Protein AF-A0A8J5YWN2-F1 (afdb_monomer)

Organism: NCBI:txid47600

Solvent-accessible surface area (backbone atoms only — not comparable to full-atom values): 24657 Å² total; per-residue (Å²): 137,87,89,81,82,81,86,78,93,75,89,74,90,76,80,82,78,80,81,81,81,83,70,90,70,84,77,57,94,82,54,81,76,76,64,88,44,32,68,82,71,42,60,74,86,57,84,79,57,93,48,93,56,39,66,53,30,51,52,41,50,40,53,24,44,36,60,58,33,50,69,51,30,52,51,49,53,61,62,59,67,63,71,79,61,71,66,58,51,74,66,56,51,41,61,66,37,40,84,48,77,64,69,61,51,90,58,63,90,65,41,41,44,52,54,22,48,33,15,13,51,46,42,37,70,62,40,73,84,46,62,65,56,25,50,39,34,52,47,38,67,59,22,48,50,39,52,37,73,74,55,64,45,45,57,62,53,58,29,58,61,77,36,49,64,37,39,25,42,80,57,81,69,38,82,76,44,78,35,34,80,70,12,76,50,56,78,30,82,64,17,46,34,92,45,34,78,55,56,80,43,61,22,59,91,74,52,53,52,44,51,27,13,29,54,48,34,32,45,38,38,60,76,34,66,43,71,66,54,71,55,46,51,50,30,28,46,46,69,43,27,46,32,39,82,74,67,60,44,73,59,63,34,37,30,72,70,52,60,64,36,45,61,57,38,57,58,49,50,52,28,63,65,50,41,58,58,87,75,79,73,66,58,82,78,48,44,67,59,54,52,54,53,47,54,74,41,38,84,30,62,26,65,79,90,78,82,90,74,81,90,83,77,82,90,75,73,93,78,86,85,83,88,76,98,67,76,77,70,63,64,63,63,61,54,61,59,54,55,59,52,53,58,53,53,56,52,62,66,67,70,76,76,74,88,82,90,81,84,92,83,84,82,95,82,84,78,80,81,75,77,80,73,73,79,81,76,84,80,75,85,87,78,83,87,83,77,99,80,79,90,86,84,88,86,91,130

Sequence (397 aa):
MTILIDQPELGVEAGVNKLDNADNELVLDGGFVVPQTNSFGHTFRDYHVESERQQGVENFYRTNHINQTYDFVKRMRTEYGKLNKMEMGIWECCELLNDVIDESDPDLDEPQIEHLLQTAEAIRKDYPNEDWMHLTGLIHDLGKVLLHPGFGELPQWAVVGDTFPVGCAFDKSIVHHKYFEENPDYHNSDYNTKYGVYSEGCGLNNVMMSWGHDDYMYLVAKGNNTTLPPAALFIIRYHSFYALHKSGAYRHLMNEEDTENMKWLQIFNKYDLYSKSKVRIDVEKVKPYYLSLIEKVGKTILPGEVKMVNPGFSPSRQFNASASGTEIAEFGKRREGIENGREKAFKLAGESLKWSGGVLRGCGVCLGLWFSLTSILASFPCPKSASLEQIFNHHLH

Radius of gyration: 29.63 Å; Cα contacts (8 Å, |Δi|>4): 449; chains: 1; bounding box: 76×90×94 Å

Foldseek 3Di:
DDDDDDDDDDDDPDDDDDDDPDDDDPPDPQADDFDCAFQVRHHFPPLPDDDPLNVLLLVLVLVLLQPQAPVVLVVVCVVLLVLPLDQDFLVVLLVVQQPPAQSNGPRDDGGSNQLLQLLLVNCCRHPVPPLLLSLLSNQLQSLQCCCPVSNPNDDSSQADAAKDFHQAADDPLHPSSVSNVNHPQCPPPQHNHHARVHDFQQACVPTRMRHYSLVSLLSLCVVLVFPRDPLSSLLSNCLRHCCCLPVVPPNRNHHPVNVVSSVSSNVSNSSSRRSNYPDGDPCVVCVVVSVVSSPVRHSRSHDDDDDDDDPDDDDDDDDDDDDDPDPVVVVVVVVVVVVVVVVVVVVVVVPPDDDDDDDDDDDPDPDPPPPPPPPPPPDDDDDDDDDPDPPPDDDDD

Nearest PDB structures (foldseek):
  2huo-assembly1_A  TM=9.763E-01  e=1.876E-24  Mus musculus
  2ibn-assembly1_A  TM=9.650E-01  e=3.205E-22  Homo sapiens
  2ibn-assembly2_B  TM=9.661E-01  e=1.354E-20  Homo sapiens

Secondary structure (DSSP, 8-state):
----PPP---------------------TT-PPPPSS-TTSSPTT-SSS--TTHHHHHHHHHHHHHH--HHHHHHHHHHHTT--S----HHHHHHHGGG---TT-SS--S-HHHHHHHHHHHHHHH-TT-HHHHHHHHHTTGGGGGGSTTTT---GGGTSS---BSSSPPPTTSTTGGGGGGSTTTT-TTTSSSSTT--TT--GGGS-B-SSHHHHHHHHHHHTT----HHHHHHHHHTT-HHHHTT-TTGGG--HHHHHHHHHHHHHHHHHHH---SS---HHHHHHHHHHHHHHT-STTS--------S---------------TTHHHHHHHHHHHHHHHHHHHHHHSS---------S----SSSSSSSSSSSSSSPPPP---S-SSS-----

Mean predicted aligned error: 16.4 Å

Structure (mmCIF, N/CA/C/O backbone):
data_AF-A0A8J5YWN2-F1
#
_entry.id   AF-A0A8J5YWN2-F1
#
loop_
_atom_site.group_PDB
_atom_site.id
_atom_site.type_symbol
_atom_site.label_atom_id
_atom_site.label_alt_id
_atom_site.label_comp_id
_atom_site.label_asym_id
_atom_site.label_entity_id
_atom_site.label_seq_id
_atom_site.pdbx_PDB_ins_code
_atom_site.Cartn_x
_atom_site.Cartn_y
_atom_site.Cartn_z
_atom_site.occupancy
_atom_site.B_iso_or_equiv
_atom_site.auth_seq_id
_atom_site.auth_comp_id
_atom_site.auth_asym_id
_atom_site.auth_atom_id
_atom_site.pdbx_PDB_model_num
ATOM 1 N N . MET A 1 1 ? -33.348 -33.681 -59.989 1.00 39.16 1 MET A N 1
ATOM 2 C CA . MET A 1 1 ? -32.250 -33.929 -59.032 1.00 39.16 1 MET A CA 1
ATOM 3 C C . MET A 1 1 ? -31.462 -32.638 -58.931 1.00 39.16 1 MET A C 1
ATOM 5 O O . MET A 1 1 ? -31.354 -31.961 -59.946 1.00 39.16 1 MET A O 1
ATOM 9 N N . THR A 1 2 ? -30.978 -32.333 -57.730 1.00 31.42 2 THR A N 1
ATOM 10 C CA . THR A 1 2 ? -30.247 -31.116 -57.336 1.00 31.42 2 THR A CA 1
ATOM 11 C C . THR A 1 2 ? -31.142 -29.936 -56.943 1.00 31.42 2 THR A C 1
ATOM 13 O O . THR A 1 2 ? -31.740 -29.255 -57.768 1.00 31.42 2 THR A O 1
ATOM 16 N N . ILE A 1 3 ? -31.239 -29.773 -55.625 1.00 29.27 3 ILE A N 1
ATOM 17 C CA . ILE A 1 3 ? -31.877 -28.688 -54.885 1.00 29.27 3 ILE A CA 1
ATOM 18 C C . ILE A 1 3 ? -30.840 -27.562 -54.777 1.00 29.27 3 ILE A C 1
ATOM 20 O O . ILE A 1 3 ? -29.749 -27.795 -54.262 1.00 29.27 3 ILE A O 1
ATOM 24 N N . LEU A 1 4 ? -31.180 -26.370 -55.259 1.00 29.19 4 LEU A N 1
ATOM 25 C CA . LEU A 1 4 ? -30.517 -25.109 -54.931 1.00 29.19 4 LEU A CA 1
ATOM 26 C C . LEU A 1 4 ? -31.583 -24.262 -54.235 1.00 29.19 4 LEU A C 1
ATOM 28 O O . LEU A 1 4 ? -32.593 -23.927 -54.849 1.00 29.19 4 LEU A O 1
ATOM 32 N N . ILE A 1 5 ? -31.405 -24.028 -52.937 1.00 34.31 5 ILE A N 1
ATOM 33 C CA . ILE A 1 5 ? -32.246 -23.124 -52.151 1.00 34.31 5 ILE A CA 1
ATOM 34 C C . ILE A 1 5 ? -31.440 -21.843 -51.971 1.00 34.31 5 ILE A C 1
ATOM 36 O O . ILE A 1 5 ? -30.341 -21.876 -51.416 1.00 34.31 5 ILE A O 1
ATOM 40 N N . ASP A 1 6 ? -32.003 -20.755 -52.488 1.00 30.94 6 ASP A N 1
ATOM 41 C CA . ASP A 1 6 ? -31.512 -19.388 -52.362 1.00 30.94 6 ASP A CA 1
ATOM 42 C C . ASP A 1 6 ? -31.489 -18.928 -50.898 1.00 30.94 6 ASP A C 1
ATOM 44 O O . ASP A 1 6 ? -32.380 -19.237 -50.102 1.00 30.94 6 ASP A O 1
ATOM 48 N N . GLN A 1 7 ? -30.454 -18.159 -50.558 1.00 30.91 7 GLN A N 1
ATOM 49 C CA . GLN A 1 7 ? -30.352 -17.419 -49.303 1.00 30.91 7 GLN A CA 1
ATOM 50 C C . GLN A 1 7 ? -31.442 -16.343 -49.204 1.00 30.91 7 GLN A C 1
ATOM 52 O O . GLN A 1 7 ? -31.690 -15.639 -50.184 1.00 30.91 7 GLN A O 1
ATOM 57 N N . PRO A 1 8 ? -31.969 -16.085 -47.998 1.00 32.00 8 PRO A N 1
ATOM 58 C CA . PRO A 1 8 ? -32.418 -14.759 -47.623 1.00 32.00 8 PRO A CA 1
ATOM 59 C C . PRO A 1 8 ? -31.433 -14.112 -46.640 1.00 32.00 8 PRO A C 1
ATOM 61 O O . PRO A 1 8 ? -30.993 -14.724 -45.663 1.00 32.00 8 PRO A O 1
ATOM 64 N N . GLU A 1 9 ? -31.113 -12.850 -46.916 1.00 31.11 9 GLU A N 1
ATOM 65 C CA . GLU A 1 9 ? -30.471 -11.921 -45.991 1.00 31.11 9 GLU A CA 1
ATOM 66 C C . GLU A 1 9 ? -31.263 -11.832 -44.680 1.00 31.11 9 GLU A C 1
ATOM 68 O O . GLU A 1 9 ? -32.478 -11.630 -44.681 1.00 31.11 9 GLU A O 1
ATOM 73 N N . LEU A 1 10 ? -30.557 -11.926 -43.554 1.00 29.16 10 LEU A N 1
ATOM 74 C CA . LEU A 1 10 ? -31.067 -11.559 -42.239 1.00 29.16 10 LEU A CA 1
ATOM 75 C C . LEU A 1 10 ? -30.013 -10.700 -41.547 1.00 29.16 10 LEU A C 1
ATOM 77 O O . LEU A 1 10 ? -28.978 -11.191 -41.095 1.00 29.16 10 LEU A O 1
ATOM 81 N N . GLY A 1 11 ? -30.295 -9.398 -41.491 1.00 28.94 11 GLY A N 1
ATOM 82 C CA . GLY A 1 11 ? -29.666 -8.496 -40.540 1.00 28.94 11 GLY A CA 1
ATOM 83 C C . GLY A 1 11 ? -30.003 -8.940 -39.120 1.00 28.94 11 GLY A C 1
ATOM 84 O O . GLY A 1 11 ? -31.151 -9.264 -38.817 1.00 28.94 11 GLY A O 1
ATOM 85 N N . VAL A 1 12 ? -28.989 -8.970 -38.261 1.00 28.70 12 VAL A N 1
ATOM 86 C CA . VAL A 1 12 ? -29.143 -9.264 -36.838 1.00 28.70 12 VAL A CA 1
ATOM 87 C C . VAL A 1 12 ? -28.513 -8.119 -36.056 1.00 28.70 12 VAL A C 1
ATOM 89 O O . VAL A 1 12 ? -27.294 -8.022 -35.936 1.00 28.70 12 VAL A O 1
ATOM 92 N N . GLU A 1 13 ? -29.375 -7.254 -35.522 1.00 32.03 13 GLU A N 1
ATOM 93 C CA . GLU A 1 13 ? -29.114 -6.547 -34.272 1.00 32.03 13 GLU A CA 1
ATOM 94 C C . GLU A 1 13 ? -28.974 -7.605 -33.170 1.00 32.03 13 GLU A C 1
ATOM 96 O O . GLU A 1 13 ? -29.942 -8.269 -32.803 1.00 32.03 13 GLU A O 1
ATOM 101 N N . ALA A 1 14 ? -27.760 -7.800 -32.660 1.00 29.70 14 ALA A N 1
ATOM 102 C CA . ALA A 1 14 ? -27.519 -8.641 -31.496 1.00 29.70 14 ALA A CA 1
ATOM 103 C C . ALA A 1 14 ? -27.317 -7.741 -30.274 1.00 29.70 14 ALA A C 1
ATOM 105 O O . ALA A 1 14 ? -26.235 -7.200 -30.045 1.00 29.70 14 ALA A O 1
ATOM 106 N N . GLY A 1 15 ? -28.390 -7.585 -29.496 1.00 25.73 15 GLY A N 1
ATOM 107 C CA . GLY A 1 15 ? -28.325 -7.097 -28.126 1.00 25.73 15 GLY A CA 1
ATOM 108 C C . GLY A 1 15 ? -27.440 -8.015 -27.285 1.00 25.73 15 GLY A C 1
ATOM 109 O O . GLY A 1 15 ? -27.593 -9.237 -27.288 1.00 25.73 15 GLY A O 1
ATOM 110 N N . VAL A 1 16 ? -26.486 -7.416 -26.579 1.00 29.31 16 VAL A N 1
ATOM 111 C CA . VAL A 1 16 ? -25.602 -8.122 -25.654 1.00 29.31 16 VAL A CA 1
ATOM 112 C C . VAL A 1 16 ? -26.405 -8.465 -24.400 1.00 29.31 16 VAL A C 1
ATOM 114 O O . VAL A 1 16 ? -26.721 -7.594 -23.592 1.00 29.31 16 VAL A O 1
ATOM 117 N N . ASN A 1 17 ? -26.751 -9.744 -24.253 1.00 26.98 17 ASN A N 1
ATOM 118 C CA . ASN A 1 17 ? -27.293 -10.294 -23.016 1.00 26.98 17 ASN A CA 1
ATOM 119 C C . ASN A 1 17 ? -26.248 -10.166 -21.898 1.00 26.98 17 ASN A C 1
ATOM 121 O O . ASN A 1 17 ? -25.153 -10.723 -21.993 1.00 26.98 17 ASN A O 1
ATOM 125 N N . LYS A 1 18 ? -26.614 -9.448 -20.831 1.00 28.05 18 LYS A N 1
ATOM 126 C CA . LYS A 1 18 ? -25.945 -9.513 -19.529 1.00 28.05 18 LYS A CA 1
ATOM 127 C C . LYS A 1 18 ? -26.074 -10.937 -18.988 1.00 28.05 18 LYS A C 1
ATOM 129 O O . LYS A 1 18 ? -27.179 -11.452 -18.846 1.00 28.05 18 LYS A O 1
ATOM 134 N N . LEU A 1 19 ? -24.937 -11.561 -18.708 1.00 27.02 19 LEU A N 1
ATOM 135 C CA . LEU A 1 19 ? -24.856 -12.723 -17.834 1.00 27.02 19 LEU A CA 1
ATOM 136 C C . LEU A 1 19 ? -24.873 -12.206 -16.395 1.00 27.02 19 LEU A C 1
ATOM 138 O O . LEU A 1 19 ? -23.890 -11.633 -15.928 1.00 27.02 19 LEU A O 1
ATOM 142 N N . ASP A 1 20 ? -26.009 -12.382 -15.728 1.00 29.42 20 ASP A N 1
ATOM 143 C CA . ASP A 1 20 ? -26.150 -12.163 -14.294 1.00 29.42 20 ASP A CA 1
ATOM 144 C C . ASP A 1 20 ? -25.442 -13.307 -13.550 1.00 29.42 20 ASP A C 1
ATOM 146 O O . ASP A 1 20 ? -25.958 -14.421 -13.453 1.00 29.42 20 ASP A O 1
ATOM 150 N N . ASN A 1 21 ? -24.243 -13.038 -13.028 1.00 31.05 21 ASN A N 1
ATOM 151 C CA . ASN A 1 21 ? -23.646 -13.860 -11.978 1.00 31.05 21 ASN A CA 1
ATOM 152 C C . ASN A 1 21 ? -24.302 -13.472 -10.652 1.00 31.05 21 ASN A C 1
ATOM 154 O O . ASN A 1 21 ? -23.911 -12.501 -10.007 1.00 31.05 21 ASN A O 1
ATOM 158 N N . ALA A 1 22 ? -25.329 -14.225 -10.274 1.00 35.41 22 ALA A N 1
ATOM 159 C CA . ALA A 1 22 ? -25.917 -14.177 -8.947 1.00 35.41 22 ALA A CA 1
ATOM 160 C C . ALA A 1 22 ? -25.082 -15.044 -7.992 1.00 35.41 22 ALA A C 1
ATOM 162 O O . ALA A 1 22 ? -25.392 -16.216 -7.781 1.00 35.41 22 ALA A O 1
ATOM 163 N N . ASP A 1 23 ? -24.031 -14.462 -7.417 1.00 37.50 23 ASP A N 1
ATOM 164 C CA . ASP A 1 23 ? -23.497 -14.949 -6.147 1.00 37.50 23 ASP A CA 1
ATOM 165 C C . ASP A 1 23 ? -24.292 -14.286 -5.017 1.00 37.50 23 ASP A C 1
ATOM 167 O O . ASP A 1 23 ? -24.532 -13.080 -5.028 1.00 37.50 23 ASP A O 1
ATOM 171 N N . ASN A 1 24 ? -24.758 -15.106 -4.074 1.00 38.47 24 ASN A N 1
ATOM 172 C CA . ASN A 1 24 ? -25.557 -14.708 -2.917 1.00 38.47 24 ASN A CA 1
ATOM 173 C C . ASN A 1 24 ? -24.786 -13.722 -2.020 1.00 38.47 24 ASN A C 1
ATOM 175 O O . ASN A 1 24 ? -24.173 -14.117 -1.028 1.00 38.47 24 ASN A O 1
ATOM 179 N N . GLU A 1 25 ? -24.845 -12.435 -2.348 1.00 40.97 25 GLU A N 1
ATOM 180 C CA . GLU A 1 25 ? -24.493 -11.353 -1.439 1.00 40.97 25 GLU A CA 1
ATOM 181 C C . GLU A 1 25 ? -25.590 -11.292 -0.364 1.00 40.97 25 GLU A C 1
ATOM 183 O O . GLU A 1 25 ? -26.769 -11.077 -0.656 1.00 40.97 25 GLU A O 1
ATOM 188 N N . LEU A 1 26 ? -25.224 -11.542 0.896 1.00 36.91 26 LEU A N 1
ATOM 189 C CA . LEU A 1 26 ? -26.076 -11.247 2.047 1.00 36.91 26 LEU A CA 1
ATOM 190 C C . LEU A 1 26 ? -26.235 -9.723 2.128 1.00 36.91 26 LEU A C 1
ATOM 192 O O . LEU A 1 26 ? -25.510 -9.046 2.850 1.00 36.91 26 LEU A O 1
ATOM 196 N N . VAL A 1 27 ? -27.173 -9.176 1.355 1.00 35.78 27 VAL A N 1
ATOM 197 C CA . VAL A 1 27 ? -27.560 -7.768 1.435 1.00 35.78 27 VAL A CA 1
ATOM 198 C C . VAL A 1 27 ? -28.302 -7.580 2.755 1.00 35.78 27 VAL A C 1
ATOM 200 O O . VAL A 1 27 ? -29.499 -7.849 2.866 1.00 35.78 27 VAL A O 1
ATOM 203 N N . LEU A 1 28 ? -27.571 -7.162 3.786 1.00 41.88 28 LEU A N 1
ATOM 204 C CA . LEU A 1 28 ? -28.171 -6.617 4.996 1.00 41.88 28 LEU A CA 1
ATOM 205 C C . LEU A 1 28 ? -28.912 -5.334 4.603 1.00 41.88 28 LEU A C 1
ATOM 207 O O . LEU A 1 28 ? -28.330 -4.425 4.005 1.00 41.88 28 LEU A O 1
ATOM 211 N N . ASP A 1 29 ? -30.203 -5.278 4.918 1.00 38.31 29 ASP A N 1
ATOM 212 C CA . ASP A 1 29 ? -31.035 -4.091 4.727 1.00 38.31 29 ASP A CA 1
ATOM 213 C C . ASP A 1 29 ? -30.392 -2.915 5.494 1.00 38.31 29 ASP A C 1
ATOM 215 O O . ASP A 1 29 ? -30.360 -2.910 6.726 1.00 38.31 29 ASP A O 1
ATOM 219 N N . GLY A 1 30 ? -29.768 -1.974 4.769 1.00 53.38 30 GLY A N 1
ATOM 220 C CA . GLY A 1 30 ? -29.025 -0.838 5.338 1.00 53.38 30 GLY A CA 1
ATOM 221 C C . GLY A 1 30 ? -27.506 -0.763 5.084 1.00 53.38 30 GLY A C 1
ATOM 222 O O . GLY A 1 30 ? -26.877 0.143 5.642 1.00 53.38 30 GLY A O 1
ATOM 223 N N . GLY A 1 31 ? -26.917 -1.638 4.257 1.00 59.56 31 GLY A N 1
ATOM 224 C CA . GLY A 1 31 ? -25.475 -1.642 3.934 1.00 59.56 31 GLY A CA 1
ATOM 225 C C . GLY A 1 31 ? -24.917 -0.368 3.259 1.00 59.56 31 GLY A C 1
ATOM 226 O O . GLY A 1 31 ? -25.648 0.578 2.944 1.00 59.56 31 GLY A O 1
ATOM 227 N N . PHE A 1 32 ? -23.598 -0.296 3.068 1.00 75.38 32 PHE A N 1
ATOM 228 C CA . PHE A 1 32 ? -22.908 0.806 2.398 1.00 75.38 32 PHE A CA 1
ATOM 229 C C . PHE A 1 32 ? -23.333 0.889 0.928 1.00 75.38 32 PHE A C 1
ATOM 231 O O . PHE A 1 32 ? -23.123 -0.036 0.136 1.00 75.38 32 PHE A O 1
ATOM 238 N N . VAL A 1 33 ? -23.930 2.025 0.565 1.00 75.19 33 VAL A N 1
ATOM 239 C CA . VAL A 1 33 ? -24.380 2.303 -0.798 1.00 75.19 33 VAL A CA 1
ATOM 240 C C . VAL A 1 33 ? -23.217 2.905 -1.572 1.00 75.19 33 VAL A C 1
ATOM 242 O O . VAL A 1 33 ? -22.754 3.994 -1.241 1.00 75.19 33 VAL A O 1
ATOM 245 N N . VAL A 1 34 ? -22.770 2.205 -2.614 1.00 74.81 34 VAL A N 1
ATOM 246 C CA . VAL A 1 34 ? -21.711 2.687 -3.505 1.00 74.81 34 VAL A CA 1
ATOM 247 C C . VAL A 1 34 ? -22.213 3.935 -4.253 1.00 74.81 34 VAL A C 1
ATOM 249 O O . VAL A 1 34 ? -23.219 3.843 -4.966 1.00 74.81 34 VAL A O 1
ATOM 252 N N . PRO A 1 35 ? -21.564 5.104 -4.096 1.00 71.62 35 PRO A N 1
ATOM 253 C CA . PRO A 1 35 ? -21.924 6.307 -4.827 1.00 71.62 35 PRO A CA 1
ATOM 254 C C . PRO A 1 35 ? -21.654 6.136 -6.326 1.00 71.62 35 PRO A C 1
ATOM 256 O O . PRO A 1 35 ? -20.716 5.458 -6.740 1.00 71.62 35 PRO A O 1
ATOM 259 N N . GLN A 1 36 ? -22.479 6.780 -7.155 1.00 68.75 36 GLN A N 1
ATOM 260 C CA . GLN A 1 36 ? -22.327 6.731 -8.615 1.00 68.75 36 GLN A CA 1
ATOM 261 C C . GLN A 1 36 ? -21.135 7.562 -9.120 1.00 68.75 36 GLN A C 1
ATOM 263 O O . GLN A 1 36 ? -20.625 7.289 -10.203 1.00 68.75 36 GLN A O 1
ATOM 268 N N . THR A 1 37 ? -20.694 8.560 -8.348 1.00 68.25 37 THR A N 1
ATOM 269 C CA . THR A 1 37 ? -19.619 9.499 -8.707 1.00 68.25 37 THR A CA 1
ATOM 270 C C . THR A 1 37 ? -18.738 9.829 -7.501 1.00 68.25 37 THR A C 1
ATOM 272 O O . THR A 1 37 ? -19.221 9.797 -6.368 1.00 68.25 37 THR A O 1
ATOM 275 N N . ASN A 1 38 ? -17.477 10.187 -7.745 1.00 73.81 38 ASN A N 1
ATOM 276 C CA . ASN A 1 38 ? -16.508 10.620 -6.737 1.00 73.81 38 ASN A CA 1
ATOM 277 C C . ASN A 1 38 ? -16.830 12.019 -6.169 1.00 73.81 38 ASN A C 1
ATOM 279 O O . ASN A 1 38 ? -17.791 12.681 -6.580 1.00 73.81 38 ASN A O 1
ATOM 283 N N . SER A 1 39 ? -15.991 12.503 -5.249 1.00 60.78 39 SER A N 1
ATOM 284 C CA . SER A 1 39 ? -16.116 13.824 -4.606 1.00 60.78 39 SER A CA 1
ATOM 285 C C . SER A 1 39 ? -16.089 15.015 -5.582 1.00 60.78 39 SER A C 1
ATOM 287 O O . SER A 1 39 ? -16.487 16.127 -5.210 1.00 60.78 39 SER A O 1
ATOM 289 N N . PHE A 1 40 ? -15.666 14.794 -6.828 1.00 56.03 40 PHE A N 1
ATOM 290 C CA . PHE A 1 40 ? -15.620 15.779 -7.911 1.00 56.03 40 PHE A CA 1
ATOM 291 C C . PHE A 1 40 ? -16.742 15.611 -8.943 1.00 56.03 40 PHE A C 1
ATOM 293 O O . PHE A 1 40 ? -16.840 16.413 -9.866 1.00 56.03 40 PHE A O 1
ATOM 300 N N . GLY A 1 41 ? -17.624 14.620 -8.779 1.00 54.88 41 GLY A N 1
ATOM 301 C CA . GLY A 1 41 ? -18.723 14.353 -9.709 1.00 54.88 41 GLY A CA 1
ATOM 302 C C . GLY A 1 41 ? -18.323 13.542 -10.946 1.00 54.88 41 GLY A C 1
ATOM 303 O O . GLY A 1 41 ? -19.103 13.465 -11.891 1.00 54.88 41 GLY A O 1
ATOM 304 N N . HIS A 1 42 ? -17.136 12.930 -10.951 1.00 64.94 42 HIS A N 1
ATOM 305 C CA . HIS A 1 42 ? -16.658 12.050 -12.022 1.00 64.94 42 HIS A CA 1
ATOM 306 C C . HIS A 1 42 ? -16.818 10.572 -11.650 1.00 64.94 42 HIS A C 1
ATOM 308 O O . HIS A 1 42 ? -17.080 10.231 -10.496 1.00 64.94 42 HIS A O 1
ATOM 314 N N . THR A 1 43 ? -16.645 9.674 -12.619 1.00 69.62 43 THR A N 1
ATOM 315 C CA . THR A 1 43 ? -16.496 8.241 -12.329 1.00 69.62 43 THR A CA 1
ATOM 316 C C . THR A 1 43 ? -15.229 8.026 -11.496 1.00 69.62 43 THR A C 1
ATOM 318 O O . THR A 1 43 ? -14.200 8.641 -11.767 1.00 69.62 43 THR A O 1
ATOM 321 N N . PHE A 1 44 ? -15.289 7.152 -10.490 1.00 68.31 44 PHE A N 1
ATOM 322 C CA . PHE A 1 44 ? -14.119 6.807 -9.676 1.00 68.31 44 PHE A CA 1
ATOM 323 C C . PHE A 1 44 ? -12.976 6.258 -10.531 1.00 68.31 44 PHE A C 1
ATOM 325 O O . PHE A 1 44 ? -13.203 5.394 -11.389 1.00 68.31 44 PHE A O 1
ATOM 332 N N . ARG A 1 45 ? -11.747 6.697 -10.230 1.00 72.62 45 ARG A N 1
ATOM 333 C CA . ARG A 1 45 ? -10.519 6.268 -10.925 1.00 72.62 45 ARG A CA 1
ATOM 334 C C . ARG A 1 45 ? -10.565 6.475 -12.440 1.00 72.62 45 ARG A C 1
ATOM 336 O O . ARG A 1 45 ? -10.101 5.625 -13.206 1.00 72.62 45 ARG A O 1
ATOM 343 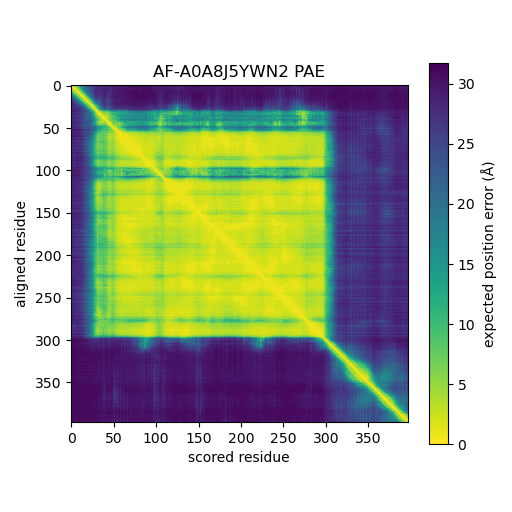N N . ASP A 1 46 ? -11.157 7.579 -12.877 1.00 73.12 46 ASP A N 1
ATOM 344 C CA . ASP A 1 46 ? -11.143 7.970 -14.280 1.00 73.12 46 ASP A CA 1
ATOM 345 C C . ASP A 1 46 ? -9.876 8.772 -14.605 1.00 73.12 46 ASP A C 1
ATOM 347 O O . ASP A 1 46 ? -9.772 9.962 -14.315 1.00 73.12 46 ASP A O 1
ATOM 351 N N . TYR A 1 47 ? -8.899 8.101 -15.215 1.00 70.81 47 TYR A N 1
ATOM 352 C CA . TYR A 1 47 ? -7.631 8.708 -15.638 1.00 70.81 47 TYR A CA 1
ATOM 353 C C . TYR A 1 47 ? -7.718 9.399 -17.012 1.00 70.81 47 TYR A C 1
ATOM 355 O O . TYR A 1 47 ? -6.742 9.993 -17.479 1.00 70.81 47 TYR A O 1
ATOM 363 N N . HIS A 1 48 ? -8.861 9.304 -17.697 1.00 66.94 48 HIS A N 1
ATOM 364 C CA . HIS A 1 48 ? -9.045 9.818 -19.055 1.00 66.94 48 HIS A CA 1
ATOM 365 C C . HIS A 1 48 ? -9.866 11.109 -19.110 1.00 66.94 48 HIS A C 1
ATOM 367 O O . HIS A 1 48 ? -9.797 11.811 -20.119 1.00 66.94 48 HIS A O 1
ATOM 373 N N . VAL A 1 49 ? -10.596 11.448 -18.046 1.00 61.94 49 VAL A N 1
ATOM 374 C CA . VAL A 1 49 ? -11.329 12.716 -17.947 1.00 61.94 49 VAL A CA 1
ATOM 375 C C . VAL A 1 49 ? -10.365 13.893 -17.812 1.00 61.94 49 VAL A C 1
ATOM 377 O O . VAL A 1 49 ? -9.536 13.936 -16.900 1.00 61.94 49 VAL A O 1
ATOM 380 N N . GLU A 1 50 ? -10.527 14.879 -18.701 1.00 62.09 50 GLU A N 1
ATOM 381 C CA . GLU A 1 50 ? -9.860 16.177 -18.590 1.00 62.09 50 GLU A CA 1
ATOM 382 C C . GLU A 1 50 ? -10.229 16.838 -17.258 1.00 62.09 50 GLU A C 1
ATOM 384 O O . GLU A 1 50 ? -11.371 17.233 -17.018 1.00 62.09 50 GLU A O 1
ATOM 389 N N . SER A 1 51 ? -9.246 16.938 -16.368 1.00 66.50 51 SER A N 1
ATOM 390 C CA . SER A 1 51 ? -9.356 17.614 -15.078 1.00 66.50 51 SER A CA 1
ATOM 391 C C . SER A 1 51 ? -8.046 18.327 -14.758 1.00 66.50 51 SER A C 1
ATOM 393 O O . SER A 1 51 ? -6.989 17.947 -15.262 1.00 66.50 51 SER A O 1
ATOM 395 N N . GLU A 1 52 ? -8.089 19.336 -13.882 1.00 65.00 52 GLU A N 1
ATOM 396 C CA . GLU A 1 52 ? -6.881 20.055 -13.440 1.00 65.00 52 GLU A CA 1
ATOM 397 C C . GLU A 1 52 ? -5.831 19.111 -12.819 1.00 65.00 52 GLU A C 1
ATOM 399 O O . GLU A 1 52 ? -4.634 19.381 -12.892 1.00 65.00 52 GLU A O 1
ATOM 404 N N . ARG A 1 53 ? -6.269 17.967 -12.271 1.00 69.62 53 ARG A N 1
ATOM 405 C CA . ARG A 1 53 ? -5.407 16.938 -11.673 1.00 69.62 53 ARG A CA 1
ATOM 406 C C . ARG A 1 53 ? -4.843 15.928 -12.671 1.00 69.62 53 ARG A C 1
ATOM 408 O O . ARG A 1 53 ? -3.808 15.334 -12.384 1.00 69.62 53 ARG A O 1
ATOM 415 N N . GLN A 1 54 ? -5.464 15.748 -13.839 1.00 76.31 54 GLN A N 1
ATOM 416 C CA . GLN A 1 54 ? -5.104 14.683 -14.783 1.00 76.31 54 GLN A CA 1
ATOM 417 C C . GLN A 1 54 ? -3.623 14.733 -15.181 1.00 76.31 54 GLN A C 1
ATOM 419 O O . GLN A 1 54 ? -2.934 13.717 -15.141 1.00 76.31 54 GLN A O 1
ATOM 424 N N . GLN A 1 55 ? -3.113 15.923 -15.513 1.00 80.44 55 GLN A N 1
ATOM 425 C CA . GLN A 1 55 ? -1.712 16.087 -15.904 1.00 80.44 55 GLN A CA 1
ATOM 426 C C . GLN A 1 55 ? -0.748 15.805 -14.740 1.00 80.44 55 GLN A C 1
ATOM 428 O O . GLN A 1 55 ? 0.338 15.269 -14.958 1.00 80.44 55 GLN A O 1
ATOM 433 N N . GLY A 1 56 ? -1.142 16.145 -13.508 1.00 84.12 56 GLY A N 1
ATOM 434 C CA . GLY A 1 56 ? -0.380 15.827 -12.299 1.00 84.12 56 GLY A CA 1
ATOM 435 C C . GLY A 1 56 ? -0.288 14.319 -12.075 1.00 84.12 56 GLY A C 1
ATOM 436 O O . GLY A 1 56 ? 0.814 13.785 -11.973 1.00 84.12 56 GLY A O 1
ATOM 437 N N . VAL A 1 57 ? -1.432 13.629 -12.114 1.00 84.88 57 VAL A N 1
ATOM 438 C CA . VAL A 1 57 ? -1.530 12.172 -11.933 1.00 84.88 57 VAL A CA 1
ATOM 439 C C . VAL A 1 57 ? -0.778 11.415 -13.037 1.00 84.88 57 VAL A C 1
ATOM 441 O O . VAL A 1 57 ? -0.048 10.465 -12.758 1.00 84.88 57 VAL A O 1
ATOM 444 N N . GLU A 1 58 ? -0.874 11.849 -14.296 1.00 88.75 58 GLU A N 1
ATOM 445 C CA . GLU A 1 58 ? -0.137 11.216 -15.396 1.00 88.75 58 GLU A CA 1
ATOM 446 C C . GLU A 1 58 ? 1.386 11.402 -15.249 1.00 88.75 58 GLU A C 1
ATOM 448 O O . GLU A 1 58 ? 2.147 10.447 -15.421 1.00 88.75 58 GLU A O 1
ATOM 453 N N . ASN A 1 59 ? 1.846 12.603 -14.873 1.00 91.69 59 ASN A N 1
ATOM 454 C CA . ASN A 1 59 ? 3.267 12.869 -14.612 1.00 91.69 59 ASN A CA 1
ATOM 455 C C . ASN A 1 59 ? 3.795 12.093 -13.395 1.00 91.69 59 ASN A C 1
ATOM 457 O O . ASN A 1 59 ? 4.939 11.619 -13.411 1.00 91.69 59 ASN A O 1
ATOM 461 N N . PHE A 1 60 ? 2.963 11.942 -12.363 1.00 93.31 60 PHE A N 1
ATOM 462 C CA . PHE A 1 60 ? 3.236 11.096 -11.209 1.00 93.31 60 PHE A CA 1
ATOM 463 C C . PHE A 1 60 ? 3.493 9.653 -11.658 1.00 93.31 60 PHE A C 1
ATOM 465 O O . PHE A 1 60 ? 4.580 9.121 -11.418 1.00 93.31 60 PHE A O 1
ATOM 472 N N . TYR A 1 61 ? 2.545 9.046 -12.385 1.00 94.81 61 TYR A N 1
ATOM 473 C CA . TYR A 1 61 ? 2.660 7.653 -12.822 1.00 94.81 61 TYR A CA 1
ATOM 474 C C . TYR A 1 61 ? 3.790 7.457 -13.829 1.00 94.81 61 TYR A C 1
ATOM 476 O O . TYR A 1 61 ? 4.493 6.453 -13.764 1.00 94.81 61 TYR A O 1
ATOM 484 N N . ARG A 1 62 ? 4.055 8.434 -14.704 1.00 96.50 62 ARG A N 1
ATOM 485 C CA . ARG A 1 62 ? 5.249 8.418 -15.559 1.00 96.50 62 ARG A CA 1
ATOM 486 C C . ARG A 1 62 ? 6.524 8.291 -14.726 1.00 96.50 62 ARG A C 1
ATOM 488 O O . ARG A 1 62 ? 7.355 7.430 -15.000 1.00 96.50 62 ARG A O 1
ATOM 495 N N . THR A 1 63 ? 6.677 9.129 -13.703 1.00 97.62 63 THR A N 1
ATOM 496 C CA . THR A 1 63 ? 7.871 9.117 -12.845 1.00 97.62 63 THR A CA 1
ATOM 497 C C . THR A 1 63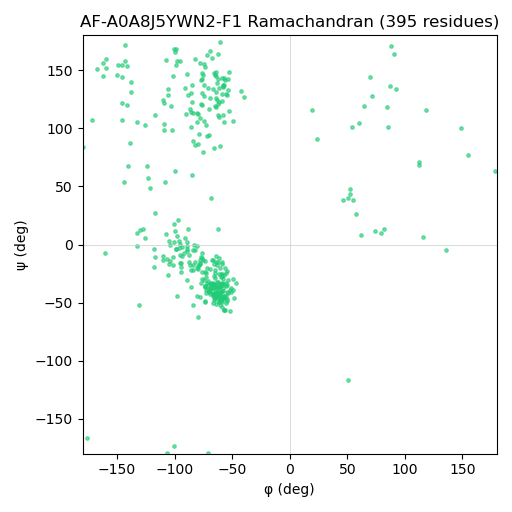 ? 7.959 7.827 -12.031 1.00 97.62 63 THR A C 1
ATOM 499 O O . THR A 1 63 ? 9.039 7.243 -11.945 1.00 97.62 63 THR A O 1
ATOM 502 N N . ASN A 1 64 ? 6.838 7.349 -11.488 1.00 98.19 64 ASN A N 1
ATOM 503 C CA . ASN A 1 64 ? 6.758 6.071 -10.785 1.00 98.19 64 ASN A CA 1
ATOM 504 C C . ASN A 1 64 ? 7.221 4.915 -11.690 1.00 98.19 64 ASN A C 1
ATOM 506 O O . ASN A 1 64 ? 8.196 4.238 -11.362 1.00 98.19 64 ASN A O 1
ATOM 510 N N . HIS A 1 65 ? 6.600 4.747 -12.862 1.00 98.50 65 HIS A N 1
ATOM 511 C CA . HIS A 1 65 ? 6.886 3.629 -13.761 1.00 98.50 65 HIS A CA 1
ATOM 512 C C . HIS A 1 65 ? 8.314 3.638 -14.286 1.00 98.50 65 HIS A C 1
ATOM 514 O O . HIS A 1 65 ? 8.871 2.566 -14.474 1.00 98.50 65 HIS A O 1
ATOM 520 N N . ILE A 1 66 ? 8.932 4.804 -14.489 1.00 98.50 66 ILE A N 1
ATOM 521 C CA . ILE A 1 66 ? 10.332 4.897 -14.933 1.00 98.50 66 ILE A CA 1
ATOM 522 C C . ILE A 1 66 ? 11.307 4.458 -13.832 1.00 98.50 66 ILE A C 1
ATOM 524 O O . ILE A 1 66 ? 12.313 3.811 -14.123 1.00 98.50 66 ILE A O 1
ATOM 528 N N . ASN A 1 67 ? 11.036 4.821 -12.574 1.00 98.56 67 ASN A N 1
ATOM 529 C CA . ASN A 1 67 ? 12.020 4.719 -11.490 1.00 98.56 67 ASN A CA 1
ATOM 530 C C . ASN A 1 67 ? 11.834 3.501 -10.568 1.00 98.56 67 ASN A C 1
ATOM 532 O O . ASN A 1 67 ? 12.776 3.124 -9.866 1.00 98.56 67 ASN A O 1
ATOM 536 N N . GLN A 1 68 ? 10.663 2.861 -10.570 1.00 98.62 68 GLN A N 1
ATOM 537 C CA . GLN A 1 68 ? 10.405 1.617 -9.838 1.00 98.62 68 GLN A CA 1
ATOM 538 C C . GLN A 1 68 ? 11.066 0.425 -10.553 1.00 98.62 68 GLN A C 1
ATOM 540 O O . GLN A 1 68 ? 10.428 -0.332 -11.285 1.00 98.62 68 GLN A O 1
ATOM 545 N N . THR A 1 69 ? 12.374 0.271 -10.354 1.00 98.75 69 THR A N 1
ATOM 546 C CA . THR A 1 69 ? 13.151 -0.883 -10.831 1.00 98.75 69 THR A CA 1
ATOM 547 C C . THR A 1 69 ? 13.297 -1.944 -9.745 1.00 98.75 69 THR A C 1
ATOM 549 O O . THR A 1 69 ? 13.235 -1.657 -8.547 1.00 98.75 69 THR A O 1
ATOM 552 N N . TYR A 1 70 ? 13.564 -3.182 -10.144 1.00 98.56 70 TYR A N 1
ATOM 553 C CA . TYR A 1 70 ? 13.823 -4.305 -9.251 1.00 98.56 70 TYR A CA 1
ATOM 554 C C . TYR A 1 70 ? 14.957 -3.999 -8.259 1.00 98.56 70 TYR A C 1
ATOM 556 O O . TYR A 1 70 ? 14.844 -4.272 -7.060 1.00 98.56 70 TYR A O 1
ATOM 564 N N . ASP A 1 71 ? 16.019 -3.342 -8.730 1.00 98.56 71 ASP A N 1
ATOM 565 C CA . ASP A 1 71 ? 17.140 -2.909 -7.895 1.00 98.56 71 ASP A CA 1
ATOM 566 C C . ASP A 1 71 ? 16.767 -1.775 -6.938 1.00 98.56 71 ASP A C 1
ATOM 568 O O . ASP A 1 71 ? 17.213 -1.773 -5.786 1.00 98.56 71 ASP A O 1
ATOM 572 N N . PHE A 1 72 ? 15.966 -0.802 -7.388 1.00 98.75 72 PHE A N 1
ATOM 573 C CA . PHE A 1 72 ? 15.452 0.253 -6.516 1.00 98.75 72 PHE A CA 1
ATOM 574 C C . PHE A 1 72 ? 14.653 -0.350 -5.363 1.00 98.75 72 PHE A C 1
ATOM 576 O O . PHE A 1 72 ? 14.998 -0.133 -4.200 1.00 98.75 72 PHE A O 1
ATOM 583 N N . VAL A 1 73 ? 13.667 -1.188 -5.675 1.00 98.75 73 VAL A N 1
ATOM 584 C CA . VAL A 1 73 ? 12.795 -1.798 -4.670 1.00 98.75 73 VAL A CA 1
ATOM 585 C C . VAL A 1 73 ? 13.580 -2.666 -3.687 1.00 98.75 73 VAL A C 1
ATOM 587 O O . VAL A 1 73 ? 13.376 -2.563 -2.477 1.00 98.75 73 VAL A O 1
ATOM 590 N N . LYS A 1 74 ? 14.546 -3.465 -4.162 1.00 98.50 74 LYS A N 1
ATOM 591 C CA . LYS A 1 74 ? 15.442 -4.236 -3.284 1.00 98.50 74 LYS A CA 1
ATOM 592 C C . LYS A 1 74 ? 16.169 -3.357 -2.267 1.00 98.50 74 LYS A C 1
ATOM 594 O O . LYS A 1 74 ? 16.248 -3.723 -1.089 1.00 98.50 74 LYS A O 1
ATOM 599 N N . ARG A 1 75 ? 16.703 -2.208 -2.700 1.00 98.56 75 ARG A N 1
ATOM 600 C CA . ARG A 1 75 ? 17.379 -1.257 -1.801 1.00 98.56 75 ARG A CA 1
ATOM 601 C C . ARG A 1 75 ? 16.406 -0.667 -0.789 1.00 98.56 75 ARG A C 1
ATOM 603 O O . ARG A 1 75 ? 16.729 -0.647 0.396 1.00 98.56 75 ARG A O 1
ATOM 610 N N . MET A 1 76 ? 15.225 -0.249 -1.237 1.00 98.38 76 MET A N 1
ATOM 611 C CA . MET A 1 76 ? 14.202 0.326 -0.363 1.00 98.38 76 MET A CA 1
ATOM 612 C C . MET A 1 76 ? 13.752 -0.669 0.705 1.00 98.38 76 MET A C 1
ATOM 614 O O . MET A 1 76 ? 13.837 -0.371 1.894 1.00 98.38 76 MET A O 1
ATOM 618 N N . ARG A 1 77 ? 13.408 -1.897 0.308 1.00 97.88 77 ARG A N 1
ATOM 619 C CA . ARG A 1 77 ? 13.014 -2.960 1.239 1.00 97.88 77 ARG A CA 1
ATOM 620 C C . ARG A 1 77 ? 14.124 -3.307 2.235 1.00 97.88 77 ARG A C 1
ATOM 622 O O . ARG A 1 77 ? 13.839 -3.546 3.404 1.00 97.88 77 ARG A O 1
ATOM 629 N N . THR A 1 78 ? 15.388 -3.284 1.805 1.00 98.00 78 THR A N 1
ATOM 630 C CA . THR A 1 78 ? 16.549 -3.499 2.694 1.00 98.00 78 THR A CA 1
ATOM 631 C C . THR A 1 78 ? 16.715 -2.370 3.709 1.00 98.00 78 THR A C 1
ATOM 633 O O . THR A 1 78 ? 17.017 -2.619 4.875 1.00 98.00 78 THR A O 1
ATOM 636 N N . GLU A 1 79 ? 16.555 -1.122 3.275 1.00 97.06 79 GLU A N 1
ATOM 637 C CA . GLU A 1 79 ? 16.747 0.045 4.132 1.00 97.06 79 GLU A CA 1
ATOM 638 C C . GLU A 1 79 ? 15.602 0.212 5.132 1.00 97.06 79 GLU A C 1
ATOM 640 O O . GLU A 1 79 ? 15.837 0.347 6.331 1.00 97.06 79 GLU A O 1
ATOM 645 N N . TYR A 1 80 ? 14.363 0.149 4.655 1.00 96.69 80 TYR A N 1
ATOM 646 C CA . TYR A 1 80 ? 13.171 0.389 5.463 1.00 96.69 80 TYR A CA 1
ATOM 647 C C . TYR A 1 80 ? 12.712 -0.843 6.241 1.00 96.69 80 TYR A C 1
ATOM 649 O O . TYR A 1 80 ? 12.103 -0.696 7.296 1.00 96.69 80 TYR A O 1
ATOM 657 N N . GLY A 1 81 ? 13.094 -2.051 5.814 1.00 95.81 81 GLY A N 1
ATOM 658 C CA . GLY A 1 81 ? 12.874 -3.282 6.578 1.00 95.81 81 GLY A CA 1
ATOM 659 C C . GLY A 1 81 ? 13.629 -3.339 7.912 1.00 95.81 81 GLY A C 1
ATOM 660 O O . GLY A 1 81 ? 13.348 -4.210 8.729 1.00 95.81 81 GLY A O 1
ATOM 661 N N . LYS A 1 82 ? 14.557 -2.404 8.167 1.00 95.38 82 LYS A N 1
ATOM 662 C CA . LYS A 1 82 ? 15.209 -2.231 9.477 1.00 95.38 82 LYS A CA 1
ATOM 663 C C . LYS A 1 82 ? 14.273 -1.647 10.537 1.00 95.38 82 LYS A C 1
ATOM 665 O O . LYS A 1 82 ? 14.586 -1.769 11.716 1.00 95.38 82 LYS A O 1
ATOM 670 N N . LEU A 1 83 ? 13.184 -0.988 10.120 1.00 94.00 83 LEU A N 1
ATOM 671 C CA . LEU A 1 83 ? 12.159 -0.395 10.990 1.00 94.00 83 LEU A CA 1
ATOM 672 C C . LEU A 1 83 ? 12.730 0.500 12.106 1.00 94.00 83 LEU A C 1
ATOM 674 O O . LEU A 1 83 ? 12.269 0.482 13.241 1.00 94.00 83 LEU A O 1
ATOM 678 N N . ASN A 1 84 ? 13.756 1.289 11.782 1.00 92.62 84 ASN A N 1
ATOM 679 C CA . ASN A 1 84 ? 14.529 2.081 12.743 1.00 92.62 84 ASN A CA 1
ATOM 680 C C . ASN A 1 84 ? 14.429 3.597 12.499 1.00 92.62 84 ASN A C 1
ATOM 682 O O . ASN A 1 84 ? 15.366 4.333 12.806 1.00 92.62 84 ASN A O 1
ATOM 686 N N . LYS A 1 85 ? 13.325 4.055 11.894 1.00 89.69 85 LYS A N 1
ATOM 687 C CA . LYS A 1 85 ? 13.107 5.474 11.572 1.00 89.69 85 LYS A CA 1
ATOM 688 C C . LYS A 1 85 ? 12.547 6.254 12.762 1.00 89.69 85 LYS A C 1
ATOM 690 O O . LYS A 1 85 ? 13.116 7.275 13.133 1.00 89.69 85 LYS A O 1
ATOM 695 N N . MET A 1 86 ? 11.461 5.767 13.367 1.00 87.31 86 MET A N 1
ATOM 696 C CA . MET A 1 86 ? 10.750 6.454 14.449 1.00 87.31 86 MET A CA 1
ATOM 697 C C . MET A 1 86 ? 9.896 5.481 15.276 1.00 87.31 86 MET A C 1
ATOM 699 O O . MET A 1 86 ? 9.420 4.475 14.753 1.00 87.31 86 MET A O 1
ATOM 703 N N . GLU A 1 87 ? 9.683 5.822 16.548 1.00 85.12 87 GLU A N 1
ATOM 704 C CA . GLU A 1 87 ? 8.730 5.184 17.466 1.00 85.12 87 GLU A CA 1
ATOM 705 C C . GLU A 1 87 ? 7.521 6.116 17.655 1.00 85.12 87 GLU A C 1
ATOM 707 O O . GLU A 1 87 ? 7.717 7.299 17.935 1.00 85.12 87 GLU A O 1
ATOM 712 N N . MET A 1 88 ? 6.291 5.624 17.475 1.00 85.88 88 MET A N 1
ATOM 713 C CA . MET A 1 88 ? 5.064 6.437 17.550 1.00 85.88 88 MET A CA 1
ATOM 714 C C . MET A 1 88 ? 3.815 5.545 17.747 1.00 85.88 88 MET A C 1
ATOM 716 O O . MET A 1 88 ? 3.809 4.358 17.437 1.00 85.88 88 MET A O 1
ATOM 720 N N . GLY A 1 89 ? 2.725 6.066 18.299 1.00 88.62 89 GLY A N 1
ATOM 721 C CA . GLY A 1 89 ? 1.450 5.345 18.364 1.00 88.62 89 GLY A CA 1
ATOM 722 C C . GLY A 1 89 ? 0.737 5.287 17.005 1.00 88.62 89 GLY A C 1
ATOM 723 O O . GLY A 1 89 ? 0.899 6.171 16.174 1.00 88.62 89 GLY A O 1
ATOM 724 N N . ILE A 1 90 ? -0.135 4.295 16.781 1.00 91.75 90 ILE A N 1
ATOM 725 C CA . ILE A 1 90 ? -0.971 4.236 15.558 1.00 91.75 90 ILE A CA 1
ATOM 726 C C . ILE A 1 90 ? -1.819 5.504 15.414 1.00 91.75 90 ILE A C 1
ATOM 728 O O . ILE A 1 90 ? -1.912 6.072 14.332 1.00 91.75 90 ILE A O 1
ATOM 732 N N . TRP A 1 91 ? -2.429 5.961 16.509 1.00 93.00 91 TRP A N 1
ATOM 733 C CA . TRP A 1 91 ? -3.265 7.158 16.467 1.00 93.00 91 TRP A CA 1
ATOM 734 C C . TRP A 1 91 ? -2.442 8.434 16.247 1.00 93.00 91 TRP A C 1
ATOM 736 O O . TRP A 1 91 ? -2.842 9.295 15.473 1.00 93.00 91 TRP A O 1
ATOM 746 N N . GLU A 1 92 ? -1.258 8.522 16.857 1.00 90.69 92 GLU A N 1
ATOM 747 C CA . GLU A 1 92 ? -0.309 9.617 16.608 1.00 90.69 92 GLU A CA 1
ATOM 748 C C . GLU A 1 92 ? 0.139 9.633 15.135 1.00 90.69 92 GLU A C 1
ATOM 750 O O . GLU A 1 92 ? 0.254 10.694 14.534 1.00 90.69 92 GLU A O 1
ATOM 755 N N . CYS A 1 93 ? 0.307 8.458 14.521 1.00 91.12 93 CYS A N 1
ATOM 756 C CA . CYS A 1 93 ? 0.592 8.308 13.095 1.00 91.12 93 CYS A CA 1
ATOM 757 C C . CYS A 1 93 ? -0.561 8.824 12.214 1.00 91.12 93 CYS A C 1
ATOM 759 O O . CYS A 1 93 ? -0.323 9.525 11.232 1.00 91.12 93 CYS A O 1
ATOM 761 N N . CYS A 1 94 ? -1.813 8.537 12.595 1.00 90.94 94 CYS A N 1
ATOM 762 C CA . CYS A 1 94 ? -2.994 9.085 11.920 1.00 90.94 94 CYS A CA 1
ATOM 763 C C . CYS A 1 94 ? -3.008 10.622 11.983 1.00 90.94 94 CYS A C 1
ATOM 765 O O . CYS A 1 94 ? -3.296 11.279 10.987 1.00 90.94 94 CYS A O 1
ATOM 767 N N . GLU A 1 95 ? -2.674 11.194 13.145 1.00 90.06 95 GLU A N 1
ATOM 768 C CA . GLU A 1 95 ? -2.599 12.645 13.350 1.00 90.06 95 GLU A CA 1
ATOM 769 C C . GLU A 1 95 ? -1.423 13.274 12.575 1.00 90.06 95 GLU A C 1
ATOM 771 O O . GLU A 1 95 ? -1.580 14.354 12.009 1.00 90.06 95 GLU A O 1
ATOM 776 N N . LEU A 1 96 ? -0.278 12.585 12.470 1.00 88.50 96 LEU A N 1
ATOM 777 C CA . LEU A 1 96 ? 0.890 13.044 11.705 1.00 88.50 96 LEU A CA 1
ATOM 778 C C . LEU A 1 96 ? 0.590 13.193 10.206 1.00 88.50 96 LEU A C 1
ATOM 780 O O . LEU A 1 96 ? 1.096 14.107 9.559 1.00 88.50 96 LEU A O 1
ATOM 784 N N . LEU A 1 97 ? -0.225 12.298 9.648 1.00 86.06 97 LEU A N 1
ATOM 785 C CA . LEU A 1 97 ? -0.566 12.293 8.224 1.00 86.06 97 LEU A CA 1
ATOM 786 C C . LEU A 1 97 ? -1.661 13.294 7.842 1.00 86.06 97 LEU A C 1
ATOM 788 O O . LEU A 1 97 ? -1.997 13.405 6.667 1.00 86.06 97 LEU A O 1
ATOM 792 N N . ASN A 1 98 ? -2.208 14.045 8.797 1.00 83.19 98 ASN A N 1
ATOM 793 C CA . ASN A 1 98 ? -3.303 14.978 8.542 1.00 83.19 98 ASN A CA 1
ATOM 794 C C . ASN A 1 98 ? -2.934 16.094 7.539 1.00 83.19 98 ASN A C 1
ATOM 796 O O . ASN A 1 98 ? -3.811 16.608 6.852 1.00 83.19 98 ASN A O 1
ATOM 800 N N . ASP A 1 99 ? -1.645 16.426 7.414 1.00 75.12 99 ASP A N 1
ATOM 801 C CA . ASP A 1 99 ? -1.144 17.449 6.483 1.00 75.12 99 ASP A CA 1
ATOM 802 C C . ASP A 1 99 ? -0.642 16.870 5.141 1.00 75.12 99 ASP A C 1
ATOM 804 O O . ASP A 1 99 ? -0.133 17.607 4.294 1.00 75.12 99 ASP A O 1
ATOM 808 N N . VAL A 1 100 ? -0.755 15.553 4.929 1.00 75.94 100 VAL A N 1
ATOM 809 C CA . VAL A 1 100 ? -0.324 14.881 3.695 1.00 75.94 100 VAL A CA 1
ATOM 810 C C . VAL A 1 100 ? -1.456 14.876 2.667 1.00 75.94 100 VAL A C 1
ATOM 812 O O . VAL A 1 100 ? -2.560 14.425 2.958 1.00 75.94 100 VAL A O 1
ATOM 815 N N . ILE A 1 101 ? -1.151 15.328 1.446 1.00 72.56 101 ILE A N 1
ATOM 816 C CA . ILE A 1 101 ? -2.040 15.251 0.278 1.00 72.56 101 ILE A CA 1
ATOM 817 C C . ILE A 1 101 ? -1.457 14.235 -0.712 1.00 72.56 101 ILE A C 1
ATOM 819 O O . ILE A 1 101 ? -0.309 14.380 -1.138 1.00 72.56 101 ILE A O 1
ATOM 823 N N . ASP A 1 102 ? -2.248 13.226 -1.082 1.00 74.50 102 ASP A N 1
ATOM 824 C CA . ASP A 1 102 ? -1.874 12.180 -2.042 1.00 74.50 102 ASP A CA 1
ATOM 825 C C . ASP A 1 102 ? -2.018 12.683 -3.490 1.00 74.50 102 ASP A C 1
ATOM 827 O O . ASP A 1 102 ? -3.123 12.934 -3.971 1.00 74.50 102 ASP A O 1
ATOM 831 N N . GLU A 1 103 ? -0.896 12.841 -4.196 1.00 75.38 103 GLU A N 1
ATOM 832 C CA . GLU A 1 103 ? -0.865 13.329 -5.585 1.00 75.38 103 GLU A CA 1
ATOM 833 C C . GLU A 1 103 ? -1.304 12.282 -6.622 1.00 75.38 103 GLU A C 1
ATOM 835 O O . GLU A 1 103 ? -1.544 12.629 -7.781 1.00 75.38 103 GLU A O 1
ATOM 840 N N . SER A 1 104 ? -1.394 11.005 -6.238 1.00 72.94 104 SER A N 1
ATOM 841 C CA . SER A 1 104 ? -1.794 9.920 -7.140 1.00 72.94 104 SER A CA 1
ATOM 842 C C . SER A 1 104 ? -3.308 9.721 -7.212 1.00 72.94 104 SER A C 1
ATOM 844 O O . SER A 1 104 ? -3.796 9.092 -8.158 1.00 72.94 104 SER A O 1
ATOM 846 N N . ASP A 1 105 ? -4.044 10.255 -6.232 1.00 73.88 105 ASP A N 1
ATOM 847 C CA . ASP A 1 105 ? -5.480 10.057 -6.083 1.00 73.88 105 ASP A CA 1
ATOM 848 C C . ASP A 1 105 ? -6.287 11.077 -6.917 1.00 73.88 105 ASP A C 1
ATOM 850 O O . ASP A 1 105 ? -6.277 12.283 -6.630 1.00 73.88 105 ASP A O 1
ATOM 854 N N . PRO A 1 106 ? -7.033 10.636 -7.948 1.00 68.56 106 PRO A N 1
ATOM 855 C CA . PRO A 1 106 ? -7.907 11.525 -8.706 1.00 68.56 106 PRO A CA 1
ATOM 856 C C . PRO A 1 106 ? -9.207 11.873 -7.956 1.00 68.56 106 PRO A C 1
ATOM 858 O O . PRO A 1 106 ? -9.968 12.710 -8.442 1.00 68.56 106 PRO A O 1
ATOM 861 N N . ASP A 1 107 ? -9.485 11.238 -6.809 1.00 63.66 107 ASP A N 1
ATOM 862 C CA . ASP A 1 107 ? -10.799 11.222 -6.161 1.00 63.66 107 ASP A CA 1
ATOM 863 C C . ASP A 1 107 ? -10.881 12.027 -4.835 1.00 63.66 107 ASP A C 1
ATOM 865 O O . ASP A 1 107 ? -12.001 12.252 -4.357 1.00 63.66 107 ASP A O 1
ATOM 869 N N . LEU A 1 108 ? -9.761 12.511 -4.257 1.00 65.50 108 LEU A N 1
ATOM 870 C CA . LEU A 1 108 ? -9.750 13.162 -2.928 1.00 65.50 108 LEU A CA 1
ATOM 871 C C . LEU A 1 108 ? -8.736 14.325 -2.719 1.00 65.50 108 LEU A C 1
ATOM 873 O O . LEU A 1 108 ? -7.589 14.254 -3.157 1.00 65.50 108 LEU A O 1
ATOM 877 N N . ASP A 1 109 ? -9.153 15.348 -1.948 1.00 69.38 109 ASP A N 1
ATOM 878 C CA . ASP A 1 109 ? -8.334 16.484 -1.437 1.00 69.38 109 ASP A CA 1
ATOM 879 C C . ASP A 1 109 ? -8.413 16.643 0.104 1.00 69.38 109 ASP A C 1
ATOM 881 O O . ASP A 1 109 ? -7.944 17.635 0.662 1.00 69.38 109 ASP A O 1
ATOM 885 N N . GLU A 1 110 ? -9.070 15.719 0.808 1.00 71.25 110 GLU A N 1
ATOM 886 C CA . GLU A 1 110 ? -9.274 15.792 2.260 1.00 71.25 110 GLU A CA 1
ATOM 887 C C . GLU A 1 110 ? -8.048 15.291 3.046 1.00 71.25 110 GLU A C 1
ATOM 889 O O . GLU A 1 110 ? -7.241 14.526 2.512 1.00 71.25 110 GLU A O 1
ATOM 894 N N . PRO A 1 111 ? -7.919 15.675 4.330 1.00 80.88 111 PRO A N 1
ATOM 895 C CA . PRO A 1 111 ? -6.864 15.164 5.195 1.00 80.88 111 PRO A CA 1
ATOM 896 C C . PRO A 1 111 ? -6.871 13.636 5.287 1.00 80.88 111 PRO A C 1
ATOM 898 O O . PRO A 1 111 ? -7.932 13.018 5.402 1.00 80.88 111 PRO A O 1
ATOM 901 N N . GLN A 1 112 ? -5.687 13.024 5.328 1.00 85.19 112 GLN A N 1
ATOM 902 C CA . GLN A 1 112 ? -5.542 11.565 5.303 1.00 85.19 112 GLN A CA 1
ATOM 903 C C . GLN A 1 112 ? -6.338 10.859 6.417 1.00 85.19 112 GLN A C 1
ATOM 905 O O . GLN A 1 112 ? -6.900 9.793 6.181 1.00 85.19 112 GLN A O 1
ATOM 910 N N . ILE A 1 113 ? -6.452 11.448 7.615 1.00 87.19 113 ILE A N 1
ATOM 911 C CA . ILE A 1 113 ? -7.213 10.845 8.724 1.00 87.19 113 ILE A CA 1
ATOM 912 C C . ILE A 1 113 ? -8.707 10.678 8.408 1.00 87.19 113 ILE A C 1
ATOM 914 O O . ILE A 1 113 ? -9.319 9.713 8.867 1.00 87.19 113 ILE A O 1
ATOM 918 N N . GLU A 1 114 ? -9.292 11.573 7.606 1.00 89.62 114 GLU A N 1
ATOM 919 C CA . GLU A 1 114 ? -10.689 11.454 7.182 1.00 89.62 114 GLU A CA 1
ATOM 920 C C . GLU A 1 114 ? -10.859 10.234 6.280 1.00 89.62 114 GLU A C 1
ATOM 922 O O . GLU A 1 114 ? -11.765 9.443 6.516 1.00 89.62 114 GLU A O 1
ATOM 927 N N . HIS A 1 115 ? -9.950 10.013 5.323 1.00 90.69 115 HIS A N 1
ATOM 928 C CA . HIS A 1 115 ? -9.965 8.819 4.466 1.00 90.69 115 HIS A CA 1
ATOM 929 C C . HIS A 1 115 ? -9.876 7.520 5.279 1.00 90.69 115 HIS A C 1
ATOM 931 O O . HIS A 1 115 ? -10.677 6.597 5.094 1.00 90.69 115 HIS A O 1
ATOM 937 N N . LEU A 1 116 ? -8.947 7.467 6.239 1.00 93.62 116 LEU A N 1
ATOM 938 C CA . LEU A 1 116 ? -8.773 6.305 7.117 1.00 93.62 116 LEU A CA 1
ATOM 939 C C . LEU A 1 116 ? -10.057 5.999 7.903 1.00 93.62 116 LEU A C 1
ATOM 941 O O . LEU A 1 116 ? -10.501 4.850 7.966 1.00 93.62 116 LEU A O 1
ATOM 945 N N . LEU A 1 117 ? -10.678 7.029 8.485 1.00 95.31 117 LEU A N 1
ATOM 946 C CA . LEU A 1 117 ? -11.899 6.881 9.277 1.00 95.31 117 LEU A CA 1
ATOM 947 C C . LEU A 1 117 ? -13.136 6.611 8.418 1.00 95.31 117 LEU A C 1
ATOM 949 O O . LEU A 1 117 ? -13.989 5.835 8.841 1.00 95.31 117 LEU A O 1
ATOM 953 N N . GLN A 1 118 ? -13.240 7.196 7.225 1.00 94.38 118 GLN A N 1
ATOM 954 C CA . GLN A 1 118 ? -14.314 6.913 6.268 1.00 94.38 118 GLN A CA 1
ATOM 955 C C . GLN A 1 118 ? -14.289 5.445 5.852 1.00 94.38 118 GLN A C 1
ATOM 957 O O . GLN A 1 118 ? -15.318 4.769 5.933 1.00 94.38 118 GLN A O 1
ATOM 962 N N . THR A 1 119 ? -13.105 4.934 5.513 1.00 95.88 119 THR A N 1
ATOM 963 C CA . THR A 1 119 ? -12.908 3.524 5.172 1.00 95.88 119 THR A CA 1
ATOM 964 C C . THR A 1 119 ? -13.284 2.632 6.353 1.00 95.88 119 THR A C 1
ATOM 966 O O . THR A 1 119 ? -14.112 1.729 6.219 1.00 95.88 119 THR A O 1
ATOM 969 N N . ALA A 1 120 ? -12.737 2.911 7.538 1.00 97.25 120 ALA A N 1
ATOM 970 C CA . ALA A 1 120 ? -12.964 2.099 8.727 1.00 97.25 120 ALA A CA 1
ATOM 971 C C . ALA A 1 120 ? -14.431 2.102 9.200 1.00 97.25 120 ALA A C 1
ATOM 973 O O . ALA A 1 120 ? -14.982 1.041 9.502 1.00 97.25 120 ALA A O 1
ATOM 974 N N . GLU A 1 121 ? -15.099 3.260 9.221 1.00 97.06 121 GLU A N 1
ATOM 975 C CA . GLU A 1 121 ? -16.500 3.368 9.643 1.00 97.06 121 GLU A CA 1
ATOM 976 C C . GLU A 1 121 ? -17.462 2.774 8.605 1.00 97.06 121 GLU A C 1
ATOM 978 O O . GLU A 1 121 ? -18.477 2.184 8.986 1.00 97.06 121 GLU A O 1
ATOM 983 N N . ALA A 1 122 ? -17.146 2.862 7.307 1.00 96.06 122 ALA A N 1
ATOM 984 C CA . ALA A 1 122 ? -17.941 2.215 6.267 1.00 96.06 122 ALA A CA 1
ATOM 985 C C . ALA A 1 122 ? -17.869 0.682 6.374 1.00 96.06 122 ALA A C 1
ATOM 987 O O . ALA A 1 122 ? -18.910 0.024 6.318 1.00 96.06 122 ALA A O 1
ATOM 988 N N . ILE A 1 123 ? -16.679 0.120 6.626 1.00 97.12 123 ILE A N 1
ATOM 989 C CA . ILE A 1 123 ? -16.522 -1.314 6.922 1.00 97.12 123 ILE A CA 1
ATOM 990 C C . ILE A 1 123 ? -17.305 -1.668 8.187 1.00 97.12 123 ILE A C 1
ATOM 992 O O . ILE A 1 123 ? -18.086 -2.615 8.182 1.00 97.12 123 ILE A O 1
ATOM 996 N N . ARG A 1 124 ? -17.144 -0.889 9.264 1.00 97.00 124 ARG A N 1
ATOM 997 C CA . ARG A 1 124 ? -17.800 -1.140 10.554 1.00 97.00 124 ARG A CA 1
ATOM 998 C C . ARG A 1 124 ? -19.319 -1.171 10.470 1.00 97.00 124 ARG A C 1
ATOM 1000 O O . ARG A 1 124 ? -19.959 -1.910 11.219 1.00 97.00 124 ARG A O 1
ATOM 1007 N N . LYS A 1 125 ? -19.902 -0.362 9.589 1.00 95.44 125 LYS A N 1
ATOM 1008 C CA . LYS A 1 125 ? -21.345 -0.342 9.354 1.00 95.44 125 LYS A CA 1
ATOM 1009 C C . LYS A 1 125 ? -21.844 -1.669 8.771 1.00 95.44 125 LYS A C 1
ATOM 1011 O O . LYS A 1 125 ? -22.877 -2.164 9.215 1.00 95.44 125 LYS A O 1
ATOM 1016 N N . ASP A 1 126 ? -21.113 -2.230 7.813 1.00 95.38 126 ASP A N 1
ATOM 1017 C CA . ASP A 1 126 ? -21.527 -3.425 7.069 1.00 95.38 126 ASP A CA 1
ATOM 1018 C C . ASP A 1 126 ? -21.086 -4.732 7.740 1.00 95.38 126 ASP A C 1
ATOM 1020 O O . ASP A 1 126 ? -21.789 -5.739 7.661 1.00 95.38 126 ASP A O 1
ATOM 1024 N N . TYR A 1 127 ? -19.954 -4.707 8.445 1.00 95.75 127 TYR A N 1
ATOM 1025 C CA . TYR A 1 127 ? -19.333 -5.862 9.092 1.00 95.75 127 TYR A CA 1
ATOM 1026 C C . TYR A 1 127 ? -19.126 -5.640 10.596 1.00 95.75 127 TYR A C 1
ATOM 1028 O O . TYR A 1 127 ? -18.014 -5.790 11.086 1.00 95.75 127 TYR A O 1
ATOM 1036 N N . PRO A 1 128 ? -20.174 -5.353 11.389 1.00 96.19 128 PRO A N 1
ATOM 1037 C CA . PRO A 1 128 ? -20.039 -4.888 12.776 1.00 96.19 128 PRO A CA 1
ATOM 1038 C C . PRO A 1 128 ? -19.285 -5.836 13.727 1.00 96.19 128 PRO A C 1
ATOM 1040 O O . PRO A 1 128 ? -18.860 -5.404 14.800 1.00 96.19 128 PRO A O 1
ATOM 1043 N N . ASN A 1 129 ? -19.125 -7.109 13.352 1.00 95.81 129 ASN A N 1
ATOM 1044 C CA . ASN A 1 129 ? -18.434 -8.131 1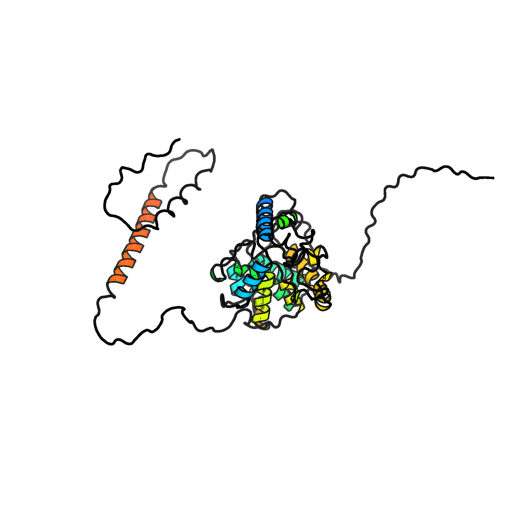4.138 1.00 95.81 129 ASN A CA 1
ATOM 1045 C C . ASN A 1 129 ? -16.978 -8.383 13.693 1.00 95.81 129 ASN A C 1
ATOM 1047 O O . ASN A 1 129 ? -16.289 -9.155 14.353 1.00 95.81 129 ASN A O 1
ATOM 1051 N N . GLU A 1 130 ? -16.500 -7.747 12.620 1.00 96.56 130 GLU A N 1
ATOM 1052 C CA . GLU A 1 130 ? -15.153 -7.948 12.063 1.00 96.56 130 GLU A CA 1
ATOM 1053 C C . GLU A 1 130 ? -14.203 -6.827 12.512 1.00 96.56 130 GLU A C 1
ATOM 1055 O O . GLU A 1 130 ? -13.693 -6.037 11.716 1.00 96.56 130 GLU A O 1
ATOM 1060 N N . ASP A 1 131 ? -13.957 -6.738 13.823 1.00 96.62 131 ASP A N 1
ATOM 1061 C CA . ASP A 1 131 ? -13.189 -5.638 14.420 1.00 96.62 131 ASP A CA 1
ATOM 1062 C C . ASP A 1 131 ? -11.758 -5.494 13.864 1.00 96.62 131 ASP A C 1
ATOM 1064 O O . ASP A 1 131 ? -11.267 -4.375 13.684 1.00 96.62 131 ASP A O 1
ATOM 1068 N N . TRP A 1 132 ? -11.115 -6.605 13.496 1.00 96.69 132 TRP A N 1
ATOM 1069 C CA . TRP A 1 132 ? -9.832 -6.614 12.790 1.00 96.69 132 TRP A CA 1
ATOM 1070 C C . TRP A 1 132 ? -9.896 -5.895 11.434 1.00 96.69 132 TRP A C 1
ATOM 1072 O O . TRP A 1 132 ? -8.921 -5.257 11.034 1.00 96.69 132 TRP A O 1
ATOM 1082 N N . MET A 1 133 ? -11.028 -5.963 10.727 1.00 97.56 133 MET A N 1
ATOM 1083 C CA . MET A 1 133 ? -11.206 -5.338 9.417 1.00 97.56 133 MET A CA 1
ATOM 1084 C C . MET A 1 133 ? -11.429 -3.831 9.557 1.00 97.56 133 MET A C 1
ATOM 1086 O O . MET A 1 133 ? -10.926 -3.060 8.743 1.00 97.56 133 MET A O 1
ATOM 1090 N N . HIS A 1 134 ? -12.085 -3.393 10.636 1.00 97.88 134 HIS A N 1
ATOM 1091 C CA . HIS A 1 134 ? -12.213 -1.966 10.953 1.00 97.88 134 HIS A CA 1
ATOM 1092 C C . HIS A 1 134 ? -10.835 -1.361 11.218 1.00 97.88 134 HIS A C 1
ATOM 1094 O O . HIS A 1 134 ? -10.500 -0.304 10.687 1.00 97.88 134 HIS A O 1
ATOM 1100 N N . LEU A 1 135 ? -10.009 -2.058 12.010 1.00 97.12 135 LEU A N 1
ATOM 1101 C CA . LEU A 1 135 ? -8.643 -1.617 12.266 1.00 97.12 135 LEU A CA 1
ATOM 1102 C C . LEU A 1 135 ? -7.791 -1.649 10.994 1.00 97.12 135 LEU A C 1
ATOM 1104 O O . LEU A 1 135 ? -7.009 -0.734 10.778 1.00 97.12 135 LEU A O 1
ATOM 1108 N N . THR A 1 136 ? -7.976 -2.653 10.134 1.00 97.88 136 THR A N 1
ATOM 1109 C CA . THR A 1 136 ? -7.322 -2.709 8.816 1.00 97.88 136 THR A CA 1
ATOM 1110 C C . THR A 1 136 ? -7.664 -1.467 7.987 1.00 97.88 136 THR A C 1
ATOM 1112 O O . THR A 1 136 ? -6.759 -0.832 7.455 1.00 97.88 136 THR A O 1
ATOM 1115 N N . GLY A 1 137 ? -8.938 -1.052 7.965 1.00 97.56 137 GLY A N 1
ATOM 1116 C CA . GLY A 1 137 ? -9.376 0.211 7.358 1.00 97.56 137 GLY A CA 1
ATOM 1117 C C . GLY A 1 137 ? -8.697 1.442 7.946 1.00 97.56 137 GLY A C 1
ATOM 1118 O O . GLY A 1 137 ? -8.272 2.311 7.195 1.00 97.56 137 GLY A O 1
ATOM 1119 N N . LEU A 1 138 ? -8.499 1.493 9.263 1.00 96.50 138 LEU A N 1
ATOM 1120 C CA . LEU A 1 138 ? -7.807 2.616 9.896 1.00 96.50 138 LEU A CA 1
ATOM 1121 C C . LEU A 1 138 ? -6.315 2.679 9.530 1.00 96.50 138 LEU A C 1
ATOM 1123 O O . LEU A 1 138 ? -5.758 3.769 9.477 1.00 96.50 138 LEU A O 1
ATOM 1127 N N . ILE A 1 139 ? -5.650 1.534 9.328 1.00 95.88 139 ILE A N 1
ATOM 1128 C CA . ILE A 1 139 ? -4.181 1.495 9.233 1.00 95.88 139 ILE A CA 1
ATOM 1129 C C . ILE A 1 139 ? -3.615 1.277 7.828 1.00 95.88 139 ILE A C 1
ATOM 1131 O O . ILE A 1 139 ? -2.407 1.437 7.667 1.00 95.88 139 ILE A O 1
ATOM 1135 N N . HIS A 1 140 ? -4.434 0.891 6.841 1.00 96.81 140 HIS A N 1
ATOM 1136 C CA . HIS A 1 140 ? -3.963 0.474 5.508 1.00 96.81 140 HIS A CA 1
ATOM 1137 C C . HIS A 1 140 ? -2.996 1.479 4.866 1.00 96.81 140 HIS A C 1
ATOM 1139 O O . HIS A 1 140 ? -1.946 1.095 4.356 1.00 96.81 140 HIS A O 1
ATOM 1145 N N . ASP A 1 141 ? -3.308 2.764 5.013 1.00 96.00 141 ASP A N 1
ATOM 1146 C CA . ASP A 1 141 ? -2.613 3.872 4.369 1.00 96.00 141 ASP A CA 1
ATOM 1147 C C . ASP A 1 141 ? -1.528 4.522 5.246 1.00 96.00 141 ASP A C 1
ATOM 1149 O O . ASP A 1 141 ? -0.849 5.462 4.830 1.00 96.00 141 ASP A O 1
ATOM 1153 N N . LEU A 1 142 ? -1.306 4.028 6.472 1.00 95.19 142 LEU A N 1
ATOM 1154 C CA . LEU A 1 142 ? -0.320 4.624 7.385 1.00 95.19 142 LEU A CA 1
ATOM 1155 C C . LEU A 1 142 ? 1.121 4.478 6.894 1.00 95.19 142 LEU A C 1
ATOM 1157 O O . LEU A 1 142 ? 2.007 5.181 7.376 1.00 95.19 142 LEU A O 1
ATOM 1161 N N . GLY A 1 143 ? 1.374 3.637 5.889 1.00 95.88 143 GLY A N 1
ATOM 1162 C CA . GLY A 1 143 ? 2.670 3.590 5.223 1.00 95.88 143 GLY A CA 1
ATOM 1163 C C . GLY A 1 143 ? 3.047 4.897 4.510 1.00 95.88 143 GLY A C 1
ATOM 1164 O O . GLY A 1 143 ? 4.226 5.118 4.231 1.00 95.88 143 GLY A O 1
ATOM 1165 N N . LYS A 1 144 ? 2.088 5.808 4.292 1.00 95.62 144 LYS A N 1
ATOM 1166 C CA . LYS A 1 144 ? 2.321 7.150 3.739 1.00 95.62 144 LYS A CA 1
ATOM 1167 C C . LYS A 1 144 ? 3.226 8.027 4.606 1.00 95.62 144 LYS A C 1
ATOM 1169 O O . LYS A 1 144 ? 3.748 9.026 4.116 1.00 95.62 144 LYS A O 1
ATOM 1174 N N . VAL A 1 145 ? 3.521 7.626 5.850 1.00 93.81 145 VAL A N 1
ATOM 1175 C CA . VAL A 1 145 ? 4.511 8.318 6.701 1.00 93.81 145 VAL A CA 1
ATOM 1176 C C . VAL A 1 145 ? 5.883 8.437 6.064 1.00 93.81 145 VAL A C 1
ATOM 1178 O O . VAL A 1 145 ? 6.629 9.327 6.444 1.00 93.81 145 VAL A O 1
ATOM 1181 N N . LEU A 1 146 ? 6.207 7.606 5.071 1.00 95.44 146 LEU A N 1
ATOM 1182 C CA . LEU A 1 146 ? 7.426 7.719 4.272 1.00 95.44 146 LEU A CA 1
ATOM 1183 C C . LEU A 1 146 ? 7.627 9.104 3.623 1.00 95.44 146 LEU A C 1
ATOM 1185 O O . LEU A 1 146 ? 8.767 9.470 3.335 1.00 95.44 146 LEU A O 1
ATOM 1189 N N . LEU A 1 147 ? 6.553 9.878 3.429 1.00 94.06 147 LEU A N 1
ATOM 1190 C CA . LEU A 1 147 ? 6.597 11.263 2.944 1.00 94.06 147 LEU A CA 1
ATOM 1191 C C . LEU A 1 147 ? 7.123 12.246 3.995 1.00 94.06 147 LEU A C 1
ATOM 1193 O O . LEU A 1 147 ? 7.631 13.312 3.662 1.00 94.06 147 LEU A O 1
ATOM 1197 N N . HIS A 1 148 ? 7.009 11.906 5.277 1.00 91.38 148 HIS A N 1
ATOM 1198 C CA . HIS A 1 148 ? 7.409 12.787 6.360 1.00 91.38 148 HIS A CA 1
ATOM 1199 C C . HIS A 1 148 ? 8.947 12.797 6.523 1.00 91.38 148 HIS A C 1
ATOM 1201 O O . HIS A 1 148 ? 9.583 11.734 6.464 1.00 91.38 148 HIS A O 1
ATOM 1207 N N . PRO A 1 149 ? 9.577 13.953 6.824 1.00 90.25 149 PRO A N 1
ATOM 1208 C CA . PRO A 1 149 ? 11.030 14.055 7.001 1.00 90.25 149 PRO A CA 1
ATOM 1209 C C . PRO A 1 149 ? 11.622 13.098 8.039 1.00 90.25 149 PRO A C 1
ATOM 1211 O O . PRO A 1 149 ? 12.723 12.582 7.867 1.00 90.25 149 PRO A O 1
ATOM 1214 N N . GLY A 1 150 ? 10.867 12.795 9.099 1.00 89.31 150 GLY A N 1
ATOM 1215 C CA . GLY A 1 150 ? 11.269 11.824 10.124 1.00 89.31 150 GLY A CA 1
ATOM 1216 C C . GLY A 1 150 ? 11.378 10.375 9.628 1.00 89.31 150 GLY A C 1
ATOM 1217 O O . GLY A 1 150 ? 12.005 9.554 10.290 1.00 89.31 150 GLY A O 1
ATOM 1218 N N . PHE A 1 151 ? 10.797 10.060 8.469 1.00 91.06 151 PHE A N 1
ATOM 1219 C CA . PHE A 1 151 ? 10.821 8.725 7.874 1.00 91.06 151 PHE A CA 1
ATOM 1220 C C . PHE A 1 151 ? 11.686 8.641 6.620 1.00 91.06 151 PHE A C 1
ATOM 1222 O O . PHE A 1 151 ? 12.044 7.537 6.230 1.00 91.06 151 PHE A O 1
ATOM 1229 N N . GLY A 1 152 ? 12.101 9.769 6.044 1.00 91.88 152 GLY A N 1
ATOM 1230 C CA . GLY A 1 152 ? 13.032 9.802 4.917 1.00 91.88 152 GLY A CA 1
ATOM 1231 C C . GLY A 1 152 ? 12.656 10.766 3.801 1.00 91.88 152 GLY A C 1
ATOM 1232 O O . GLY A 1 152 ? 13.463 10.909 2.888 1.00 91.88 152 GLY A O 1
ATOM 1233 N N . GLU A 1 153 ? 11.486 11.416 3.879 1.00 94.38 153 GLU A N 1
ATOM 1234 C CA . GLU A 1 153 ? 11.021 12.390 2.878 1.00 94.38 153 GLU A CA 1
ATOM 1235 C C . GLU A 1 153 ? 11.079 11.823 1.454 1.00 94.38 153 GLU A C 1
ATOM 1237 O O . GLU A 1 153 ? 11.649 12.410 0.530 1.00 94.38 153 GLU A O 1
ATOM 1242 N N . LEU A 1 154 ? 10.556 10.607 1.283 1.00 96.62 154 LEU A N 1
ATOM 1243 C CA . LEU A 1 154 ? 10.541 9.986 -0.031 1.00 96.62 154 LEU A CA 1
ATOM 1244 C C . LEU A 1 154 ? 9.647 10.788 -0.983 1.00 96.62 154 LEU A C 1
ATOM 1246 O O . LEU A 1 154 ? 8.617 11.315 -0.564 1.00 96.62 154 LEU A O 1
ATOM 1250 N N . PRO A 1 155 ? 9.997 10.860 -2.277 1.00 96.62 155 PRO A N 1
ATOM 1251 C CA . PRO A 1 155 ? 9.109 11.468 -3.255 1.00 96.62 155 PRO A CA 1
ATOM 1252 C C . PRO A 1 155 ? 7.812 10.657 -3.359 1.00 96.62 155 PRO A C 1
ATOM 1254 O O . PRO A 1 155 ? 7.848 9.431 -3.244 1.00 96.62 155 PRO A O 1
ATOM 1257 N N . GLN A 1 156 ? 6.685 11.317 -3.649 1.00 94.62 156 GLN A N 1
ATOM 1258 C CA . GLN A 1 156 ? 5.367 10.666 -3.691 1.00 94.62 156 GLN A CA 1
ATOM 1259 C C . GLN A 1 156 ? 5.342 9.413 -4.575 1.00 94.62 156 GLN A C 1
ATOM 1261 O O . GLN A 1 156 ? 4.771 8.398 -4.185 1.00 94.62 156 GLN A O 1
ATOM 1266 N N . TRP A 1 157 ? 6.024 9.433 -5.727 1.00 96.81 157 TRP A N 1
ATOM 1267 C CA . TRP A 1 157 ? 6.075 8.286 -6.644 1.00 96.81 157 TRP A CA 1
ATOM 1268 C C . TRP A 1 157 ? 6.685 7.020 -6.020 1.00 96.81 157 TRP A C 1
ATOM 1270 O O . TRP A 1 157 ? 6.455 5.926 -6.524 1.00 96.81 157 TRP A O 1
ATOM 1280 N N . ALA A 1 158 ? 7.458 7.148 -4.940 1.00 97.62 158 ALA A N 1
ATOM 1281 C CA . ALA A 1 158 ? 8.045 6.042 -4.188 1.00 97.62 158 ALA A CA 1
ATOM 1282 C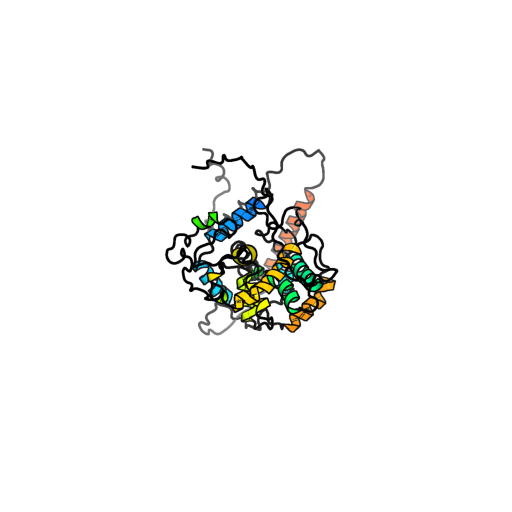 C . ALA A 1 158 ? 7.255 5.697 -2.909 1.00 97.62 158 ALA A C 1
ATOM 1284 O O . ALA A 1 158 ? 7.773 4.981 -2.050 1.00 97.62 158 ALA A O 1
ATOM 1285 N N . VAL A 1 159 ? 6.045 6.243 -2.742 1.00 97.25 159 VAL A N 1
ATOM 1286 C CA . VAL A 1 159 ? 5.203 6.034 -1.557 1.00 97.25 159 VAL A CA 1
ATOM 1287 C C . VAL A 1 159 ? 3.772 5.660 -1.927 1.00 97.25 159 VAL A C 1
ATOM 1289 O O . VAL A 1 159 ? 3.277 4.658 -1.421 1.00 97.25 159 VAL A O 1
ATOM 1292 N N . VAL A 1 160 ? 3.106 6.434 -2.780 1.00 95.38 160 VAL A N 1
ATOM 1293 C CA . VAL A 1 160 ? 1.674 6.277 -3.098 1.00 95.38 160 VAL A CA 1
ATOM 1294 C C . VAL A 1 160 ? 1.455 5.683 -4.495 1.00 95.38 160 VAL A C 1
ATOM 1296 O O . VAL A 1 160 ? 2.420 5.392 -5.207 1.00 95.38 160 VAL A O 1
ATOM 1299 N N . GLY A 1 161 ? 0.191 5.516 -4.884 1.00 94.06 161 GLY A N 1
ATOM 1300 C CA . GLY A 1 161 ? -0.223 5.033 -6.201 1.00 94.06 161 GLY A CA 1
ATOM 1301 C C . GLY A 1 161 ? -0.328 3.513 -6.328 1.00 94.06 161 GLY A C 1
ATOM 1302 O O . GLY A 1 161 ? 0.088 2.754 -5.453 1.00 94.06 161 GLY A O 1
ATOM 1303 N N . ASP A 1 162 ? -0.893 3.081 -7.457 1.00 97.00 162 ASP A N 1
ATOM 1304 C CA . ASP A 1 162 ? -1.072 1.667 -7.784 1.00 97.00 162 ASP A CA 1
ATOM 1305 C C . ASP A 1 162 ? 0.262 0.911 -7.796 1.00 97.00 162 ASP A C 1
ATOM 1307 O O . ASP A 1 162 ? 1.253 1.362 -8.378 1.00 97.00 162 ASP A O 1
ATOM 1311 N N . THR A 1 163 ? 0.264 -0.287 -7.213 1.00 98.62 163 THR A N 1
ATOM 1312 C CA . THR A 1 163 ? 1.441 -1.151 -7.141 1.00 98.62 163 THR A CA 1
ATOM 1313 C C . THR A 1 163 ? 1.444 -2.229 -8.221 1.00 98.62 163 THR A C 1
ATOM 1315 O O . THR A 1 163 ? 0.408 -2.654 -8.741 1.00 98.62 163 THR A O 1
ATOM 1318 N N . PHE A 1 164 ? 2.641 -2.698 -8.571 1.00 98.75 164 PHE A N 1
ATOM 1319 C CA . PHE A 1 164 ? 2.857 -3.752 -9.562 1.00 98.75 164 PHE A CA 1
ATOM 1320 C C . PHE A 1 164 ? 4.111 -4.580 -9.241 1.00 98.75 164 PHE A C 1
ATOM 1322 O O . PHE A 1 164 ? 5.034 -4.077 -8.600 1.00 98.75 164 PHE A O 1
ATOM 1329 N N . PRO A 1 165 ? 4.198 -5.845 -9.687 1.00 98.69 165 PRO A N 1
ATOM 1330 C CA . PRO A 1 165 ? 5.409 -6.645 -9.558 1.00 98.69 165 PRO A CA 1
ATOM 1331 C C . PRO A 1 165 ? 6.568 -6.049 -10.360 1.00 98.69 165 PRO A C 1
ATOM 1333 O O . PRO A 1 165 ? 6.428 -5.768 -11.550 1.00 98.69 165 PRO A O 1
ATOM 1336 N N . VAL A 1 166 ? 7.733 -5.916 -9.728 1.00 98.81 166 VAL A N 1
ATOM 1337 C CA . VAL A 1 166 ? 9.012 -5.637 -10.404 1.00 98.81 166 VAL A CA 1
ATOM 1338 C C . VAL A 1 166 ? 9.792 -6.937 -10.601 1.00 98.81 166 VAL A C 1
ATOM 1340 O O . VAL A 1 166 ? 9.573 -7.906 -9.880 1.00 98.81 166 VAL A O 1
ATOM 1343 N N . GLY A 1 167 ? 10.722 -6.992 -11.556 1.00 98.56 167 GLY A N 1
ATOM 1344 C CA . GLY A 1 167 ? 11.504 -8.210 -11.831 1.00 98.56 167 GLY A CA 1
ATOM 1345 C C . GLY A 1 167 ? 10.771 -9.278 -12.656 1.00 98.56 167 GLY A C 1
ATOM 1346 O O . GLY A 1 167 ? 11.276 -10.390 -12.786 1.00 98.56 167 GLY A O 1
ATOM 1347 N N . CYS A 1 168 ? 9.604 -8.951 -13.217 1.00 98.69 168 CYS A N 1
ATOM 1348 C CA . CYS A 1 168 ? 8.918 -9.687 -14.283 1.00 98.69 168 CYS A CA 1
ATOM 1349 C C . CYS A 1 168 ? 8.233 -8.693 -15.241 1.00 98.69 168 CYS A C 1
ATOM 1351 O O . CYS A 1 168 ? 8.169 -7.499 -14.949 1.00 98.69 168 CYS A O 1
ATOM 1353 N N . ALA A 1 169 ? 7.709 -9.174 -16.372 1.00 98.44 169 ALA A N 1
ATOM 1354 C CA . ALA A 1 169 ? 7.094 -8.314 -17.378 1.00 98.44 169 ALA A CA 1
ATOM 1355 C C . ALA A 1 169 ? 5.937 -7.469 -16.806 1.00 98.44 169 ALA A C 1
ATOM 1357 O O . ALA A 1 169 ? 5.076 -7.970 -16.073 1.00 98.44 169 ALA A O 1
ATOM 1358 N N . PHE A 1 170 ? 5.893 -6.192 -17.192 1.00 98.50 170 PHE A N 1
ATOM 1359 C CA . PHE A 1 170 ? 4.817 -5.271 -16.826 1.00 98.50 170 PHE A CA 1
ATOM 1360 C C . PHE A 1 170 ? 3.563 -5.538 -17.671 1.00 98.50 170 PHE A C 1
ATOM 1362 O O . PHE A 1 170 ? 3.599 -5.452 -18.903 1.00 98.50 170 PHE A O 1
ATOM 1369 N N . ASP A 1 171 ? 2.452 -5.862 -17.012 1.00 98.12 171 ASP A N 1
ATOM 1370 C CA . ASP A 1 171 ? 1.176 -6.174 -17.650 1.00 98.12 171 ASP A CA 1
ATOM 1371 C C . ASP A 1 171 ? 0.469 -4.903 -18.144 1.00 98.12 171 ASP A C 1
ATOM 1373 O O . ASP A 1 171 ? 0.481 -3.865 -17.484 1.00 98.12 171 ASP A O 1
ATOM 1377 N N . LYS A 1 172 ? -0.196 -4.988 -19.301 1.00 97.06 172 LYS A N 1
ATOM 1378 C CA . LYS A 1 172 ? -0.870 -3.845 -19.945 1.00 97.06 172 LYS A CA 1
ATOM 1379 C C . LYS A 1 172 ? -2.037 -3.271 -19.138 1.00 97.06 172 LYS A C 1
ATOM 1381 O O . LYS A 1 172 ? -2.506 -2.185 -19.462 1.00 97.06 172 LYS A O 1
ATOM 1386 N N . SER A 1 173 ? -2.529 -4.003 -18.141 1.00 96.25 173 SER A N 1
ATOM 1387 C CA . SER A 1 173 ? -3.583 -3.545 -17.236 1.00 96.25 173 SER A CA 1
ATOM 1388 C C . SER A 1 173 ? -3.110 -2.549 -16.175 1.00 96.25 173 SER A C 1
ATOM 1390 O O . SER A 1 173 ? -3.955 -1.940 -15.520 1.00 96.25 173 SER A O 1
ATOM 1392 N N . ILE A 1 174 ? -1.796 -2.364 -16.004 1.00 96.94 174 ILE A N 1
ATOM 1393 C CA . ILE A 1 174 ? -1.252 -1.322 -15.130 1.00 96.94 174 ILE A CA 1
ATOM 1394 C C . ILE A 1 174 ? -1.585 0.049 -15.735 1.00 96.94 174 ILE A C 1
ATOM 1396 O O . ILE A 1 174 ? -1.428 0.272 -16.941 1.00 96.94 174 ILE A O 1
ATOM 1400 N N . VAL A 1 175 ? -2.064 0.970 -14.896 1.00 93.38 175 VAL A N 1
ATOM 1401 C CA . VAL A 1 175 ? -2.419 2.335 -15.305 1.00 93.38 175 VAL A CA 1
ATOM 1402 C C . VAL A 1 175 ? -1.239 3.005 -16.019 1.00 93.38 175 VAL A C 1
ATOM 1404 O O . VAL A 1 175 ? -0.093 2.757 -15.684 1.00 93.38 175 VAL A O 1
ATOM 1407 N N . HIS A 1 176 ? -1.487 3.801 -17.064 1.00 94.00 176 HIS A N 1
ATOM 1408 C CA . HIS A 1 176 ? -0.442 4.457 -17.871 1.00 94.00 176 HIS A CA 1
ATOM 1409 C C . HIS A 1 176 ? 0.748 3.556 -18.296 1.00 94.00 176 HIS A C 1
ATOM 1411 O O . HIS A 1 176 ? 1.887 4.026 -18.374 1.00 94.00 176 HIS A O 1
ATOM 1417 N N . HIS A 1 177 ? 0.480 2.286 -18.644 1.00 96.38 177 HIS A N 1
ATOM 1418 C CA . HIS A 1 177 ? 1.486 1.278 -19.035 1.00 96.38 177 HIS A CA 1
ATOM 1419 C C . HIS A 1 177 ? 2.536 1.761 -20.051 1.00 96.38 177 HIS A C 1
ATOM 1421 O O . HIS A 1 177 ? 3.697 1.371 -19.974 1.00 96.38 177 HIS A O 1
ATOM 1427 N N . LYS A 1 178 ? 2.155 2.662 -20.967 1.00 96.56 178 LYS A N 1
ATOM 1428 C CA . LYS A 1 178 ? 3.035 3.242 -21.999 1.00 96.56 178 LYS A CA 1
ATOM 1429 C C . LYS A 1 178 ? 4.370 3.783 -21.463 1.00 96.56 178 LYS A C 1
ATOM 1431 O O . LYS A 1 178 ? 5.354 3.761 -22.189 1.00 96.56 178 LYS A O 1
ATOM 1436 N N . TYR A 1 179 ? 4.426 4.248 -20.213 1.00 97.62 179 TYR A N 1
ATOM 1437 C CA . TYR A 1 179 ? 5.655 4.803 -19.635 1.00 97.62 179 TYR A CA 1
ATOM 1438 C C . TYR A 1 179 ? 6.677 3.753 -19.198 1.00 97.62 179 TYR A C 1
ATOM 1440 O O . TYR A 1 179 ? 7.836 4.101 -18.987 1.00 97.62 179 TYR A O 1
ATOM 1448 N N . PHE A 1 180 ? 6.298 2.474 -19.108 1.00 98.25 180 PHE A N 1
ATOM 1449 C CA . PHE A 1 180 ? 7.262 1.418 -18.805 1.00 98.25 180 PHE A CA 1
ATOM 1450 C C . PHE A 1 180 ? 8.309 1.238 -19.902 1.00 98.25 180 PHE A C 1
ATOM 1452 O O . PHE A 1 180 ? 9.390 0.765 -19.589 1.00 98.25 180 PHE A O 1
ATOM 1459 N N . GLU A 1 181 ? 8.058 1.658 -21.147 1.00 97.56 181 GLU A N 1
ATOM 1460 C CA . GLU A 1 181 ? 9.069 1.610 -22.217 1.00 97.56 181 GLU A CA 1
ATOM 1461 C C . GLU A 1 181 ? 10.337 2.418 -21.869 1.00 97.56 181 GLU A C 1
ATOM 1463 O O . GLU A 1 181 ? 11.430 2.100 -22.330 1.00 97.56 181 GLU A O 1
ATOM 1468 N N . GLU A 1 182 ? 10.213 3.422 -20.994 1.00 98.25 182 GLU A N 1
ATOM 1469 C CA . GLU A 1 182 ? 11.329 4.223 -20.483 1.00 98.25 182 GLU A CA 1
ATOM 1470 C C . GLU A 1 182 ? 11.997 3.613 -19.224 1.00 98.25 182 GLU A C 1
ATOM 1472 O O . GLU A 1 182 ? 13.049 4.092 -18.794 1.00 98.25 182 GLU A O 1
ATOM 1477 N N . ASN A 1 183 ? 11.424 2.565 -18.616 1.00 98.56 183 ASN A N 1
ATOM 1478 C CA . ASN A 1 183 ? 12.001 1.889 -17.448 1.00 98.56 183 ASN A CA 1
ATOM 1479 C C . ASN A 1 183 ? 13.182 0.988 -17.875 1.00 98.56 183 ASN A C 1
ATOM 1481 O O . ASN A 1 183 ? 13.016 0.146 -18.763 1.00 98.56 183 ASN A O 1
ATOM 1485 N N . PRO A 1 184 ? 14.356 1.076 -17.218 1.00 98.00 184 PRO A N 1
ATOM 1486 C CA . PRO A 1 184 ? 15.509 0.223 -17.523 1.00 98.00 184 PRO A CA 1
ATOM 1487 C C . PRO A 1 184 ? 15.229 -1.291 -17.505 1.00 98.00 184 PRO A C 1
ATOM 1489 O O . PRO A 1 184 ? 15.846 -2.042 -18.262 1.00 98.00 184 PRO A O 1
ATOM 1492 N N . ASP A 1 185 ? 14.291 -1.747 -16.675 1.00 98.50 185 ASP A N 1
ATOM 1493 C CA . ASP A 1 185 ? 13.934 -3.160 -16.538 1.00 98.50 185 ASP A CA 1
ATOM 1494 C C . ASP A 1 185 ? 13.027 -3.666 -17.670 1.00 98.50 185 ASP A C 1
ATOM 1496 O O . ASP A 1 185 ? 12.964 -4.872 -17.904 1.00 98.50 185 ASP A O 1
ATOM 1500 N N . TYR A 1 186 ? 12.365 -2.779 -18.423 1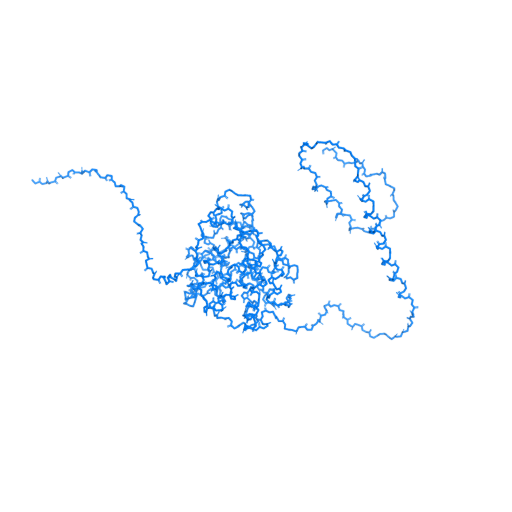.00 98.06 186 TYR A N 1
ATOM 1501 C CA . TYR A 1 186 ? 11.426 -3.161 -19.488 1.00 98.06 186 TYR A CA 1
ATOM 1502 C C . TYR A 1 186 ? 12.099 -3.923 -20.635 1.00 98.06 186 TYR A C 1
ATOM 1504 O O . TYR A 1 186 ? 11.536 -4.864 -21.198 1.00 98.06 186 TYR A O 1
ATOM 1512 N N . HIS A 1 187 ? 13.337 -3.554 -20.961 1.00 95.81 187 HIS A N 1
ATOM 1513 C CA . HIS A 1 187 ? 14.141 -4.226 -21.983 1.00 95.81 187 HIS A CA 1
ATOM 1514 C C . HIS A 1 187 ? 15.177 -5.198 -21.402 1.00 95.81 187 HIS A C 1
ATOM 1516 O O . HIS A 1 187 ? 15.919 -5.820 -22.164 1.00 95.81 187 HIS A O 1
ATOM 1522 N N . ASN A 1 188 ? 15.225 -5.365 -20.078 1.00 97.44 188 ASN A N 1
ATOM 1523 C CA . ASN A 1 188 ? 16.153 -6.283 -19.430 1.00 97.44 188 ASN A CA 1
ATOM 1524 C C . ASN A 1 188 ? 15.670 -7.733 -19.595 1.00 97.44 188 ASN A C 1
ATOM 1526 O O . ASN A 1 188 ? 14.587 -8.083 -19.129 1.00 97.44 188 ASN A O 1
ATOM 1530 N N . SER A 1 189 ? 16.480 -8.591 -20.225 1.00 97.38 189 SER A N 1
ATOM 1531 C CA . SER A 1 189 ? 16.135 -9.998 -20.485 1.00 97.38 189 SER A CA 1
ATOM 1532 C C . SER A 1 189 ? 15.856 -10.821 -19.228 1.00 97.38 189 SER A C 1
ATOM 1534 O O . SER A 1 189 ? 15.127 -11.809 -19.300 1.00 97.38 189 SER A O 1
ATOM 1536 N N . ASP A 1 190 ? 16.414 -10.421 -18.085 1.00 97.06 190 ASP A N 1
ATOM 1537 C CA . ASP A 1 190 ? 16.208 -11.114 -16.812 1.00 97.06 190 ASP A CA 1
ATOM 1538 C C . ASP A 1 190 ? 14.822 -10.811 -16.219 1.00 97.06 190 ASP A C 1
ATOM 1540 O O . ASP A 1 190 ? 14.284 -11.605 -15.445 1.00 97.06 190 ASP A O 1
ATOM 1544 N N . TYR A 1 191 ? 14.218 -9.677 -16.595 1.00 97.62 191 TYR A N 1
ATOM 1545 C CA . TYR A 1 191 ? 12.990 -9.153 -15.990 1.00 97.62 191 TYR A CA 1
ATOM 1546 C C . TYR A 1 191 ? 11.827 -9.047 -16.977 1.00 97.62 191 TYR A C 1
ATOM 1548 O O . TYR A 1 191 ? 10.685 -9.019 -16.553 1.00 97.62 191 TYR A O 1
ATOM 1556 N N . ASN A 1 192 ? 12.052 -9.036 -18.289 1.00 95.50 192 ASN A N 1
ATOM 1557 C CA . ASN A 1 192 ? 10.998 -8.760 -19.272 1.00 95.50 192 ASN A CA 1
ATOM 1558 C C . ASN A 1 192 ? 10.199 -9.992 -19.742 1.00 95.50 192 ASN A C 1
ATOM 1560 O O . ASN A 1 192 ? 9.452 -9.919 -20.720 1.00 95.50 192 ASN A O 1
ATOM 1564 N N . THR A 1 193 ? 10.328 -11.128 -19.055 1.00 98.12 193 THR A N 1
ATOM 1565 C CA . THR A 1 193 ? 9.546 -12.342 -19.336 1.00 98.12 193 THR A CA 1
ATOM 1566 C C . THR A 1 193 ? 8.374 -12.490 -18.363 1.00 98.12 193 THR A C 1
ATOM 1568 O O . THR A 1 193 ? 8.331 -11.843 -17.317 1.00 98.12 193 THR A O 1
ATOM 1571 N N . LYS A 1 194 ? 7.411 -13.371 -18.680 1.00 97.88 194 LYS A N 1
ATOM 1572 C CA . LYS A 1 194 ? 6.203 -13.613 -17.859 1.00 97.88 194 LYS A CA 1
ATOM 1573 C C . LYS A 1 194 ? 6.514 -13.852 -16.375 1.00 97.88 194 LYS A C 1
ATOM 1575 O O . LYS A 1 194 ? 5.757 -13.404 -15.516 1.00 97.88 194 LYS A O 1
ATOM 1580 N N . TYR A 1 195 ? 7.591 -14.583 -16.093 1.00 98.31 195 TYR A N 1
ATOM 1581 C CA . TYR A 1 195 ? 8.008 -14.901 -14.730 1.00 98.31 195 TYR A CA 1
ATOM 1582 C C . TYR A 1 195 ? 9.234 -14.094 -14.292 1.00 98.31 195 TYR A C 1
ATOM 1584 O O . TYR A 1 195 ? 9.376 -13.853 -13.099 1.00 98.31 195 TYR A O 1
ATOM 1592 N N . GLY A 1 196 ? 10.083 -13.641 -15.223 1.00 98.31 196 GLY A N 1
ATOM 1593 C CA . GLY A 1 196 ? 11.331 -12.950 -14.901 1.00 98.31 196 GLY A CA 1
ATOM 1594 C C . GLY A 1 196 ? 12.153 -13.746 -13.887 1.00 98.31 196 GLY A C 1
ATOM 1595 O O . GLY A 1 196 ? 12.524 -14.888 -14.150 1.00 98.31 196 GLY A O 1
ATOM 1596 N N . VAL A 1 197 ? 12.363 -13.170 -12.702 1.00 98.44 197 VAL A N 1
ATOM 1597 C CA . VAL A 1 197 ? 13.092 -13.795 -11.580 1.00 98.44 197 VAL A CA 1
ATOM 1598 C C . VAL A 1 197 ? 12.258 -14.757 -10.721 1.00 98.44 197 VAL A C 1
ATOM 1600 O O . VAL A 1 197 ? 12.790 -15.357 -9.786 1.00 98.44 197 VAL A O 1
ATOM 1603 N N . TYR A 1 198 ? 10.957 -14.882 -10.979 1.00 98.62 198 TYR A N 1
ATOM 1604 C CA . TYR A 1 198 ? 10.024 -15.672 -10.173 1.00 98.62 198 TYR A CA 1
ATOM 1605 C C . TYR A 1 198 ? 9.757 -17.058 -10.766 1.00 98.62 198 TYR A C 1
ATOM 1607 O O . TYR A 1 198 ? 10.076 -17.350 -11.917 1.00 98.62 198 TYR A O 1
ATOM 1615 N N . SER A 1 199 ? 9.122 -17.920 -9.972 1.00 98.44 199 SER A N 1
ATOM 1616 C CA . SER A 1 199 ? 8.551 -19.186 -10.432 1.00 98.44 199 SER A CA 1
ATOM 1617 C C . SER A 1 199 ? 7.025 -19.117 -10.458 1.00 98.44 199 SER A C 1
ATOM 1619 O O . SER A 1 199 ? 6.413 -18.300 -9.769 1.00 98.44 199 SER A O 1
ATOM 1621 N N . GLU A 1 200 ? 6.397 -19.997 -11.234 1.00 98.38 200 GLU A N 1
ATOM 1622 C CA . GLU A 1 200 ? 4.943 -20.159 -11.220 1.00 98.38 200 GLU A CA 1
ATOM 1623 C C . GLU A 1 200 ? 4.432 -20.510 -9.819 1.00 98.38 200 GLU A C 1
ATOM 1625 O O . GLU A 1 200 ? 5.036 -21.328 -9.122 1.00 98.38 200 GLU A O 1
ATOM 1630 N N . GLY A 1 201 ? 3.341 -19.859 -9.409 1.00 98.44 201 GLY A N 1
ATOM 1631 C CA . GLY A 1 201 ? 2.695 -20.095 -8.120 1.00 98.44 201 GLY A CA 1
ATOM 1632 C C . GLY A 1 201 ? 3.603 -19.880 -6.908 1.00 98.44 201 GLY A C 1
ATOM 1633 O O . GLY A 1 201 ? 3.382 -20.499 -5.868 1.00 98.44 201 GLY A O 1
ATOM 1634 N N . CYS A 1 202 ? 4.644 -19.041 -7.023 1.00 98.62 202 CYS A N 1
ATOM 1635 C CA . CYS A 1 202 ? 5.586 -18.797 -5.927 1.00 98.62 202 CYS A CA 1
ATOM 1636 C C . CYS A 1 202 ? 4.926 -18.159 -4.696 1.00 98.62 202 CYS A C 1
ATOM 1638 O O . CYS A 1 202 ? 5.488 -18.224 -3.604 1.00 98.62 202 CYS A O 1
ATOM 1640 N N . GLY A 1 203 ? 3.743 -17.576 -4.859 1.00 98.56 203 GLY A N 1
ATOM 1641 C CA . GLY A 1 203 ? 3.035 -16.821 -3.845 1.00 98.56 203 GLY A CA 1
ATOM 1642 C C . GLY A 1 203 ? 3.471 -15.362 -3.846 1.00 98.56 203 GLY A C 1
ATOM 1643 O O . GLY A 1 203 ? 4.668 -15.060 -3.882 1.00 98.56 203 GLY A O 1
ATOM 1644 N N . LEU A 1 204 ? 2.514 -14.442 -3.742 1.00 98.56 204 LEU A N 1
ATOM 1645 C CA . LEU A 1 204 ? 2.773 -13.001 -3.804 1.00 98.56 204 LEU A CA 1
ATOM 1646 C C . LEU A 1 204 ? 3.733 -12.535 -2.705 1.00 98.56 204 LEU A C 1
ATOM 1648 O O . LEU A 1 204 ? 4.502 -11.600 -2.906 1.00 98.56 204 LEU A O 1
ATOM 1652 N N . ASN A 1 205 ? 3.777 -13.231 -1.563 1.00 97.44 205 ASN A N 1
ATOM 1653 C CA . ASN A 1 205 ? 4.733 -12.922 -0.499 1.00 97.44 205 ASN A CA 1
ATOM 1654 C C . ASN A 1 205 ? 6.206 -13.004 -0.959 1.00 97.44 205 ASN A C 1
ATOM 1656 O O . ASN A 1 205 ? 7.048 -12.300 -0.395 1.00 97.44 205 ASN A O 1
ATOM 1660 N N . ASN A 1 206 ? 6.495 -13.820 -1.980 1.00 98.31 206 ASN A N 1
ATOM 1661 C CA . ASN A 1 206 ? 7.811 -13.987 -2.602 1.00 98.31 206 ASN A CA 1
ATOM 1662 C C . ASN A 1 206 ? 8.026 -13.083 -3.829 1.00 98.31 206 ASN A C 1
ATOM 1664 O O . ASN A 1 206 ? 9.109 -13.095 -4.418 1.00 98.31 206 ASN A O 1
ATOM 1668 N N . VAL A 1 207 ? 7.017 -12.300 -4.211 1.00 98.69 207 VAL A N 1
ATOM 1669 C CA . VAL A 1 207 ? 7.089 -11.325 -5.297 1.00 98.69 207 VAL A CA 1
ATOM 1670 C C . VAL A 1 207 ? 7.526 -9.979 -4.731 1.00 98.69 207 VAL A C 1
ATOM 1672 O O . VAL A 1 207 ? 7.056 -9.525 -3.685 1.00 98.69 207 VAL A O 1
ATOM 1675 N N . MET A 1 208 ? 8.460 -9.335 -5.421 1.00 98.50 208 MET A N 1
ATOM 1676 C CA . MET A 1 208 ? 8.866 -7.976 -5.107 1.00 98.50 208 MET A CA 1
ATOM 1677 C C . MET A 1 208 ? 7.890 -7.011 -5.789 1.00 98.50 208 MET A C 1
ATOM 1679 O O . MET A 1 208 ? 7.833 -6.945 -7.016 1.00 98.50 208 MET A O 1
ATOM 1683 N N . MET A 1 209 ? 7.111 -6.289 -4.990 1.00 98.75 209 MET A N 1
ATOM 1684 C CA . MET A 1 209 ? 6.170 -5.269 -5.460 1.00 98.75 209 MET A CA 1
ATOM 1685 C C . MET A 1 209 ? 6.873 -3.915 -5.537 1.00 98.75 209 MET A C 1
ATOM 1687 O O . MET A 1 209 ? 7.742 -3.649 -4.712 1.00 98.75 209 MET A O 1
ATOM 1691 N N . SER A 1 210 ? 6.502 -3.056 -6.488 1.00 98.81 210 SER A N 1
ATOM 1692 C CA . SER A 1 210 ? 6.898 -1.643 -6.522 1.00 98.81 210 SER A CA 1
ATOM 1693 C C . SER A 1 210 ? 6.807 -1.031 -5.120 1.00 98.81 210 SER A C 1
ATOM 1695 O O . SER A 1 210 ? 5.811 -1.225 -4.421 1.00 98.81 210 SER A O 1
ATOM 1697 N N . TRP A 1 211 ? 7.854 -0.327 -4.694 1.00 98.81 211 TRP A N 1
ATOM 1698 C CA . TRP A 1 211 ? 7.981 0.126 -3.312 1.00 98.81 211 TRP A CA 1
ATOM 1699 C C . TRP A 1 211 ? 6.977 1.238 -2.998 1.00 98.81 211 TRP A C 1
ATOM 1701 O O . TRP A 1 211 ? 6.870 2.194 -3.767 1.00 98.81 211 TRP A O 1
ATOM 1711 N N . GLY A 1 212 ? 6.303 1.137 -1.852 1.00 98.31 212 GLY A N 1
ATOM 1712 C CA . GLY A 1 212 ? 5.322 2.119 -1.407 1.00 98.31 212 GLY A CA 1
ATOM 1713 C C . GLY A 1 212 ? 4.761 1.828 -0.015 1.00 98.31 212 GLY A C 1
ATOM 1714 O O . GLY A 1 212 ? 5.299 1.007 0.738 1.00 98.31 212 GLY A O 1
ATOM 1715 N N . HIS A 1 213 ? 3.675 2.523 0.316 1.00 97.94 213 HIS A N 1
ATOM 1716 C CA . HIS A 1 213 ? 2.986 2.470 1.602 1.00 97.94 213 HIS A CA 1
ATOM 1717 C C . HIS A 1 213 ? 2.480 1.064 1.950 1.00 97.94 213 HIS A C 1
ATOM 1719 O O . HIS A 1 213 ? 2.685 0.652 3.091 1.00 97.94 213 HIS A O 1
ATOM 1725 N N . ASP A 1 214 ? 1.935 0.301 0.993 1.00 98.50 214 ASP A N 1
ATOM 1726 C CA . ASP A 1 214 ? 1.486 -1.084 1.195 1.00 98.50 214 ASP A CA 1
ATOM 1727 C C . ASP A 1 214 ? 2.578 -1.963 1.827 1.00 98.50 214 ASP A C 1
ATOM 1729 O O . ASP A 1 214 ? 2.413 -2.576 2.886 1.00 98.50 214 ASP A O 1
ATOM 1733 N N . ASP A 1 215 ? 3.732 -2.027 1.158 1.00 97.81 215 ASP A N 1
ATOM 1734 C CA . ASP A 1 215 ? 4.805 -2.951 1.507 1.00 97.81 215 ASP A CA 1
ATOM 1735 C C . ASP A 1 215 ? 5.526 -2.490 2.780 1.00 97.81 215 ASP A C 1
ATOM 1737 O O . ASP A 1 215 ? 5.876 -3.312 3.630 1.00 97.81 215 ASP A O 1
ATOM 1741 N N . TYR A 1 216 ? 5.677 -1.174 2.969 1.00 98.19 216 TYR A N 1
ATOM 1742 C CA . TYR A 1 216 ? 6.208 -0.623 4.213 1.00 98.19 216 TYR A CA 1
ATOM 1743 C C . TYR A 1 216 ? 5.280 -0.892 5.400 1.00 98.19 216 TYR A C 1
ATOM 1745 O O . TYR A 1 216 ? 5.745 -1.387 6.428 1.00 98.19 216 TYR A O 1
ATOM 1753 N N . MET A 1 217 ? 3.975 -0.648 5.267 1.00 97.38 217 MET A N 1
ATOM 1754 C CA . MET A 1 217 ? 3.022 -0.883 6.351 1.00 97.38 217 MET A CA 1
ATOM 1755 C C . MET A 1 217 ? 2.908 -2.375 6.690 1.00 97.38 217 MET A C 1
ATOM 1757 O O . MET A 1 217 ? 2.834 -2.745 7.864 1.00 97.38 217 MET A O 1
ATOM 1761 N N . TYR A 1 218 ? 3.001 -3.255 5.689 1.00 97.62 218 TYR A N 1
ATOM 1762 C CA . TYR A 1 218 ? 3.125 -4.695 5.909 1.00 97.62 218 TYR A CA 1
ATOM 1763 C C . TYR A 1 218 ? 4.386 -5.062 6.706 1.00 97.62 218 TYR A C 1
ATOM 1765 O O . TYR A 1 218 ? 4.307 -5.852 7.651 1.00 97.62 218 TYR A O 1
ATOM 1773 N N . LEU A 1 219 ? 5.549 -4.491 6.360 1.00 96.44 219 LEU A N 1
ATOM 1774 C CA . LEU A 1 219 ? 6.794 -4.711 7.103 1.00 96.44 219 LEU A CA 1
ATOM 1775 C C . LEU A 1 219 ? 6.677 -4.223 8.547 1.00 96.44 219 LEU A C 1
ATOM 1777 O O . LEU A 1 219 ? 7.082 -4.946 9.453 1.00 96.44 219 LEU A O 1
ATOM 1781 N N . VAL A 1 220 ? 6.083 -3.047 8.767 1.00 95.00 220 VAL A N 1
ATOM 1782 C CA . VAL A 1 220 ? 5.816 -2.493 10.101 1.00 95.00 220 VAL A CA 1
ATOM 1783 C C . VAL A 1 220 ? 4.927 -3.444 10.908 1.00 95.00 220 VAL A C 1
ATOM 1785 O O . VAL A 1 220 ? 5.286 -3.815 12.027 1.00 95.00 220 VAL A O 1
ATOM 1788 N N . ALA A 1 221 ? 3.811 -3.905 10.340 1.00 93.00 221 ALA A N 1
ATOM 1789 C CA . ALA A 1 221 ? 2.888 -4.816 11.013 1.00 93.00 221 ALA A CA 1
ATOM 1790 C C . ALA A 1 221 ? 3.547 -6.166 11.361 1.00 93.00 221 ALA A C 1
ATOM 1792 O O . ALA A 1 221 ? 3.412 -6.658 12.484 1.00 93.00 221 ALA A O 1
ATOM 1793 N N . LYS A 1 222 ? 4.307 -6.751 10.422 1.00 91.94 222 LYS A N 1
ATOM 1794 C CA . LYS A 1 222 ? 5.056 -8.002 10.638 1.00 91.94 222 LYS A CA 1
ATOM 1795 C C . LYS A 1 222 ? 6.173 -7.843 11.668 1.00 91.94 222 LYS A C 1
ATOM 1797 O O . LYS A 1 222 ? 6.295 -8.687 12.549 1.00 91.94 222 LYS A O 1
ATOM 1802 N N . GLY A 1 223 ? 6.986 -6.795 11.551 1.00 91.62 223 GLY A N 1
ATOM 1803 C CA . GLY A 1 223 ? 8.151 -6.562 12.406 1.00 91.62 223 GLY A CA 1
ATOM 1804 C C . GLY A 1 223 ? 7.796 -6.208 13.847 1.00 91.62 223 GLY A C 1
ATOM 1805 O O . GLY A 1 223 ? 8.606 -6.429 14.742 1.00 91.62 223 GLY A O 1
ATOM 1806 N N . ASN A 1 224 ? 6.574 -5.724 14.079 1.00 87.00 224 ASN A N 1
ATOM 1807 C CA . ASN A 1 224 ? 6.040 -5.474 15.413 1.00 87.00 224 ASN A CA 1
ATOM 1808 C C . ASN A 1 224 ? 5.089 -6.581 15.908 1.00 87.00 224 ASN A C 1
ATOM 1810 O O . ASN A 1 224 ? 4.351 -6.379 16.864 1.00 87.00 224 ASN A O 1
ATOM 1814 N N . ASN A 1 225 ? 5.111 -7.772 15.303 1.00 87.88 225 ASN A N 1
ATOM 1815 C CA . ASN A 1 225 ? 4.375 -8.948 15.782 1.00 87.88 225 ASN A CA 1
ATOM 1816 C C . ASN A 1 225 ? 2.874 -8.691 16.016 1.00 87.88 225 ASN A C 1
ATOM 1818 O O . ASN A 1 225 ? 2.321 -9.116 17.034 1.00 87.88 225 ASN A O 1
ATOM 1822 N N . THR A 1 226 ? 2.219 -7.990 15.087 1.00 89.00 226 THR A N 1
ATOM 1823 C CA . THR A 1 226 ? 0.776 -7.739 15.181 1.00 89.00 226 THR A CA 1
ATOM 1824 C C . THR A 1 226 ? -0.024 -9.033 15.373 1.00 89.00 226 THR A C 1
ATOM 1826 O O . THR A 1 226 ? 0.338 -10.094 14.857 1.00 89.00 226 THR A O 1
ATOM 1829 N N . THR A 1 227 ? -1.146 -8.939 16.085 1.00 91.44 227 THR A N 1
ATOM 1830 C CA . THR A 1 227 ? -2.116 -10.036 16.236 1.00 91.44 227 THR A CA 1
ATOM 1831 C C . THR A 1 227 ? -3.192 -10.039 15.148 1.00 91.44 227 THR A C 1
ATOM 1833 O O . THR A 1 227 ? -4.087 -10.884 15.180 1.00 91.44 227 THR A O 1
ATOM 1836 N N . LEU A 1 228 ? -3.117 -9.116 14.181 1.00 94.50 228 LEU A N 1
ATOM 1837 C CA . LEU A 1 228 ? -4.018 -9.086 13.032 1.00 94.50 228 LEU A CA 1
ATOM 1838 C C . LEU A 1 228 ? -3.949 -10.396 12.222 1.00 94.50 228 LEU A C 1
ATOM 1840 O O . LEU A 1 228 ? -2.868 -10.975 12.064 1.00 94.50 228 LEU A O 1
ATOM 1844 N N . PRO A 1 229 ? -5.085 -10.869 11.677 1.00 95.44 229 PRO A N 1
ATOM 1845 C CA . PRO A 1 229 ? -5.122 -12.111 10.917 1.00 95.44 229 PRO A CA 1
ATOM 1846 C C . PRO A 1 229 ? -4.355 -11.991 9.587 1.00 95.44 229 PRO A C 1
ATOM 1848 O O . PRO A 1 229 ? -4.185 -10.885 9.067 1.00 95.44 229 PRO A O 1
ATOM 1851 N N . PRO A 1 230 ? -3.953 -13.119 8.965 1.00 95.56 230 PRO A N 1
ATOM 1852 C CA . PRO A 1 230 ? -3.300 -13.118 7.653 1.00 95.56 230 PRO A CA 1
ATOM 1853 C C . PRO A 1 230 ? -4.054 -12.318 6.580 1.00 95.56 230 PRO A C 1
ATOM 1855 O O . PRO A 1 230 ? -3.424 -11.594 5.815 1.00 95.56 230 PRO A O 1
ATOM 1858 N N . ALA A 1 231 ? -5.391 -12.359 6.589 1.00 97.50 231 ALA A N 1
ATOM 1859 C CA . ALA A 1 231 ? -6.234 -11.585 5.678 1.00 97.50 231 ALA A CA 1
ATOM 1860 C C . ALA A 1 231 ? -6.013 -10.066 5.788 1.00 97.50 231 ALA A C 1
ATOM 1862 O O . ALA A 1 231 ? -5.937 -9.385 4.769 1.00 97.50 231 ALA A O 1
ATOM 1863 N N . ALA A 1 232 ? -5.843 -9.534 7.003 1.00 97.75 232 ALA A N 1
ATOM 1864 C CA . ALA A 1 232 ? -5.544 -8.118 7.221 1.00 97.75 232 ALA A CA 1
ATOM 1865 C C . ALA A 1 232 ? -4.184 -7.734 6.629 1.00 97.75 232 ALA A C 1
ATOM 1867 O O . ALA A 1 232 ? -4.052 -6.722 5.950 1.00 97.75 232 ALA A O 1
ATOM 1868 N N . LEU A 1 233 ? -3.169 -8.574 6.853 1.00 97.56 233 LEU A N 1
ATOM 1869 C CA . LEU A 1 233 ? -1.826 -8.356 6.316 1.00 97.56 233 LEU A CA 1
ATOM 1870 C C . LEU A 1 233 ? -1.797 -8.451 4.788 1.00 97.56 233 LEU A C 1
ATOM 1872 O O . LEU A 1 233 ? -1.048 -7.717 4.147 1.00 97.56 233 LEU A O 1
ATOM 1876 N N . PHE A 1 234 ? -2.613 -9.337 4.215 1.00 98.50 234 PHE A N 1
ATOM 1877 C CA . PHE A 1 234 ? -2.790 -9.452 2.773 1.00 98.50 234 PHE A CA 1
ATOM 1878 C C . PHE A 1 234 ? -3.455 -8.201 2.191 1.00 98.50 234 PHE A C 1
ATOM 1880 O O . PHE A 1 234 ? -2.966 -7.668 1.202 1.00 98.50 234 PHE A O 1
ATOM 1887 N N . ILE A 1 235 ? -4.516 -7.696 2.834 1.00 98.56 235 ILE A N 1
ATOM 1888 C CA . ILE A 1 235 ? -5.154 -6.429 2.457 1.00 98.56 235 ILE A CA 1
ATOM 1889 C C . ILE A 1 235 ? -4.127 -5.295 2.475 1.00 98.56 235 ILE A C 1
ATOM 1891 O O . ILE A 1 235 ? -3.905 -4.668 1.447 1.00 98.56 235 ILE A O 1
ATOM 1895 N N . ILE A 1 236 ? -3.450 -5.073 3.607 1.00 98.06 236 ILE A N 1
ATOM 1896 C CA . ILE A 1 236 ? -2.485 -3.971 3.762 1.00 98.06 236 ILE A CA 1
ATOM 1897 C C . ILE A 1 236 ? -1.424 -4.008 2.660 1.00 98.06 236 ILE A C 1
ATOM 1899 O O . ILE A 1 236 ? -1.090 -2.972 2.100 1.00 98.06 236 ILE A O 1
ATOM 1903 N N . ARG A 1 237 ? -0.917 -5.195 2.314 1.00 98.56 237 ARG A N 1
ATOM 1904 C CA . ARG A 1 237 ? 0.179 -5.323 1.349 1.00 98.56 237 ARG A CA 1
ATOM 1905 C C . ARG A 1 237 ? -0.238 -5.214 -0.124 1.00 98.56 237 ARG A C 1
ATOM 1907 O O . ARG A 1 237 ? 0.632 -4.999 -0.964 1.00 98.56 237 ARG A O 1
ATOM 1914 N N . TYR A 1 238 ? -1.509 -5.440 -0.454 1.00 98.62 238 TYR A N 1
ATOM 1915 C CA . TYR A 1 238 ? -1.942 -5.570 -1.851 1.00 98.62 238 TYR A CA 1
ATOM 1916 C C . TYR A 1 238 ? -3.186 -4.742 -2.207 1.00 98.62 238 TYR A C 1
ATOM 1918 O O . TYR A 1 238 ? -3.729 -4.931 -3.296 1.00 98.62 238 TYR A O 1
ATOM 1926 N N . HIS A 1 239 ? -3.642 -3.839 -1.332 1.00 98.38 239 HIS A N 1
ATOM 1927 C CA . HIS A 1 239 ? -4.783 -2.953 -1.600 1.00 98.38 239 HIS A CA 1
ATOM 1928 C C . HIS A 1 239 ? -4.537 -1.961 -2.739 1.00 98.38 239 HIS A C 1
ATOM 1930 O O . HIS A 1 239 ? -5.490 -1.593 -3.421 1.00 98.38 239 HIS A O 1
ATOM 1936 N N . SER A 1 240 ? -3.278 -1.632 -3.031 1.00 98.12 240 SER A N 1
ATOM 1937 C CA . SER A 1 240 ? -2.916 -0.832 -4.203 1.00 98.12 240 SER A CA 1
ATOM 1938 C C . SER A 1 240 ? -2.655 -1.674 -5.462 1.00 98.12 240 SER A C 1
ATOM 1940 O O . SER A 1 240 ? -2.373 -1.120 -6.525 1.00 98.12 240 SER A O 1
ATOM 1942 N N . PHE A 1 241 ? -2.743 -3.011 -5.411 1.00 98.19 241 PHE A N 1
ATOM 1943 C CA . PHE A 1 241 ? -2.385 -3.884 -6.540 1.00 98.19 241 PHE A CA 1
ATOM 1944 C C . PHE A 1 241 ? -3.539 -4.060 -7.548 1.00 98.19 241 PHE A C 1
ATOM 1946 O O . PHE A 1 241 ? -3.997 -5.173 -7.842 1.00 98.19 241 PHE A O 1
ATOM 1953 N N . TYR A 1 242 ? -3.999 -2.952 -8.131 1.00 96.75 242 TYR A N 1
ATOM 1954 C CA . TYR A 1 242 ? -5.197 -2.906 -8.978 1.00 96.75 242 TYR A CA 1
ATOM 1955 C C . TYR A 1 242 ? -5.122 -3.798 -10.221 1.00 96.75 242 TYR A C 1
ATOM 1957 O O . TYR A 1 242 ? -6.129 -4.401 -10.607 1.00 96.75 242 TYR A O 1
ATOM 1965 N N . ALA A 1 243 ? -3.939 -3.964 -10.821 1.00 97.00 243 ALA A N 1
ATOM 1966 C CA . ALA A 1 243 ? -3.757 -4.891 -11.940 1.00 97.00 243 ALA A CA 1
ATOM 1967 C C . ALA A 1 243 ? -4.179 -6.329 -11.569 1.00 97.00 243 ALA A C 1
ATOM 1969 O O . ALA A 1 243 ? -4.763 -7.037 -12.392 1.00 97.00 243 ALA A O 1
ATOM 1970 N N . LEU A 1 244 ? -3.982 -6.743 -10.313 1.00 97.12 244 LEU A N 1
ATOM 1971 C CA . LEU A 1 244 ? -4.448 -8.032 -9.812 1.00 97.12 244 LEU A CA 1
ATOM 1972 C C . LEU A 1 244 ? -5.941 -8.012 -9.461 1.00 97.12 244 LEU A C 1
ATOM 1974 O O . LEU A 1 244 ? -6.720 -8.763 -10.052 1.00 97.12 244 LEU A O 1
ATOM 1978 N N . HIS A 1 245 ? -6.364 -7.192 -8.495 1.00 93.69 245 HIS A N 1
ATOM 1979 C CA . HIS A 1 245 ? -7.709 -7.336 -7.915 1.00 93.69 245 HIS A CA 1
ATOM 1980 C C . HIS A 1 245 ? -8.833 -6.714 -8.752 1.00 93.69 245 HIS A C 1
ATOM 1982 O O . HIS A 1 245 ? -9.982 -7.131 -8.601 1.00 93.69 245 HIS A O 1
ATOM 1988 N N . LYS A 1 246 ? -8.521 -5.783 -9.666 1.00 91.69 246 LYS A N 1
ATOM 1989 C CA . LYS A 1 246 ? -9.485 -5.212 -10.622 1.00 91.69 246 LYS A CA 1
ATOM 1990 C C . LYS A 1 246 ? -9.411 -5.886 -11.993 1.00 91.69 246 LYS A C 1
ATOM 1992 O O . LYS A 1 246 ? -10.452 -6.206 -12.560 1.00 91.69 246 LYS A O 1
ATOM 1997 N N . SER A 1 247 ? -8.205 -6.120 -12.514 1.00 92.69 247 SER A N 1
ATOM 1998 C CA . SER A 1 247 ? -8.012 -6.609 -13.893 1.00 92.69 247 SER A CA 1
ATOM 1999 C C . SER A 1 247 ? -7.705 -8.108 -13.996 1.00 92.69 247 SER A C 1
ATOM 2001 O O . SER A 1 247 ? -7.750 -8.670 -15.088 1.00 92.69 247 SER A O 1
ATOM 2003 N N . GLY A 1 248 ? -7.417 -8.785 -12.880 1.00 94.88 248 GLY A N 1
ATOM 2004 C CA . GLY A 1 248 ? -7.130 -10.220 -12.852 1.00 94.88 248 GLY A CA 1
ATOM 2005 C C . GLY A 1 248 ? -5.754 -10.618 -13.397 1.00 94.88 248 GLY A C 1
ATOM 2006 O O . GLY A 1 248 ? -5.530 -11.812 -13.611 1.00 94.88 248 GLY A O 1
ATOM 2007 N N . ALA A 1 249 ? -4.846 -9.663 -13.622 1.00 97.50 249 ALA A N 1
ATOM 2008 C CA . ALA A 1 249 ? -3.475 -9.931 -14.044 1.00 97.50 249 ALA A CA 1
ATOM 2009 C C . ALA A 1 249 ? -2.660 -10.601 -12.923 1.00 97.50 249 ALA A C 1
ATOM 2011 O O . ALA A 1 249 ? -3.080 -10.651 -11.772 1.00 97.50 249 ALA A O 1
ATOM 2012 N N . TYR A 1 250 ? -1.487 -11.144 -13.260 1.00 98.44 250 TYR A N 1
ATOM 2013 C CA . TYR A 1 250 ? -0.527 -11.734 -12.308 1.00 98.44 250 TYR A CA 1
ATOM 2014 C C . TYR A 1 250 ? -0.993 -12.952 -11.490 1.00 98.44 250 TYR A C 1
ATOM 2016 O O . TYR A 1 250 ? -0.241 -13.447 -10.651 1.00 98.44 250 TYR A O 1
ATOM 2024 N N . ARG A 1 251 ? -2.166 -13.529 -11.783 1.00 98.00 251 ARG A N 1
ATOM 2025 C CA . ARG A 1 251 ? -2.653 -14.763 -11.132 1.00 98.00 251 ARG A CA 1
ATOM 2026 C C . ARG A 1 251 ? -1.689 -15.948 -11.238 1.00 98.00 251 ARG A C 1
ATOM 2028 O O . ARG A 1 251 ? -1.718 -16.826 -10.389 1.00 98.00 251 ARG A O 1
ATOM 2035 N N . HIS A 1 252 ? -0.807 -15.971 -12.240 1.00 98.31 252 HIS A N 1
ATOM 2036 C CA . HIS A 1 252 ? 0.226 -17.006 -12.391 1.00 98.31 252 HIS A CA 1
ATOM 2037 C C . HIS A 1 252 ? 1.319 -16.973 -11.312 1.00 98.31 252 HIS A C 1
ATOM 2039 O O . HIS A 1 252 ? 2.098 -17.921 -11.225 1.00 98.31 252 HIS A O 1
ATOM 2045 N N . LEU A 1 253 ? 1.410 -15.900 -10.522 1.00 98.69 253 LEU A N 1
ATOM 2046 C CA . LEU A 1 253 ? 2.337 -15.786 -9.390 1.00 98.69 253 LEU A CA 1
ATOM 2047 C C . LEU A 1 253 ? 1.682 -16.164 -8.053 1.00 98.69 253 LEU A C 1
ATOM 2049 O O . LEU A 1 253 ? 2.393 -16.402 -7.081 1.00 98.69 253 LEU A O 1
ATOM 2053 N N . MET A 1 254 ? 0.350 -16.229 -7.997 1.00 98.56 254 MET A N 1
ATOM 2054 C CA . MET A 1 254 ? -0.396 -16.499 -6.769 1.00 98.56 254 MET A CA 1
ATOM 2055 C C . MET A 1 254 ? -0.324 -17.968 -6.354 1.00 98.56 254 MET A C 1
ATOM 2057 O O . MET A 1 254 ? -0.346 -18.863 -7.200 1.00 98.56 254 MET A O 1
ATOM 2061 N N . ASN A 1 255 ? -0.317 -18.208 -5.046 1.00 98.31 255 ASN A N 1
ATOM 2062 C CA . ASN A 1 255 ? -0.532 -19.528 -4.460 1.00 98.31 255 ASN A CA 1
ATOM 2063 C C . ASN A 1 255 ? -1.981 -19.687 -3.930 1.00 98.31 255 ASN A C 1
ATOM 2065 O O . ASN A 1 255 ? -2.854 -18.841 -4.158 1.00 98.31 255 ASN A O 1
ATOM 2069 N N . GLU A 1 256 ? -2.254 -20.803 -3.250 1.00 97.69 256 GLU A N 1
ATOM 2070 C CA . GLU A 1 256 ? -3.575 -21.101 -2.675 1.00 97.69 256 GLU A CA 1
ATOM 2071 C C . GLU A 1 256 ? -3.974 -20.091 -1.584 1.00 97.69 256 GLU A C 1
ATOM 2073 O O . GLU A 1 256 ? -5.077 -19.552 -1.631 1.00 97.69 256 GLU A O 1
ATOM 2078 N N . GLU A 1 257 ? -3.053 -1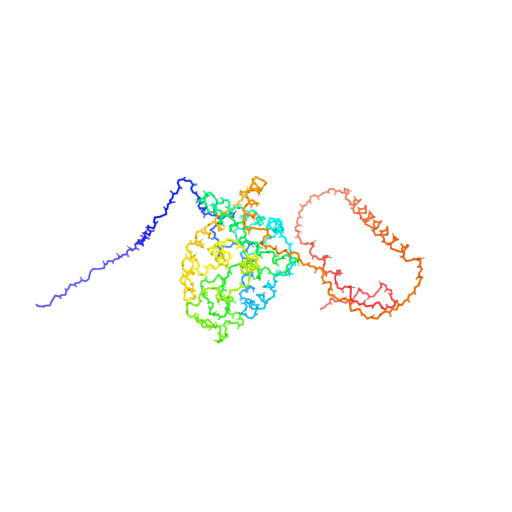9.740 -0.680 1.00 96.88 257 GLU A N 1
ATOM 2079 C CA . GLU A 1 257 ? -3.284 -18.751 0.384 1.00 96.88 257 GLU A CA 1
ATOM 2080 C C . GLU A 1 257 ? -3.613 -17.360 -0.185 1.00 96.88 257 GLU A C 1
ATOM 2082 O O . GLU A 1 257 ? -4.529 -16.686 0.294 1.00 96.88 257 GLU A O 1
ATOM 2087 N N . ASP A 1 258 ? -2.916 -16.926 -1.239 1.00 98.06 258 ASP A N 1
ATOM 2088 C CA . ASP A 1 258 ? -3.222 -15.663 -1.914 1.00 98.06 258 ASP A CA 1
ATOM 2089 C C . ASP A 1 258 ? -4.641 -15.699 -2.495 1.00 98.06 258 ASP A C 1
ATOM 2091 O O . ASP A 1 258 ? -5.409 -14.748 -2.357 1.00 98.06 258 ASP A O 1
ATOM 2095 N N . THR A 1 259 ? -5.012 -16.821 -3.120 1.00 96.44 259 THR A N 1
ATOM 2096 C CA . THR A 1 259 ? -6.333 -17.015 -3.732 1.00 96.44 259 THR A CA 1
ATOM 2097 C C . THR A 1 259 ? -7.449 -16.947 -2.692 1.00 96.44 259 THR A C 1
ATOM 2099 O O . THR A 1 259 ? -8.477 -16.314 -2.938 1.00 96.44 259 THR A O 1
ATOM 2102 N N . GLU A 1 260 ? -7.245 -17.534 -1.514 1.00 96.25 260 GLU A N 1
ATOM 2103 C CA . GLU A 1 260 ? -8.200 -17.460 -0.408 1.00 96.25 260 GLU A CA 1
ATOM 2104 C C . GLU A 1 260 ? -8.360 -16.040 0.141 1.00 96.25 260 GLU A C 1
ATOM 2106 O O . GLU A 1 260 ? -9.476 -15.637 0.483 1.00 96.25 260 GLU A O 1
ATOM 2111 N N . ASN A 1 261 ? -7.270 -15.271 0.212 1.00 97.44 261 ASN A N 1
ATOM 2112 C CA . ASN A 1 261 ? -7.289 -13.908 0.741 1.00 97.44 261 ASN A CA 1
ATOM 2113 C C . ASN A 1 261 ? -7.810 -12.867 -0.261 1.00 97.44 261 ASN A C 1
ATOM 2115 O O . ASN A 1 261 ? -8.274 -11.804 0.159 1.00 97.44 261 ASN A O 1
ATOM 2119 N N . MET A 1 262 ? -7.841 -13.176 -1.564 1.00 96.44 262 MET A N 1
ATOM 2120 C CA . MET A 1 262 ? -8.414 -12.284 -2.582 1.00 96.44 262 MET A CA 1
ATOM 2121 C C . MET A 1 262 ? -9.852 -11.864 -2.281 1.00 96.44 262 MET A C 1
ATOM 2123 O O . MET A 1 262 ? -10.215 -10.726 -2.571 1.00 96.44 262 MET A O 1
ATOM 2127 N N . LYS A 1 263 ? -10.666 -12.741 -1.678 1.00 95.00 263 LYS A N 1
ATOM 2128 C CA . LYS A 1 263 ? -12.050 -12.397 -1.309 1.00 95.00 263 LYS A CA 1
ATOM 2129 C C . LYS A 1 263 ? -12.094 -11.223 -0.326 1.00 95.00 263 LYS A C 1
ATOM 2131 O O . LYS A 1 263 ? -12.903 -10.318 -0.481 1.00 95.00 263 LYS A O 1
ATOM 2136 N N . TRP A 1 264 ? -11.182 -11.203 0.647 1.00 96.56 264 TRP A N 1
ATOM 2137 C CA . TRP A 1 264 ? -11.099 -10.147 1.653 1.00 96.56 264 TRP A CA 1
ATOM 2138 C C . TRP A 1 264 ? -10.564 -8.851 1.059 1.00 96.56 264 TRP A C 1
ATOM 2140 O O . TRP A 1 264 ? -11.094 -7.784 1.355 1.00 96.56 264 TRP A O 1
ATOM 2150 N N . LEU A 1 265 ? -9.579 -8.951 0.164 1.00 96.81 265 LEU A N 1
ATOM 2151 C CA . LEU A 1 265 ? -9.064 -7.811 -0.591 1.00 96.81 265 LEU A CA 1
ATOM 2152 C C . LEU A 1 265 ? -10.150 -7.156 -1.459 1.00 96.81 265 LEU A C 1
ATOM 2154 O O . LEU A 1 265 ? -10.285 -5.936 -1.462 1.00 96.81 265 LEU A O 1
ATOM 2158 N N . GLN A 1 266 ? -10.966 -7.952 -2.152 1.00 93.62 266 GLN A N 1
ATOM 2159 C CA . GLN A 1 266 ? -12.075 -7.444 -2.965 1.00 93.62 266 GLN A CA 1
ATOM 2160 C C . GLN A 1 266 ? -13.151 -6.756 -2.119 1.00 93.62 266 GLN A C 1
ATOM 2162 O O . GLN A 1 266 ? -13.626 -5.686 -2.502 1.00 93.62 266 GLN A O 1
ATOM 2167 N N . ILE A 1 267 ? -13.500 -7.332 -0.961 1.00 94.75 267 ILE A N 1
ATOM 2168 C CA . ILE A 1 267 ? -14.420 -6.695 -0.008 1.00 94.75 267 ILE A CA 1
ATOM 2169 C C . ILE A 1 267 ? -13.827 -5.368 0.472 1.00 94.75 267 ILE A C 1
ATOM 2171 O O . ILE A 1 267 ? -14.505 -4.348 0.413 1.00 94.75 267 ILE A O 1
ATOM 2175 N N . PHE A 1 268 ? -12.565 -5.360 0.904 1.00 96.88 268 PHE A N 1
ATOM 2176 C CA . PHE A 1 268 ? -11.896 -4.163 1.409 1.00 96.88 268 PHE A CA 1
ATOM 2177 C C . PHE A 1 268 ? -11.850 -3.028 0.379 1.00 96.88 268 PHE A C 1
ATOM 2179 O O . PHE A 1 268 ? -12.232 -1.903 0.694 1.00 96.88 268 PHE A O 1
ATOM 2186 N N . ASN A 1 269 ? -11.457 -3.336 -0.861 1.00 93.31 269 ASN A N 1
ATOM 2187 C CA . ASN A 1 269 ? -11.311 -2.358 -1.941 1.00 93.31 269 ASN A CA 1
ATOM 2188 C C . ASN A 1 269 ? -12.610 -1.584 -2.226 1.00 93.31 269 ASN A C 1
ATOM 2190 O O . ASN A 1 269 ? -12.563 -0.431 -2.648 1.00 93.31 269 ASN A O 1
ATOM 2194 N N . LYS A 1 270 ? -13.784 -2.191 -1.987 1.00 92.69 270 LYS A N 1
ATOM 2195 C CA . LYS A 1 270 ? -15.069 -1.480 -2.062 1.00 92.69 270 LYS A CA 1
ATOM 2196 C C . LYS A 1 270 ? -15.082 -0.282 -1.108 1.00 92.69 270 LYS A C 1
ATOM 2198 O O . LYS A 1 270 ? -15.513 0.795 -1.496 1.00 92.69 270 LYS A O 1
ATOM 2203 N N . TYR A 1 271 ? -14.626 -0.458 0.125 1.00 93.88 271 TYR A N 1
ATOM 2204 C CA . TYR A 1 271 ? -14.681 0.583 1.147 1.00 93.88 271 TYR A CA 1
ATOM 2205 C C . TYR A 1 271 ? -13.583 1.622 0.963 1.00 93.88 271 TYR A C 1
ATOM 2207 O O . TYR A 1 271 ? -13.899 2.806 0.981 1.00 93.88 271 TYR A O 1
ATOM 2215 N N . ASP A 1 272 ? -12.345 1.198 0.711 1.00 91.69 272 ASP A N 1
ATOM 2216 C CA . ASP A 1 272 ? -11.233 2.113 0.419 1.00 91.69 272 ASP A CA 1
ATOM 2217 C C . ASP A 1 272 ? -11.576 3.058 -0.746 1.00 91.69 272 ASP A C 1
ATOM 2219 O O . ASP A 1 272 ? -11.502 4.281 -0.630 1.00 91.69 272 ASP A O 1
ATOM 2223 N N . LEU A 1 273 ? -12.091 2.513 -1.852 1.00 85.94 273 LEU A N 1
ATOM 2224 C CA . LEU A 1 273 ? -12.399 3.340 -3.010 1.00 85.94 273 LEU A CA 1
ATOM 2225 C C . LEU A 1 273 ? -13.648 4.205 -2.814 1.00 85.94 273 LEU A C 1
ATOM 2227 O O . LEU A 1 273 ? -13.642 5.398 -3.117 1.00 85.94 273 LEU A O 1
ATOM 2231 N N . TYR A 1 274 ? -14.749 3.597 -2.372 1.00 85.00 274 TYR A N 1
ATOM 2232 C CA . TYR A 1 274 ? -16.063 4.221 -2.496 1.00 85.00 274 TYR A CA 1
ATOM 2233 C C . TYR A 1 274 ? -16.512 4.999 -1.259 1.00 85.00 274 TYR A C 1
ATOM 2235 O O . TYR A 1 274 ? -17.446 5.791 -1.376 1.00 85.00 274 TYR A O 1
ATOM 2243 N N . SER A 1 275 ? -15.882 4.803 -0.093 1.00 84.44 275 SER A N 1
ATOM 2244 C CA . SER A 1 275 ? -16.219 5.551 1.131 1.00 84.44 275 SER A CA 1
ATOM 2245 C C . SER A 1 275 ? -15.742 7.006 1.115 1.00 84.44 275 SER A C 1
ATOM 2247 O O . SER A 1 275 ? -16.240 7.810 1.909 1.00 84.44 275 SER A O 1
ATOM 2249 N N . LYS A 1 276 ? -14.849 7.352 0.175 1.00 83.00 276 LYS A N 1
ATOM 2250 C CA . LYS A 1 276 ? -14.330 8.705 -0.050 1.00 83.00 276 LYS A CA 1
ATOM 2251 C C . LYS A 1 276 ? -15.477 9.696 -0.219 1.00 83.00 276 LYS A C 1
ATOM 2253 O O . LYS A 1 276 ? -16.253 9.626 -1.174 1.00 83.00 276 LYS A O 1
ATOM 2258 N N . SER A 1 277 ? -15.591 10.620 0.728 1.00 79.62 277 SER A N 1
ATOM 2259 C CA . SER A 1 277 ? -16.731 11.530 0.826 1.00 79.62 277 SER A CA 1
ATOM 2260 C C . SER A 1 277 ? -16.316 12.907 1.334 1.00 79.62 277 SER A C 1
ATOM 2262 O O . SER A 1 277 ? -15.367 13.051 2.096 1.00 79.62 277 SER A O 1
ATOM 2264 N N . LYS A 1 278 ? -17.090 13.940 0.980 1.00 77.25 278 LYS A N 1
ATOM 2265 C CA . LYS A 1 278 ? -16.975 15.275 1.601 1.00 77.25 278 LYS A CA 1
ATOM 2266 C C . LYS A 1 278 ? -17.620 15.345 2.989 1.00 77.25 278 LYS A C 1
ATOM 2268 O O . LYS A 1 278 ? -17.481 16.345 3.690 1.00 77.25 278 LYS A O 1
ATOM 2273 N N . VAL A 1 279 ? -18.381 14.320 3.378 1.00 83.06 279 VAL A N 1
ATOM 2274 C CA . VAL A 1 279 ? -18.969 14.232 4.718 1.00 83.06 279 VAL A CA 1
ATOM 2275 C C . VAL A 1 279 ? -17.897 13.734 5.681 1.00 83.06 279 VAL A C 1
ATOM 2277 O O . VAL A 1 279 ? -17.454 12.591 5.586 1.00 83.06 279 VAL A O 1
ATOM 2280 N N . ARG A 1 280 ? -17.497 14.605 6.607 1.00 85.94 280 ARG A N 1
ATOM 2281 C CA . ARG A 1 280 ? -16.457 14.314 7.597 1.00 85.94 280 ARG A CA 1
ATOM 2282 C C . ARG A 1 280 ? -16.955 13.419 8.720 1.00 85.94 280 ARG A C 1
ATOM 2284 O O . ARG A 1 280 ? -18.123 13.498 9.118 1.00 85.94 280 ARG A O 1
ATOM 2291 N N . ILE A 1 281 ? -16.050 12.600 9.241 1.00 90.50 281 ILE A N 1
ATOM 2292 C CA . ILE A 1 281 ? -16.292 11.784 10.425 1.00 90.50 281 ILE A CA 1
ATOM 2293 C C . ILE A 1 281 ? -16.010 12.627 11.670 1.00 90.50 281 ILE A C 1
ATOM 2295 O O . ILE A 1 281 ? -15.032 13.363 11.750 1.00 90.50 281 ILE A O 1
ATOM 2299 N N . ASP A 1 282 ? -16.874 12.518 12.680 1.00 93.38 282 ASP A N 1
ATOM 2300 C CA . ASP A 1 282 ? -16.608 13.115 13.990 1.00 93.38 282 ASP A CA 1
ATOM 2301 C C . ASP A 1 282 ? -15.499 12.317 14.693 1.00 93.38 282 ASP A C 1
ATOM 2303 O O . ASP A 1 282 ? -15.755 11.295 15.340 1.00 93.38 282 ASP A O 1
ATOM 2307 N N . VAL A 1 283 ? -14.257 12.775 14.510 1.00 92.88 283 VAL A N 1
ATOM 2308 C CA . VAL A 1 283 ? -13.037 12.122 15.002 1.00 92.88 283 VAL A CA 1
ATOM 2309 C C . VAL A 1 283 ? -13.113 11.868 16.506 1.00 92.88 283 VAL A C 1
ATOM 2311 O O . VAL A 1 283 ? -12.867 10.747 16.950 1.00 92.88 283 VAL A O 1
ATOM 2314 N N . GLU A 1 284 ? -13.516 12.863 17.299 1.00 94.19 284 GLU A N 1
ATOM 2315 C CA . GLU A 1 284 ? -13.569 12.753 18.763 1.00 94.19 284 GLU A CA 1
ATOM 2316 C C . GLU A 1 284 ? -14.600 11.719 19.224 1.00 94.19 284 GLU A C 1
ATOM 2318 O O . GLU A 1 284 ? -14.384 11.001 20.204 1.00 94.19 284 GLU A O 1
ATOM 2323 N N . LYS A 1 285 ? -15.706 11.580 18.487 1.00 97.00 285 LYS A N 1
ATOM 2324 C CA . LYS A 1 285 ? -16.727 10.572 18.777 1.00 97.00 285 LYS A CA 1
ATOM 2325 C C . LYS A 1 285 ? -16.240 9.145 18.520 1.00 97.00 285 LYS A C 1
ATOM 2327 O O . LYS A 1 285 ? -16.611 8.239 19.270 1.00 97.00 285 LYS A O 1
ATOM 2332 N N . VAL A 1 286 ? -15.452 8.917 17.467 1.00 97.00 286 VAL A N 1
ATOM 2333 C CA . VAL A 1 286 ? -15.027 7.562 17.064 1.00 97.00 286 VAL A CA 1
ATOM 2334 C C . VAL A 1 286 ? -13.671 7.152 17.641 1.00 97.00 286 VAL A C 1
ATOM 2336 O O . VAL A 1 286 ? -13.426 5.960 17.834 1.00 97.00 286 VAL A O 1
ATOM 2339 N N . LYS A 1 287 ? -12.813 8.113 17.996 1.00 95.44 287 LYS A N 1
ATOM 2340 C CA . LYS A 1 287 ? -11.468 7.897 18.554 1.00 95.44 287 LYS A CA 1
ATOM 2341 C C . LYS A 1 287 ? -11.426 6.889 19.714 1.00 95.44 287 LYS A C 1
ATOM 2343 O O . LYS A 1 287 ? -10.596 5.980 19.645 1.00 95.44 287 LYS A O 1
ATOM 2348 N N . PRO A 1 288 ? -12.321 6.924 20.728 1.00 97.62 288 PRO A N 1
ATOM 2349 C CA . PRO A 1 288 ? -12.295 5.940 21.815 1.00 97.62 288 PRO A CA 1
ATOM 2350 C C . PRO A 1 288 ? -12.465 4.490 21.342 1.00 97.62 288 PRO A C 1
ATOM 2352 O O . PRO A 1 288 ? -11.846 3.580 21.891 1.00 97.62 288 PRO A O 1
ATOM 2355 N N . TYR A 1 289 ? -13.278 4.267 20.305 1.00 97.69 289 TYR A N 1
ATOM 2356 C CA . TYR A 1 289 ? -13.478 2.939 19.734 1.00 97.69 289 TYR A CA 1
ATOM 2357 C C . TYR A 1 289 ? -12.196 2.426 19.072 1.00 97.69 289 TYR A C 1
ATOM 2359 O O . TYR A 1 289 ? -11.737 1.329 19.390 1.00 97.69 289 TYR A O 1
ATOM 2367 N N . TYR A 1 290 ? -11.578 3.231 18.211 1.00 96.31 290 TYR A N 1
ATOM 2368 C CA . TYR A 1 290 ? -10.368 2.834 17.495 1.00 96.31 290 TYR A CA 1
ATOM 2369 C C . TYR A 1 290 ? -9.156 2.679 18.412 1.00 96.31 290 TYR A C 1
ATOM 2371 O O . TYR A 1 290 ? -8.402 1.723 18.250 1.00 96.31 290 TYR A O 1
ATOM 2379 N N . LEU A 1 291 ? -9.015 3.525 19.437 1.00 95.00 291 LEU A N 1
ATOM 2380 C CA . LEU A 1 291 ? -8.000 3.334 20.476 1.00 95.00 291 LEU A CA 1
ATOM 2381 C C . LEU A 1 291 ? -8.151 1.979 21.185 1.00 95.00 291 LEU A C 1
ATOM 2383 O O . LEU A 1 291 ? -7.146 1.325 21.449 1.00 95.00 291 LEU A O 1
ATOM 2387 N N . SER A 1 292 ? -9.384 1.510 21.420 1.00 95.38 292 SER A N 1
ATOM 2388 C CA . SER A 1 292 ? -9.610 0.178 22.002 1.00 95.38 292 SER A CA 1
ATOM 2389 C C . SER A 1 292 ? -9.190 -0.968 21.070 1.00 95.38 292 SER A C 1
ATOM 2391 O O . SER A 1 292 ? -8.712 -1.999 21.540 1.00 95.38 292 SER A O 1
ATOM 2393 N N . LEU A 1 293 ? -9.322 -0.803 19.746 1.00 94.44 293 LEU A N 1
ATOM 2394 C CA . LEU A 1 293 ? -8.846 -1.791 18.769 1.00 94.44 293 LEU A CA 1
ATOM 2395 C C . LEU A 1 293 ? -7.320 -1.793 18.671 1.00 94.44 293 LEU A C 1
ATOM 2397 O O . LEU A 1 293 ? -6.705 -2.857 18.639 1.00 94.44 293 LEU A O 1
ATOM 2401 N N . ILE A 1 294 ? -6.719 -0.603 18.680 1.00 92.44 294 ILE A N 1
ATOM 2402 C CA . ILE A 1 294 ? -5.268 -0.412 18.730 1.00 92.44 294 ILE A CA 1
ATOM 2403 C C . ILE A 1 294 ? -4.691 -1.105 19.971 1.00 92.44 294 ILE A C 1
ATOM 2405 O O . ILE A 1 294 ? -3.719 -1.845 19.870 1.00 92.44 294 ILE A O 1
ATOM 2409 N N . GLU A 1 295 ? -5.321 -0.941 21.135 1.00 89.06 295 GLU A N 1
ATOM 2410 C CA . GLU A 1 295 ? -4.885 -1.600 22.369 1.00 89.06 295 GLU A CA 1
ATOM 2411 C C . GLU A 1 295 ? -4.956 -3.135 22.275 1.00 89.06 295 GLU A C 1
ATOM 2413 O O . GLU A 1 295 ? -4.030 -3.813 22.724 1.00 89.06 295 GLU A O 1
ATOM 2418 N N . LYS A 1 296 ? -5.998 -3.693 21.636 1.00 86.00 296 LYS A N 1
ATOM 2419 C CA . LYS A 1 296 ? -6.150 -5.149 21.431 1.00 86.00 296 LYS A CA 1
ATOM 2420 C C . LYS A 1 296 ? -5.039 -5.763 20.580 1.00 86.00 296 LYS A C 1
ATOM 2422 O O . LYS A 1 296 ? -4.633 -6.893 20.852 1.00 86.00 296 LYS A O 1
ATOM 2427 N N . VAL A 1 297 ? -4.557 -5.051 19.559 1.00 77.94 297 VAL A N 1
ATOM 2428 C CA . VAL A 1 297 ? -3.431 -5.525 18.731 1.00 77.94 297 VAL A CA 1
ATOM 2429 C C . VAL A 1 297 ? -2.061 -5.228 19.349 1.00 77.94 297 VAL A C 1
ATOM 2431 O O . VAL A 1 297 ? -1.032 -5.643 18.817 1.00 77.94 297 VAL A O 1
ATOM 2434 N N . GLY A 1 298 ? -2.071 -4.587 20.523 1.00 62.00 298 GLY A N 1
ATOM 2435 C CA . GLY A 1 298 ? -0.916 -4.205 21.320 1.00 62.00 298 GLY A CA 1
ATOM 2436 C C . GLY A 1 298 ? -0.401 -2.807 20.981 1.00 62.00 298 GLY A C 1
ATOM 2437 O O . GLY A 1 298 ? -0.638 -2.274 19.900 1.00 62.00 298 GLY A O 1
ATOM 2438 N N . LYS A 1 299 ? 0.426 -2.238 21.875 1.00 52.44 299 LYS A N 1
ATOM 2439 C CA . LYS A 1 299 ? 1.271 -1.045 21.608 1.00 52.44 299 LYS A CA 1
ATOM 2440 C C . LYS A 1 299 ? 2.312 -1.278 20.489 1.00 52.44 299 LYS A C 1
ATOM 2442 O O . LYS A 1 299 ? 3.243 -0.504 20.325 1.00 52.44 299 LYS A O 1
ATOM 2447 N N . THR A 1 300 ? 2.159 -2.362 19.745 1.00 43.31 300 THR A N 1
ATOM 2448 C CA . THR A 1 300 ? 3.138 -3.062 18.928 1.00 43.31 300 THR A CA 1
ATOM 2449 C C . THR A 1 300 ? 2.829 -2.828 17.453 1.00 43.31 300 THR A C 1
ATOM 2451 O O . THR A 1 300 ? 2.665 -3.758 16.673 1.00 43.31 300 THR A O 1
ATOM 2454 N N . ILE A 1 301 ? 2.709 -1.566 17.051 1.00 47.28 301 ILE A N 1
ATOM 2455 C CA . ILE A 1 301 ? 2.874 -1.208 15.635 1.00 47.28 301 ILE A CA 1
ATOM 2456 C C . ILE A 1 301 ? 4.063 -0.273 15.438 1.00 47.28 301 ILE A C 1
ATOM 2458 O O . ILE A 1 301 ? 4.538 -0.171 14.317 1.00 47.28 301 ILE A O 1
ATOM 2462 N N . LEU A 1 302 ? 4.663 0.276 16.498 1.00 41.28 302 LEU A N 1
ATOM 2463 C CA . LEU A 1 302 ? 6.014 0.830 16.436 1.00 41.28 302 LEU A CA 1
ATOM 2464 C C . LEU A 1 302 ? 6.779 0.401 17.707 1.00 41.28 302 LEU A C 1
ATOM 2466 O O . LEU A 1 302 ? 6.165 0.356 18.778 1.00 41.28 302 LEU A O 1
ATOM 2470 N N . PRO A 1 303 ? 8.073 0.032 17.615 1.00 37.34 303 PRO A N 1
ATOM 2471 C CA . PRO A 1 303 ? 8.860 -0.346 18.793 1.00 37.34 303 PRO A CA 1
ATOM 2472 C C . PRO A 1 303 ? 8.952 0.872 19.733 1.00 37.34 303 PRO A C 1
ATOM 2474 O O . PRO A 1 303 ? 8.658 1.973 19.296 1.00 37.34 303 PRO A O 1
ATOM 2477 N N . GLY A 1 304 ? 9.316 0.805 21.012 1.00 32.75 304 GLY A N 1
ATOM 2478 C CA . GLY A 1 304 ? 9.900 -0.300 21.762 1.00 32.75 304 GLY A CA 1
ATOM 2479 C C . GLY A 1 304 ? 11.341 0.024 22.161 1.00 32.75 304 GLY A C 1
ATOM 2480 O O . GLY A 1 304 ? 12.248 -0.615 21.647 1.00 32.75 304 GLY A O 1
ATOM 2481 N N . GLU A 1 305 ? 11.523 1.000 23.063 1.00 29.98 305 GLU A N 1
ATOM 2482 C CA . GLU A 1 305 ? 12.771 1.413 23.737 1.00 29.98 305 GLU A CA 1
ATOM 2483 C C . GLU A 1 305 ? 14.091 1.062 23.016 1.00 29.98 305 GLU A C 1
ATOM 2485 O O . GLU A 1 305 ? 14.744 0.058 23.326 1.00 29.98 305 GLU A O 1
ATOM 2490 N N . VAL A 1 306 ? 14.593 1.968 22.170 1.00 33.59 306 VAL A N 1
ATOM 2491 C CA . VAL A 1 306 ? 16.012 1.956 21.771 1.00 33.59 306 VAL A CA 1
ATOM 2492 C C . VAL A 1 306 ? 16.785 3.123 22.386 1.00 33.59 306 VAL A C 1
ATOM 2494 O O . VAL A 1 306 ? 16.505 4.302 22.181 1.00 33.59 306 VAL A O 1
ATOM 2497 N N . LYS A 1 307 ? 17.828 2.766 23.147 1.00 25.23 307 LYS A N 1
ATOM 2498 C CA . LYS A 1 307 ? 18.818 3.684 23.720 1.00 25.23 307 LYS A CA 1
ATOM 2499 C C . LYS A 1 307 ? 19.467 4.535 22.631 1.00 25.23 307 LYS A C 1
ATOM 2501 O O . LYS A 1 307 ? 20.043 4.008 21.683 1.00 25.23 307 LYS A O 1
ATOM 2506 N N . MET A 1 308 ? 19.473 5.843 22.867 1.00 25.03 308 MET A N 1
ATOM 2507 C CA . MET A 1 308 ? 20.247 6.835 22.125 1.00 25.03 308 MET A CA 1
ATOM 2508 C C . MET A 1 308 ? 21.715 6.395 22.011 1.00 25.03 308 MET A C 1
ATOM 2510 O O . MET A 1 308 ? 22.471 6.487 22.980 1.00 25.03 308 MET A O 1
ATOM 2514 N N . VAL A 1 309 ? 22.146 5.949 20.833 1.00 25.61 309 VAL A N 1
ATOM 2515 C CA . VAL A 1 309 ? 23.572 5.894 20.495 1.00 25.61 309 VAL A CA 1
ATOM 2516 C C . VAL A 1 309 ? 23.815 6.967 19.447 1.00 25.61 309 VAL A C 1
ATOM 2518 O O . VAL A 1 309 ? 23.533 6.778 18.268 1.00 25.61 309 VAL A O 1
ATOM 2521 N N . ASN A 1 310 ? 24.316 8.118 19.900 1.00 28.05 310 ASN A N 1
ATOM 2522 C CA . ASN A 1 310 ? 24.798 9.178 19.018 1.00 28.05 310 ASN A CA 1
ATOM 2523 C C . ASN A 1 310 ? 25.924 8.627 18.125 1.00 28.05 310 ASN A C 1
ATOM 2525 O O . ASN A 1 310 ? 26.939 8.160 18.658 1.00 28.05 310 ASN A O 1
ATOM 2529 N N . PRO A 1 311 ? 25.814 8.708 16.789 1.00 28.83 311 PRO A N 1
ATOM 2530 C CA . PRO A 1 311 ? 26.918 8.371 15.913 1.00 28.83 311 PRO A CA 1
ATOM 2531 C C . PRO A 1 311 ? 27.904 9.544 15.900 1.00 28.83 311 PRO A C 1
ATOM 2533 O O . PRO A 1 311 ? 27.633 10.598 15.335 1.00 28.83 311 PRO A O 1
ATOM 2536 N N . GLY A 1 312 ? 29.069 9.352 16.523 1.00 27.89 312 GLY A N 1
ATOM 2537 C CA . GLY A 1 312 ? 30.241 10.193 16.272 1.00 27.89 312 GLY A CA 1
ATOM 2538 C C . GLY A 1 312 ? 30.687 11.090 17.423 1.00 27.89 312 GLY A C 1
ATOM 2539 O O . GLY A 1 312 ? 30.659 12.308 17.312 1.00 27.89 312 GLY A O 1
ATOM 2540 N N . PHE A 1 313 ? 31.244 10.491 18.475 1.00 25.86 313 PHE A N 1
ATOM 254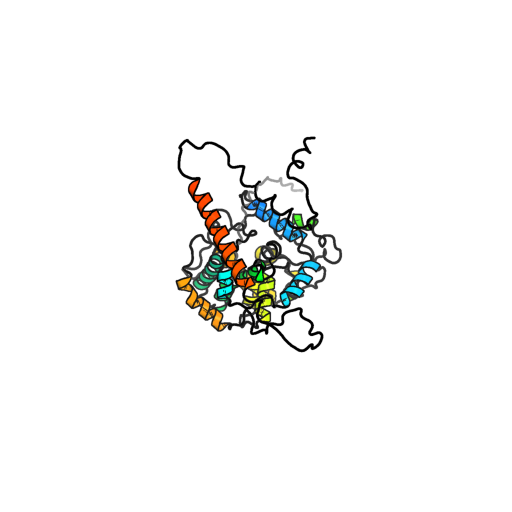1 C CA . PHE A 1 313 ? 32.448 11.049 19.094 1.00 25.86 313 PHE A CA 1
ATOM 2542 C C . PHE A 1 313 ? 33.319 9.893 19.596 1.00 25.86 313 PHE A C 1
ATOM 2544 O O . PHE A 1 313 ? 32.977 9.188 20.542 1.00 25.86 313 PHE A O 1
ATOM 2551 N N . SER A 1 314 ? 34.430 9.654 18.901 1.00 28.22 314 SER A N 1
ATOM 2552 C CA . SER A 1 314 ? 35.471 8.714 19.322 1.00 28.22 314 SER A CA 1
ATOM 2553 C C . SER A 1 314 ? 36.094 9.214 20.634 1.00 28.22 314 SER A C 1
ATOM 2555 O O . SER A 1 314 ? 36.591 10.343 20.653 1.00 28.22 314 SER A O 1
ATOM 2557 N N . PRO A 1 315 ? 36.151 8.415 21.715 1.00 27.92 315 PRO A N 1
ATOM 2558 C CA . PRO A 1 315 ? 36.863 8.808 22.919 1.00 27.92 315 PRO A CA 1
ATOM 2559 C C . PRO A 1 315 ? 38.363 8.573 22.710 1.00 27.92 315 PRO A C 1
ATOM 2561 O O . PRO A 1 315 ? 38.910 7.529 23.061 1.00 27.92 315 PRO A O 1
ATOM 2564 N N . SER A 1 316 ? 39.060 9.554 22.139 1.00 29.53 316 SER A N 1
ATOM 2565 C CA . SER A 1 316 ? 40.518 9.594 22.220 1.00 29.53 316 SER A CA 1
ATOM 2566 C C . SER A 1 316 ? 40.955 10.380 23.452 1.00 29.53 316 SER A C 1
ATOM 2568 O O . SER A 1 316 ? 40.832 11.598 23.485 1.00 29.53 316 SER A O 1
ATOM 2570 N N . ARG A 1 317 ? 41.555 9.638 24.389 1.00 27.56 317 ARG A N 1
ATOM 2571 C CA . ARG A 1 317 ? 42.549 10.055 25.393 1.00 27.56 317 ARG A CA 1
ATOM 2572 C C . ARG A 1 317 ? 42.119 11.071 26.456 1.00 27.56 317 ARG A C 1
ATOM 2574 O O . ARG A 1 317 ? 41.861 12.237 26.197 1.00 27.56 317 ARG A O 1
ATOM 2581 N N . GLN A 1 318 ? 42.213 10.593 27.697 1.00 28.61 318 GLN A N 1
ATOM 2582 C CA . GLN A 1 318 ? 42.389 11.384 28.911 1.00 28.61 318 GLN A CA 1
ATOM 2583 C C . GLN A 1 318 ? 43.365 12.551 28.700 1.00 28.61 318 GLN A C 1
ATOM 2585 O O . GLN A 1 318 ? 44.522 12.322 28.349 1.00 28.61 318 GLN A O 1
ATOM 2590 N N . PHE A 1 319 ? 42.927 13.762 29.039 1.00 26.44 319 PHE A N 1
ATOM 2591 C CA . PHE A 1 319 ? 43.789 14.789 29.612 1.00 26.44 319 PHE A CA 1
ATOM 2592 C C . PHE A 1 319 ? 43.049 15.494 30.752 1.00 26.44 319 PHE A C 1
ATOM 2594 O O . PHE A 1 319 ? 41.884 15.864 30.638 1.00 26.44 319 PHE A O 1
ATOM 2601 N N . ASN A 1 320 ? 43.749 15.597 31.878 1.00 26.08 320 ASN A N 1
ATOM 2602 C CA . ASN A 1 320 ? 43.320 16.230 33.116 1.00 26.08 320 ASN A CA 1
ATOM 2603 C C . ASN A 1 320 ? 43.415 17.765 33.049 1.00 26.08 320 ASN A C 1
ATOM 2605 O O . ASN A 1 320 ? 44.310 18.305 32.408 1.00 26.08 320 ASN A O 1
ATOM 2609 N N . ALA A 1 321 ? 42.600 18.383 33.910 1.00 26.09 321 ALA A N 1
ATOM 2610 C CA . ALA A 1 321 ? 42.835 19.616 34.669 1.00 26.09 321 ALA A CA 1
ATOM 2611 C C . ALA A 1 321 ? 42.571 21.006 34.036 1.00 26.09 321 ALA A C 1
ATOM 2613 O O . ALA A 1 321 ? 43.335 21.519 33.229 1.00 26.09 321 ALA A O 1
ATOM 2614 N N . SER A 1 322 ? 41.619 21.686 34.694 1.00 27.55 322 SER A N 1
ATOM 2615 C CA . SER A 1 322 ? 41.696 23.058 35.241 1.00 27.55 322 SER A CA 1
ATOM 2616 C C . SER A 1 322 ? 41.243 24.272 34.410 1.00 27.55 322 SER A C 1
ATOM 2618 O O . SER A 1 322 ? 41.681 24.473 33.287 1.00 27.55 322 SER A O 1
ATOM 2620 N N . ALA A 1 323 ? 40.470 25.122 35.116 1.00 27.45 323 ALA A N 1
ATOM 2621 C CA . ALA A 1 323 ? 40.143 26.542 34.882 1.00 27.45 323 ALA A CA 1
ATOM 2622 C C . ALA A 1 323 ? 39.232 26.849 33.671 1.00 27.45 323 ALA A C 1
ATOM 2624 O O . ALA A 1 323 ? 39.312 26.197 32.647 1.00 27.45 323 ALA A O 1
ATOM 2625 N N . SER A 1 324 ? 38.317 27.821 33.675 1.00 31.58 324 SER A N 1
ATOM 2626 C CA . SER A 1 324 ? 37.886 28.849 34.636 1.00 31.58 324 SER A CA 1
ATOM 2627 C C . SER A 1 324 ? 36.561 29.430 34.120 1.00 31.58 324 SER A C 1
ATOM 2629 O O . SER A 1 324 ? 36.336 29.467 32.913 1.00 31.58 324 SER A O 1
ATOM 2631 N N . GLY A 1 325 ? 35.690 29.914 35.009 1.00 43.56 325 GLY A N 1
ATOM 2632 C CA . GLY A 1 325 ? 34.438 30.565 34.621 1.00 43.56 325 GLY A CA 1
ATOM 2633 C C . GLY A 1 325 ? 34.680 31.834 33.804 1.00 43.56 325 GLY A C 1
ATOM 2634 O O . GLY A 1 325 ? 35.186 32.813 34.337 1.00 43.56 325 GLY A O 1
ATOM 2635 N N . THR A 1 326 ? 34.326 31.806 32.518 1.00 37.62 326 THR A N 1
ATOM 2636 C CA . THR A 1 326 ? 34.076 33.003 31.683 1.00 37.62 326 THR A CA 1
ATOM 2637 C C . THR A 1 326 ? 33.237 32.732 30.417 1.00 37.62 326 THR A C 1
ATOM 2639 O O . THR A 1 326 ? 32.779 33.690 29.809 1.00 37.62 326 THR A O 1
ATOM 2642 N N . GLU A 1 327 ? 32.904 31.484 30.054 1.00 37.72 327 GLU A N 1
ATOM 2643 C CA . GLU A 1 327 ? 32.151 31.194 28.807 1.00 37.72 327 GLU A CA 1
ATOM 2644 C C . GLU A 1 327 ? 30.611 31.185 28.923 1.00 37.72 327 GLU A C 1
ATOM 2646 O O . GLU A 1 327 ? 29.912 31.113 27.915 1.00 37.72 327 GLU A O 1
ATOM 2651 N N . ILE A 1 328 ? 30.033 31.347 30.120 1.00 38.81 328 ILE A N 1
ATOM 2652 C CA . ILE A 1 328 ? 28.561 31.404 30.286 1.00 38.81 328 ILE A CA 1
ATOM 2653 C C . ILE A 1 328 ? 27.997 32.815 29.995 1.00 38.81 328 ILE A C 1
ATOM 2655 O O . ILE A 1 328 ? 26.802 32.976 29.749 1.00 38.81 328 ILE A O 1
ATOM 2659 N N . ALA A 1 329 ? 28.840 33.853 29.935 1.00 38.78 329 ALA A N 1
ATOM 2660 C CA . ALA A 1 329 ? 28.394 35.237 29.737 1.00 38.78 329 ALA A CA 1
ATOM 2661 C C . ALA A 1 329 ? 28.237 35.666 28.259 1.00 38.78 329 ALA A C 1
ATOM 2663 O O . ALA A 1 329 ? 27.588 36.678 27.988 1.00 38.78 329 ALA A O 1
ATOM 2664 N N . GLU A 1 330 ? 28.780 34.914 27.292 1.00 40.72 330 GLU A N 1
ATOM 2665 C CA . GLU A 1 330 ? 28.705 35.270 25.862 1.00 40.72 330 GLU A CA 1
ATOM 2666 C C . GLU A 1 330 ? 27.531 34.627 25.106 1.00 40.72 330 GLU A C 1
ATOM 2668 O O . GLU A 1 330 ? 27.088 35.164 24.089 1.00 40.72 330 GLU A O 1
ATOM 2673 N N . PHE A 1 331 ? 26.944 33.546 25.629 1.00 34.84 331 PHE A N 1
ATOM 2674 C CA . PHE A 1 331 ? 25.759 32.923 25.022 1.00 34.84 331 PHE A CA 1
ATOM 2675 C C . PHE A 1 331 ? 24.462 33.708 25.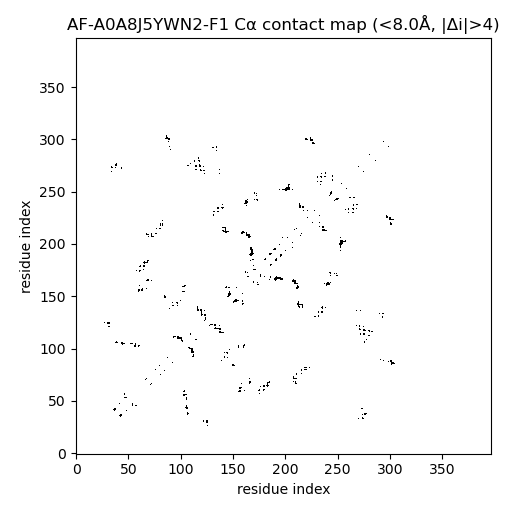291 1.00 34.84 331 PHE A C 1
ATOM 2677 O O . PHE A 1 331 ? 23.567 33.735 24.446 1.00 34.84 331 PHE A O 1
ATOM 2684 N N . GLY A 1 332 ? 24.378 34.415 26.425 1.00 40.94 332 GLY A N 1
ATOM 2685 C CA . GLY A 1 332 ? 23.215 35.238 26.783 1.00 40.94 332 GLY A CA 1
ATOM 2686 C C . GLY A 1 332 ? 23.032 36.476 25.894 1.00 40.94 332 GLY A C 1
ATOM 2687 O O . GLY A 1 332 ? 21.907 36.830 25.556 1.00 40.94 332 GLY A O 1
ATOM 2688 N N . LYS A 1 333 ? 24.125 37.088 25.419 1.00 39.81 333 LYS A N 1
ATOM 2689 C CA . LYS A 1 333 ? 24.068 38.314 24.597 1.00 39.81 333 LYS A CA 1
ATOM 2690 C C . LYS A 1 333 ? 23.696 38.076 23.128 1.00 39.81 333 LYS A C 1
ATOM 2692 O O . LYS A 1 333 ? 23.310 39.019 22.444 1.00 39.81 333 LYS A O 1
ATOM 2697 N N . ARG A 1 334 ? 23.769 36.834 22.627 1.00 40.00 334 ARG A N 1
ATOM 2698 C CA . ARG A 1 334 ? 23.350 36.495 21.249 1.00 40.00 334 ARG A CA 1
ATOM 2699 C C . ARG A 1 334 ? 21.847 36.228 21.104 1.00 40.00 334 ARG A C 1
ATOM 2701 O O . ARG A 1 334 ? 21.355 36.305 19.983 1.00 40.00 334 ARG A O 1
ATOM 2708 N N . ARG A 1 335 ? 21.106 35.970 22.192 1.00 34.84 335 ARG A N 1
ATOM 2709 C CA . ARG A 1 335 ? 19.636 35.811 22.145 1.00 34.84 335 ARG A CA 1
ATOM 2710 C C . ARG A 1 335 ? 18.894 37.153 22.117 1.00 34.84 335 ARG A C 1
ATOM 2712 O O . ARG A 1 335 ? 18.047 37.339 21.248 1.00 34.84 335 ARG A O 1
ATOM 2719 N N . GLU A 1 336 ? 19.296 38.124 22.941 1.00 39.72 336 GLU A N 1
ATOM 2720 C CA . GLU A 1 336 ? 18.663 39.461 22.975 1.00 39.72 336 GLU A CA 1
ATOM 2721 C C . GLU A 1 336 ? 18.834 40.260 21.666 1.00 39.72 336 GLU A C 1
ATOM 2723 O O . GLU A 1 336 ? 17.982 41.077 21.312 1.00 39.72 336 GLU A O 1
ATOM 2728 N N . GLY A 1 337 ? 19.913 40.026 20.909 1.00 40.75 337 GLY A N 1
ATOM 2729 C CA . GLY A 1 337 ? 20.136 40.681 19.613 1.00 40.75 337 GLY A CA 1
ATOM 2730 C C . GLY A 1 337 ? 19.233 40.167 18.483 1.00 40.75 337 GLY A C 1
ATOM 2731 O O . GLY A 1 337 ? 18.922 40.916 17.558 1.00 40.75 337 GLY A O 1
ATOM 2732 N N . ILE A 1 338 ? 18.785 38.909 18.559 1.00 42.31 338 ILE A N 1
ATOM 2733 C CA . ILE A 1 338 ? 17.956 38.267 17.525 1.00 42.31 338 ILE A CA 1
ATOM 2734 C C . ILE A 1 338 ? 16.469 38.584 17.743 1.00 42.31 338 ILE A C 1
ATOM 2736 O O . ILE A 1 338 ? 15.745 38.829 16.776 1.00 42.31 338 ILE A O 1
ATOM 2740 N N . GLU A 1 339 ? 16.018 38.656 18.998 1.00 40.16 339 GLU A N 1
ATOM 2741 C CA . GLU A 1 339 ? 14.633 39.021 19.333 1.00 40.16 339 GLU A CA 1
ATOM 2742 C C . GLU A 1 339 ? 14.335 40.498 19.017 1.00 40.16 339 GLU A C 1
ATOM 2744 O O . GLU A 1 339 ? 13.343 40.789 18.346 1.00 40.16 339 GLU A O 1
ATOM 2749 N N . ASN A 1 340 ? 15.259 41.417 19.331 1.00 40.81 340 ASN A N 1
ATOM 2750 C CA . ASN A 1 340 ? 15.115 42.842 18.993 1.00 40.81 340 ASN A CA 1
ATOM 2751 C C . ASN A 1 340 ? 15.124 43.126 17.473 1.00 40.81 340 ASN A C 1
ATOM 2753 O O . ASN A 1 340 ? 14.535 44.108 17.016 1.00 40.81 340 ASN A O 1
ATOM 2757 N N . GLY A 1 341 ? 15.780 42.279 16.669 1.00 41.66 341 GLY A N 1
ATOM 2758 C CA . GLY A 1 341 ? 15.797 42.398 15.205 1.00 41.66 341 GLY A CA 1
ATOM 2759 C C . GLY A 1 341 ? 14.473 41.989 14.548 1.00 41.66 341 GLY A C 1
ATOM 2760 O O . GLY A 1 341 ? 14.034 42.626 13.589 1.00 41.66 341 GLY A O 1
ATOM 2761 N N . ARG A 1 342 ? 13.801 40.969 15.097 1.00 42.19 342 ARG A N 1
ATOM 2762 C CA . ARG A 1 342 ? 12.487 40.503 14.624 1.00 42.19 342 ARG A CA 1
ATOM 2763 C C . ARG A 1 342 ? 11.373 41.499 14.941 1.00 42.19 342 ARG A C 1
ATOM 2765 O O . ARG A 1 342 ? 10.552 41.780 14.072 1.00 42.19 342 ARG A O 1
ATOM 2772 N N . GLU A 1 343 ? 11.381 42.096 16.129 1.00 38.84 343 GLU A N 1
ATOM 2773 C CA . GLU A 1 343 ? 10.348 43.056 16.546 1.00 38.84 343 GLU A CA 1
ATOM 2774 C C . GLU A 1 343 ? 10.382 44.361 15.721 1.00 38.84 343 GLU A C 1
ATOM 2776 O O . GLU A 1 343 ? 9.342 44.931 15.383 1.00 38.84 343 GLU A O 1
ATOM 2781 N N . LYS A 1 344 ? 11.578 44.798 15.296 1.00 38.72 344 LYS A N 1
ATOM 2782 C CA . LYS A 1 344 ? 11.762 45.973 14.425 1.00 38.72 344 LYS A CA 1
ATOM 2783 C C . LYS A 1 344 ? 11.289 45.737 12.985 1.00 38.72 344 LYS A C 1
ATOM 2785 O O . LYS A 1 344 ? 10.750 46.656 12.369 1.00 38.72 344 LYS A O 1
ATOM 2790 N N . ALA A 1 345 ? 11.454 44.518 12.464 1.00 43.28 345 ALA A N 1
ATOM 2791 C CA . ALA A 1 345 ? 10.998 44.143 11.124 1.00 43.28 345 ALA A CA 1
ATOM 2792 C C . ALA A 1 345 ? 9.461 44.079 11.027 1.00 43.28 345 ALA A C 1
ATOM 2794 O O . ALA A 1 345 ? 8.889 44.539 10.040 1.00 43.28 345 ALA A O 1
ATOM 2795 N N . PHE A 1 346 ? 8.784 43.605 12.080 1.00 41.88 346 PHE A N 1
ATOM 2796 C CA . PHE A 1 346 ? 7.316 43.576 12.136 1.00 41.88 346 PHE A CA 1
ATOM 2797 C C . PHE A 1 346 ? 6.685 44.975 12.229 1.00 41.88 346 PHE A C 1
ATOM 2799 O O . PHE A 1 346 ? 5.632 45.212 11.637 1.00 41.88 346 PHE A O 1
ATOM 2806 N N . LYS A 1 347 ? 7.339 45.931 12.904 1.00 40.38 347 LYS A N 1
ATOM 2807 C CA . LYS A 1 347 ? 6.840 47.314 13.022 1.00 40.38 347 LYS A CA 1
ATOM 2808 C C . LYS A 1 347 ? 6.923 48.105 11.710 1.00 40.38 347 LYS A C 1
ATOM 2810 O O . LYS A 1 347 ? 5.992 48.832 11.386 1.00 40.38 347 LYS A O 1
ATOM 2815 N N . LEU A 1 348 ? 7.989 47.914 10.925 1.00 40.94 348 LEU A N 1
ATOM 2816 C CA . LEU A 1 348 ? 8.176 48.583 9.626 1.00 40.94 348 LEU A CA 1
ATOM 2817 C C . LEU A 1 348 ? 7.214 48.071 8.538 1.00 40.94 348 LEU A C 1
ATOM 2819 O O . LEU A 1 348 ? 6.798 48.844 7.678 1.00 40.94 348 LEU A O 1
ATOM 2823 N N . ALA A 1 349 ? 6.818 46.795 8.591 1.00 44.50 349 ALA A N 1
ATOM 2824 C CA . ALA A 1 349 ? 5.843 46.224 7.658 1.00 44.50 349 ALA A CA 1
ATOM 2825 C C . ALA A 1 349 ? 4.395 46.675 7.950 1.00 44.50 349 ALA A C 1
ATOM 2827 O O . ALA A 1 349 ? 3.595 46.822 7.028 1.00 44.50 349 ALA A O 1
ATOM 2828 N N . GLY A 1 350 ? 4.062 46.940 9.220 1.00 38.47 350 GLY A N 1
ATOM 2829 C CA . GLY A 1 350 ? 2.720 47.357 9.650 1.00 38.47 350 GLY A CA 1
ATOM 2830 C C . GLY A 1 350 ? 2.369 48.830 9.396 1.00 38.47 350 GLY A C 1
ATOM 2831 O O . GLY A 1 350 ? 1.190 49.179 9.406 1.00 38.47 350 GLY A O 1
ATOM 2832 N N . GLU A 1 351 ? 3.353 49.699 9.142 1.00 36.06 351 GLU A N 1
ATOM 2833 C CA . GLU A 1 351 ? 3.132 51.142 8.936 1.00 36.06 351 GLU A CA 1
ATOM 2834 C C . GLU A 1 351 ? 2.956 51.550 7.455 1.00 36.06 351 GLU A C 1
ATOM 2836 O O . GLU A 1 351 ? 2.505 52.660 7.186 1.00 36.06 351 GLU A O 1
ATOM 2841 N N . SER A 1 352 ? 3.214 50.661 6.483 1.00 34.09 352 SER A N 1
ATOM 2842 C CA . SER A 1 352 ? 3.096 50.971 5.037 1.00 34.09 352 SER A CA 1
ATOM 2843 C C . SER A 1 352 ? 1.726 50.688 4.393 1.00 34.09 352 SER A C 1
ATOM 2845 O O . SER A 1 352 ? 1.570 50.855 3.187 1.00 34.09 352 SER A O 1
ATOM 2847 N N . LEU A 1 353 ? 0.701 50.300 5.159 1.00 35.22 353 LEU A N 1
ATOM 2848 C CA . LEU A 1 353 ? -0.633 49.972 4.629 1.00 35.22 353 LEU A CA 1
ATOM 2849 C C . LEU A 1 353 ? -1.744 50.809 5.284 1.00 35.22 353 LEU A C 1
ATOM 2851 O O . LEU A 1 353 ? -2.617 50.290 5.974 1.00 35.22 353 LEU A O 1
ATOM 2855 N N . LYS A 1 354 ? -1.752 52.123 5.025 1.00 29.70 354 LYS A N 1
ATOM 2856 C CA . LYS A 1 354 ? -2.964 52.958 5.120 1.00 29.70 354 LYS A CA 1
ATOM 2857 C C . LYS A 1 354 ? -3.007 54.004 3.997 1.00 29.70 354 LYS A C 1
ATOM 2859 O O . LYS A 1 354 ? -2.172 54.896 3.965 1.00 29.70 354 LYS A O 1
ATOM 2864 N N . TRP A 1 355 ? -4.076 53.911 3.189 1.00 26.31 355 TRP A N 1
ATOM 2865 C CA . TRP A 1 355 ? -4.594 54.868 2.186 1.00 26.31 355 TRP A CA 1
ATOM 2866 C C . TRP A 1 355 ? -3.756 55.028 0.900 1.00 26.31 355 TRP A C 1
ATOM 2868 O O . TRP A 1 355 ? -2.569 55.292 0.947 1.00 26.31 355 TRP A O 1
ATOM 2878 N N . SER A 1 356 ? -4.311 54.898 -0.309 1.00 29.31 356 SER A N 1
ATOM 2879 C CA . SER A 1 356 ? -5.537 55.524 -0.828 1.00 29.31 356 SER A CA 1
ATOM 2880 C C . SER A 1 356 ? -6.106 54.755 -2.041 1.00 29.31 356 SER A C 1
ATOM 2882 O O . SER A 1 356 ? -5.430 53.927 -2.642 1.00 29.31 356 SER A O 1
ATOM 2884 N N . GLY A 1 357 ? -7.397 54.972 -2.316 1.00 29.30 357 GLY A N 1
ATOM 2885 C CA . GLY A 1 357 ? -8.273 54.113 -3.121 1.00 29.30 357 GLY A CA 1
ATOM 2886 C C . GLY A 1 357 ? -8.041 54.072 -4.638 1.00 29.30 357 GLY A C 1
ATOM 2887 O O . GLY A 1 357 ? -7.468 54.983 -5.223 1.00 29.30 357 GLY A O 1
ATOM 2888 N N . GLY A 1 358 ? -8.605 53.036 -5.274 1.00 26.81 358 GLY A N 1
ATOM 2889 C CA . GLY A 1 358 ? -8.816 52.984 -6.725 1.00 26.81 358 GLY A CA 1
ATOM 2890 C C . GLY A 1 358 ? -8.752 51.580 -7.339 1.00 26.81 358 GLY A C 1
ATOM 2891 O O . GLY A 1 358 ? -7.672 51.063 -7.564 1.00 26.81 358 GLY A O 1
ATOM 2892 N N . VAL A 1 359 ? -9.928 50.998 -7.599 1.00 26.72 359 VAL A N 1
ATOM 2893 C CA . VAL A 1 359 ? -10.301 49.945 -8.579 1.00 26.72 359 VAL A CA 1
ATOM 2894 C C . VAL A 1 359 ? -9.191 49.045 -9.173 1.00 26.72 359 VAL A C 1
ATOM 2896 O O . VAL A 1 359 ? -8.390 49.464 -10.002 1.00 26.72 359 VAL A O 1
ATOM 2899 N N . LEU A 1 360 ? -9.285 47.745 -8.865 1.00 25.75 360 LEU A N 1
ATOM 2900 C CA . LEU A 1 360 ? -8.582 46.626 -9.510 1.00 25.75 360 LEU A CA 1
ATOM 2901 C C . LEU A 1 360 ? -9.157 46.289 -10.903 1.00 25.75 360 LEU A C 1
ATOM 2903 O O . LEU A 1 360 ? -10.340 45.967 -11.025 1.00 25.75 360 LEU A O 1
ATOM 2907 N N . ARG A 1 361 ? -8.292 46.232 -11.926 1.00 31.83 361 ARG A N 1
ATOM 2908 C CA . ARG A 1 361 ? -8.410 45.325 -13.087 1.00 31.83 361 ARG A CA 1
ATOM 2909 C C . ARG A 1 361 ? -7.012 44.888 -13.549 1.00 31.83 361 ARG A C 1
ATOM 2911 O O . ARG A 1 361 ? -6.234 45.735 -13.969 1.00 31.83 361 ARG A O 1
ATOM 2918 N N . GLY A 1 362 ? -6.755 43.575 -13.561 1.00 27.11 362 GLY A N 1
ATOM 2919 C CA . GLY A 1 362 ? -5.776 42.939 -14.458 1.00 27.11 362 GLY A CA 1
ATOM 2920 C C . GLY A 1 362 ? -4.573 42.219 -13.824 1.00 27.11 362 GLY A C 1
ATOM 2921 O O . GLY A 1 362 ? -3.688 42.861 -13.281 1.00 27.11 362 GLY A O 1
ATOM 2922 N N . CYS A 1 363 ? -4.538 40.895 -14.038 1.00 27.53 363 CYS A N 1
ATOM 2923 C CA . CYS A 1 363 ? -3.395 39.962 -14.100 1.00 27.53 363 CYS A CA 1
ATOM 2924 C C . CYS A 1 363 ? -2.458 39.790 -12.886 1.00 27.53 363 CYS A C 1
ATOM 2926 O O . CYS A 1 363 ? -1.516 40.546 -12.674 1.00 27.53 363 CYS A O 1
ATOM 2928 N N . GLY A 1 364 ? -2.630 38.663 -12.185 1.00 31.12 364 GLY A N 1
ATOM 2929 C CA . GLY A 1 364 ? -1.648 38.096 -11.263 1.00 31.12 364 GLY A CA 1
ATOM 2930 C C . GLY A 1 364 ? -0.612 37.241 -11.993 1.00 31.12 364 GLY A C 1
ATOM 2931 O O . GLY A 1 364 ? -0.775 36.035 -12.113 1.00 31.12 364 GLY A O 1
ATOM 2932 N N . VAL A 1 365 ? 0.471 37.867 -12.445 1.00 40.22 365 VAL A N 1
ATOM 2933 C CA . VAL A 1 365 ? 1.758 37.204 -12.701 1.00 40.22 365 VAL A CA 1
ATOM 2934 C C . VAL A 1 365 ? 2.824 38.157 -12.178 1.00 40.22 365 VAL A C 1
ATOM 2936 O O . VAL A 1 365 ? 3.247 39.027 -12.921 1.00 40.22 365 VAL A O 1
ATOM 2939 N N . CYS A 1 366 ? 3.172 38.078 -10.888 1.00 35.12 366 CYS A N 1
ATOM 2940 C CA . CYS A 1 366 ? 4.401 38.636 -10.286 1.00 35.12 366 CYS A CA 1
ATOM 2941 C C . CYS A 1 366 ? 4.419 38.380 -8.764 1.00 35.12 366 CYS A C 1
ATOM 2943 O O . CYS A 1 366 ? 4.399 39.305 -7.960 1.00 35.12 366 CYS A O 1
ATOM 2945 N N . LEU A 1 367 ? 4.453 37.113 -8.347 1.00 34.38 367 LEU A N 1
ATOM 2946 C CA . LEU A 1 367 ? 4.922 36.748 -6.997 1.00 34.38 367 LEU A CA 1
ATOM 2947 C C . LEU A 1 367 ? 5.924 35.578 -6.991 1.00 34.38 367 LEU A C 1
ATOM 2949 O O . LEU A 1 367 ? 6.465 35.247 -5.944 1.00 34.38 367 LEU A O 1
ATOM 2953 N N . GLY A 1 368 ? 6.244 35.001 -8.155 1.00 33.34 368 GLY A N 1
ATOM 2954 C CA . GLY A 1 368 ? 7.182 33.876 -8.275 1.00 33.34 368 GLY A CA 1
ATOM 2955 C C . GLY A 1 368 ? 8.658 34.250 -8.465 1.00 33.34 368 GLY A C 1
ATOM 2956 O O . GLY A 1 368 ? 9.504 33.368 -8.462 1.00 33.34 368 GLY A O 1
ATOM 2957 N N . LEU A 1 369 ? 9.002 35.533 -8.630 1.00 33.03 369 LEU A N 1
ATOM 2958 C CA . LEU A 1 369 ? 10.357 35.949 -9.041 1.00 33.03 369 LEU A CA 1
ATOM 2959 C C . LEU A 1 369 ? 11.234 36.545 -7.928 1.00 33.03 369 LEU A C 1
ATOM 2961 O O . LEU A 1 369 ? 12.368 36.924 -8.200 1.00 33.03 369 LEU A O 1
ATOM 2965 N N . TRP A 1 370 ? 10.768 36.591 -6.673 1.00 30.59 370 TRP A N 1
ATOM 2966 C CA . TRP A 1 370 ? 11.565 37.147 -5.563 1.00 30.59 370 TRP A CA 1
ATOM 2967 C C . TRP A 1 370 ? 12.179 36.107 -4.616 1.00 30.59 370 TRP A C 1
ATOM 2969 O O . TRP A 1 370 ? 13.115 36.429 -3.891 1.00 30.59 370 TRP A O 1
ATOM 2979 N N . PHE A 1 371 ? 11.742 34.844 -4.670 1.00 32.94 371 PHE A N 1
ATOM 2980 C CA . PHE A 1 371 ? 12.280 33.783 -3.805 1.00 32.94 371 PHE A CA 1
ATOM 2981 C C . PHE A 1 371 ? 13.452 32.986 -4.404 1.00 32.94 371 PHE A C 1
ATOM 2983 O O . PHE A 1 371 ? 14.090 32.226 -3.685 1.00 32.94 371 PHE A O 1
ATOM 2990 N N . SER A 1 372 ? 13.800 33.183 -5.682 1.00 36.31 372 SER A N 1
ATOM 2991 C CA . SER A 1 372 ? 14.830 32.368 -6.353 1.00 36.31 372 SER A CA 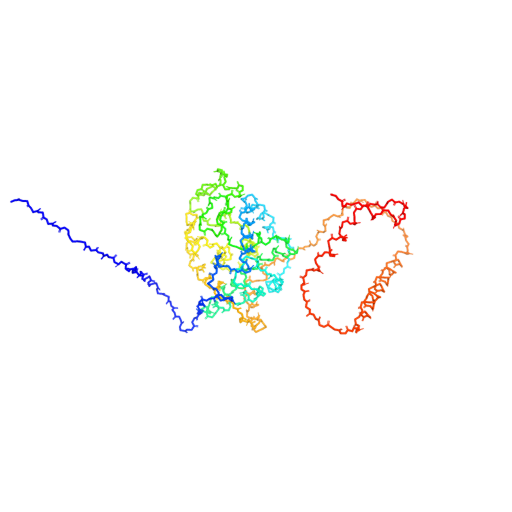1
ATOM 2992 C C . SER A 1 372 ? 16.235 32.993 -6.422 1.00 36.31 372 SER A C 1
ATOM 2994 O O . SER A 1 372 ? 17.111 32.428 -7.073 1.00 36.31 372 SER A O 1
ATOM 2996 N N . LEU A 1 373 ? 16.494 34.132 -5.764 1.00 32.72 373 LEU A N 1
ATOM 2997 C CA . LEU A 1 373 ? 17.795 34.830 -5.843 1.00 32.72 373 LEU A CA 1
ATOM 2998 C C . LEU A 1 373 ? 18.556 34.958 -4.513 1.00 32.72 373 LEU A C 1
ATOM 3000 O O . LEU A 1 373 ? 19.705 35.392 -4.511 1.00 32.72 373 LEU A O 1
ATOM 3004 N N . THR A 1 374 ? 17.985 34.519 -3.390 1.00 37.09 374 THR A N 1
ATOM 3005 C CA . THR A 1 374 ? 18.648 34.559 -2.071 1.00 37.09 374 THR A CA 1
ATOM 3006 C C . THR A 1 374 ? 19.362 33.263 -1.676 1.00 37.09 374 THR A C 1
ATOM 3008 O O . THR A 1 374 ? 20.151 33.284 -0.734 1.00 37.09 374 THR A O 1
ATOM 3011 N N . SER A 1 375 ? 19.195 32.163 -2.419 1.00 35.47 375 SER A N 1
ATOM 3012 C CA . SER A 1 375 ? 19.804 30.864 -2.068 1.00 35.47 375 SER A CA 1
ATOM 3013 C C . SER A 1 375 ? 21.139 30.553 -2.764 1.00 35.47 375 SER A C 1
ATOM 3015 O O . SER A 1 375 ? 21.753 29.541 -2.449 1.00 35.47 375 SER A O 1
ATOM 3017 N N . ILE A 1 376 ? 21.638 31.406 -3.670 1.00 35.66 376 ILE A N 1
ATOM 3018 C CA . ILE A 1 376 ? 22.890 31.141 -4.421 1.00 35.66 376 ILE A CA 1
ATOM 3019 C C . ILE A 1 376 ? 24.127 31.861 -3.830 1.00 35.66 376 ILE A C 1
ATOM 3021 O O . ILE A 1 376 ? 25.252 31.602 -4.243 1.00 35.66 376 ILE A O 1
ATOM 3025 N N . LEU A 1 377 ? 23.985 32.699 -2.794 1.00 32.25 377 LEU A N 1
ATOM 3026 C CA . LEU A 1 377 ? 25.113 33.474 -2.234 1.00 32.25 377 LEU A CA 1
ATOM 3027 C C . LEU A 1 377 ? 25.634 33.013 -0.859 1.00 32.25 377 LEU A C 1
ATOM 3029 O O . LEU A 1 377 ? 26.497 33.673 -0.285 1.00 32.25 377 LEU A O 1
ATOM 3033 N N . ALA A 1 378 ? 25.192 31.867 -0.335 1.00 35.19 378 ALA A N 1
ATOM 3034 C CA . ALA A 1 378 ? 25.610 31.376 0.987 1.00 35.19 378 ALA A CA 1
ATOM 3035 C C . ALA A 1 378 ? 26.756 30.340 0.963 1.00 35.19 378 ALA A C 1
ATOM 3037 O O . ALA A 1 378 ? 26.911 29.569 1.910 1.00 35.19 378 ALA A O 1
ATOM 3038 N N . SER A 1 379 ? 27.565 30.267 -0.099 1.00 37.00 379 SER A N 1
ATOM 3039 C CA . SER A 1 379 ? 28.621 29.243 -0.199 1.00 37.00 379 SER A CA 1
ATOM 3040 C C . SER A 1 379 ? 29.907 29.714 -0.879 1.00 37.00 379 SER A C 1
ATOM 3042 O O . SER A 1 379 ? 30.370 29.046 -1.785 1.00 37.00 379 SER A O 1
ATOM 3044 N N . PHE A 1 380 ? 30.532 30.810 -0.432 1.00 31.86 380 PHE A N 1
ATOM 3045 C CA . PHE A 1 380 ? 31.971 31.042 -0.665 1.00 31.86 380 PHE A CA 1
ATOM 3046 C C . PHE A 1 380 ? 32.603 31.874 0.469 1.00 31.86 380 PHE A C 1
ATOM 3048 O O . PHE A 1 380 ? 31.938 32.746 1.032 1.00 31.86 380 PHE A O 1
ATOM 3055 N N . PRO A 1 381 ? 33.879 31.626 0.833 1.00 32.84 381 PRO A N 1
ATOM 3056 C CA . PRO A 1 381 ? 34.567 32.387 1.865 1.00 32.84 381 PRO A CA 1
ATOM 3057 C C . PRO A 1 381 ? 34.953 33.778 1.342 1.00 32.84 381 PRO A C 1
ATOM 3059 O O . PRO A 1 381 ? 35.436 33.938 0.224 1.00 32.84 381 PRO A O 1
ATOM 3062 N N . CYS A 1 382 ? 34.745 34.782 2.190 1.00 30.48 382 CYS A N 1
ATOM 3063 C CA . CYS A 1 382 ? 35.041 36.194 1.958 1.00 30.48 382 CYS A CA 1
ATOM 3064 C C . CYS A 1 382 ? 36.507 36.453 1.545 1.00 30.48 382 CYS A C 1
ATOM 3066 O O . CYS A 1 382 ? 37.416 36.095 2.302 1.00 30.48 382 CYS A O 1
ATOM 3068 N N . PRO A 1 383 ? 36.762 37.189 0.444 1.00 30.06 383 PRO A N 1
ATOM 3069 C CA . PRO A 1 383 ? 37.944 38.017 0.306 1.00 30.06 383 PRO A CA 1
ATOM 3070 C C . PRO A 1 383 ? 37.609 39.493 0.565 1.00 30.06 383 PRO A C 1
ATOM 3072 O O . PRO A 1 383 ? 36.537 40.010 0.260 1.00 30.06 383 PRO A O 1
ATOM 3075 N N . LYS A 1 384 ? 38.583 40.162 1.172 1.00 34.47 384 LYS A N 1
ATOM 3076 C CA . LYS A 1 384 ? 38.562 41.555 1.611 1.00 34.47 384 LYS A CA 1
ATOM 3077 C C . LYS A 1 384 ? 38.259 42.539 0.467 1.00 34.47 384 LYS A C 1
ATOM 3079 O O . LYS A 1 384 ? 38.799 42.403 -0.623 1.00 34.47 384 LYS A O 1
ATOM 3084 N N . SER A 1 385 ? 37.502 43.583 0.819 1.00 40.53 385 SER A N 1
ATOM 3085 C CA . SER A 1 385 ? 37.464 44.930 0.220 1.00 40.53 385 SER A CA 1
ATOM 3086 C C . SER A 1 385 ? 37.232 45.057 -1.296 1.00 40.53 385 SER A C 1
ATOM 3088 O O . SER A 1 385 ? 38.188 45.018 -2.062 1.00 40.53 385 SER A O 1
ATOM 3090 N N . ALA A 1 386 ? 36.000 45.387 -1.703 1.00 29.92 386 ALA A N 1
ATOM 3091 C CA . ALA A 1 386 ? 35.716 46.248 -2.861 1.00 29.92 386 ALA A CA 1
ATOM 3092 C C . ALA A 1 386 ? 34.268 46.779 -2.795 1.00 29.92 386 ALA A C 1
ATOM 3094 O O . ALA A 1 386 ? 33.372 46.109 -2.288 1.00 29.92 386 ALA A O 1
ATOM 3095 N N . SER A 1 387 ? 34.067 48.013 -3.252 1.00 34.19 387 SER A N 1
ATOM 3096 C CA . SER A 1 387 ? 32.844 48.820 -3.172 1.00 34.19 387 SER A CA 1
ATOM 3097 C C . SER A 1 387 ? 31.722 48.379 -4.128 1.00 34.19 387 SER A C 1
ATOM 3099 O O . SER A 1 387 ? 31.966 47.856 -5.212 1.00 34.19 387 SER A O 1
ATOM 3101 N N . LEU A 1 388 ? 30.480 48.660 -3.721 1.00 31.22 388 LEU A N 1
ATOM 3102 C CA . LEU A 1 388 ? 29.179 48.316 -4.327 1.00 31.22 388 LEU A CA 1
ATOM 3103 C C . LEU A 1 388 ? 28.845 49.027 -5.665 1.00 31.22 388 LEU A C 1
ATOM 3105 O O . LEU A 1 388 ? 27.702 49.411 -5.883 1.00 31.22 388 LEU A O 1
ATOM 3109 N N . GLU A 1 389 ? 29.805 49.205 -6.576 1.00 34.09 389 GLU A N 1
ATOM 3110 C CA . GLU A 1 389 ? 29.590 50.012 -7.798 1.00 34.09 389 GLU A CA 1
ATOM 3111 C C . GLU A 1 389 ? 29.945 49.324 -9.134 1.00 34.09 389 GLU A C 1
ATOM 3113 O O . GLU A 1 389 ? 29.997 49.986 -10.165 1.00 34.09 389 GLU A O 1
ATOM 3118 N N . GLN A 1 390 ? 30.150 47.998 -9.174 1.00 37.06 390 GLN A N 1
ATOM 3119 C CA . GLN A 1 390 ? 30.587 47.307 -10.408 1.00 37.06 390 GLN A CA 1
ATOM 3120 C C . GLN A 1 390 ? 29.795 46.059 -10.852 1.00 37.06 390 GLN A C 1
ATOM 3122 O O . GLN A 1 390 ? 30.230 45.380 -11.776 1.00 37.06 390 GLN A O 1
ATOM 3127 N N . ILE A 1 391 ? 28.611 45.759 -10.303 1.00 37.22 391 ILE A N 1
ATOM 3128 C CA . ILE A 1 391 ? 27.807 44.586 -10.738 1.00 37.22 391 ILE A CA 1
ATOM 3129 C C . ILE A 1 391 ? 26.414 45.008 -11.233 1.00 37.22 391 ILE A C 1
ATOM 3131 O O . ILE A 1 391 ? 25.390 44.471 -10.833 1.00 37.22 391 ILE A O 1
ATOM 3135 N N . PHE A 1 392 ? 26.369 46.009 -12.108 1.00 33.66 392 PHE A N 1
ATOM 3136 C CA . PHE A 1 392 ? 25.186 46.340 -12.909 1.00 33.66 392 PHE A CA 1
ATOM 3137 C C . PHE A 1 392 ? 25.654 46.734 -14.311 1.00 33.66 392 PHE A C 1
ATOM 3139 O O . PHE A 1 392 ? 25.632 47.904 -14.661 1.00 33.66 392 PHE A O 1
ATOM 3146 N N . ASN A 1 393 ? 26.193 45.773 -15.070 1.00 38.41 393 ASN A N 1
ATOM 3147 C CA . ASN A 1 393 ? 26.305 45.819 -16.537 1.00 38.41 393 ASN A CA 1
ATOM 3148 C C . ASN A 1 393 ? 26.977 44.540 -17.066 1.00 38.41 393 ASN A C 1
ATOM 3150 O O . ASN A 1 393 ? 28.176 44.536 -17.316 1.00 38.41 393 ASN A O 1
ATOM 3154 N N . HIS A 1 394 ? 26.212 43.459 -17.255 1.00 31.09 394 HIS A N 1
ATOM 3155 C CA . HIS A 1 394 ? 26.399 42.561 -18.405 1.00 31.09 394 HIS A CA 1
ATOM 3156 C C . HIS A 1 394 ? 25.270 41.524 -18.495 1.00 31.09 394 HIS A C 1
ATOM 3158 O O . HIS A 1 394 ? 25.207 40.610 -17.684 1.00 31.09 394 HIS A O 1
ATOM 3164 N N . HIS A 1 395 ? 24.381 41.711 -19.477 1.00 28.66 395 HIS A N 1
ATOM 3165 C CA . HIS A 1 395 ? 23.855 40.702 -20.417 1.00 28.66 395 HIS A CA 1
ATOM 3166 C C . HIS A 1 395 ? 22.478 41.118 -20.952 1.00 28.66 395 HIS A C 1
ATOM 3168 O O . HIS A 1 395 ? 21.434 40.607 -20.567 1.00 28.66 395 HIS A O 1
ATOM 3174 N N . LEU A 1 396 ? 22.518 42.067 -21.888 1.00 35.12 396 LEU A N 1
ATOM 3175 C CA . LEU A 1 396 ? 21.658 42.065 -23.065 1.00 35.12 396 LEU A CA 1
ATOM 3176 C C . LEU A 1 396 ? 22.585 41.754 -24.242 1.00 35.12 396 LEU A C 1
ATOM 3178 O O . LEU A 1 396 ? 23.393 42.609 -24.602 1.00 35.12 396 LEU A O 1
ATOM 3182 N N . HIS A 1 397 ? 22.538 40.516 -24.734 1.00 35.72 397 HIS A N 1
ATOM 3183 C CA . HIS A 1 397 ? 22.708 40.128 -26.137 1.00 35.72 397 HIS A CA 1
ATOM 3184 C C . HIS A 1 397 ? 22.416 38.643 -26.309 1.00 35.72 397 HIS A C 1
ATOM 3186 O O . HIS A 1 397 ? 22.944 37.853 -25.495 1.00 35.72 397 HIS A O 1
#

pLDDT: mean 72.68, std 28.26, range [25.03, 98.81]

InterPro domains:
  IPR007828 Inositol oxygenase [PF05153] (55-297)
  IPR007828 Inositol oxygenase [PTHR12588] (22-297)